Protein AF-0000000084953393 (afdb_homodimer)

pLDDT: mean 92.22, std 10.09, range [42.31, 98.94]

Radius of gyration: 24.82 Å; Cα contacts (8 Å, |Δi|>4): 1058; chains: 2; bounding box: 56×72×56 Å

Solvent-accessible surface area (backbone atoms only — not comparable to full-atom values): 31642 Å² total; per-residue (Å²): 117,53,61,68,56,53,37,45,55,52,61,77,32,40,94,43,38,26,36,37,39,26,61,41,66,56,34,52,97,70,34,84,85,44,71,51,71,68,55,49,50,43,55,52,36,60,73,44,38,92,63,86,64,95,63,82,52,48,50,47,52,71,26,51,47,41,48,51,44,57,71,46,29,79,82,66,69,60,59,47,52,51,53,30,61,74,41,65,77,58,70,57,52,71,50,49,40,44,48,51,52,48,37,48,73,49,38,22,27,33,38,24,62,44,42,58,57,31,73,41,52,54,77,65,43,44,81,43,57,43,49,72,80,84,68,41,59,56,60,52,44,31,40,28,30,26,90,63,84,44,76,36,48,75,72,24,42,32,44,30,40,76,34,16,36,45,92,31,31,75,15,46,52,60,25,45,69,46,42,50,50,49,47,35,55,49,46,53,31,43,59,42,83,55,100,46,15,55,75,71,64,76,43,91,82,58,24,74,40,40,43,19,56,62,36,34,66,61,71,26,20,39,42,35,36,38,52,84,74,50,76,77,40,47,63,62,54,50,50,40,49,52,39,39,52,50,24,68,76,38,61,92,59,56,61,54,32,36,37,46,45,62,67,70,88,49,59,47,52,51,12,35,50,56,50,42,45,72,43,50,26,47,77,44,53,34,90,45,66,55,54,76,56,45,56,48,57,106,115,52,62,67,58,52,37,46,54,51,62,76,33,37,91,43,38,27,35,38,40,27,61,43,66,55,34,51,98,69,34,83,85,42,71,51,71,68,56,49,49,43,55,51,37,60,73,44,38,91,63,86,63,95,62,82,51,49,49,46,51,69,26,51,46,41,47,51,43,57,71,46,30,78,82,65,68,60,59,48,51,51,53,29,62,74,42,65,78,58,71,57,51,70,48,50,39,44,46,52,51,47,38,48,75,48,39,22,27,31,37,25,62,44,41,57,57,32,75,41,53,54,78,66,43,44,81,41,56,43,50,71,80,84,68,40,60,57,60,52,44,32,38,28,29,27,91,62,82,45,75,36,47,75,70,25,42,32,45,29,40,76,35,16,34,45,92,31,28,74,14,46,53,60,24,46,68,44,44,51,49,50,48,36,55,50,45,53,32,42,59,41,81,55,98,44,15,55,75,68,65,76,45,91,80,57,23,73,40,41,43,19,55,63,36,34,68,62,70,27,20,39,42,34,36,40,53,85,74,50,74,78,39,48,62,62,54,49,49,42,50,52,39,37,52,48,24,68,76,38,62,92,59,56,60,54,31,35,37,47,45,60,66,70,89,50,58,47,52,51,13,35,50,55,50,41,44,73,43,53,27,48,76,43,54,34,90,46,67,55,54,76,58,44,55,48,56,106

Nearest PDB structures (foldseek):
  6jwp-assembly1_B  TM=4.146E-01  e=1.232E+00  Saccharomyces cerevisiae S288C
  4c1n-assembly2_G  TM=2.425E-01  e=1.683E-01  Carboxydothermus hydrogenoformans
  4f9d-assembly1_A  TM=4.023E-01  e=3.536E+00  Escherichia coli K-12
  4pcv-assembly1_A  TM=3.483E-01  e=7.569E+00  Escherichia coli P0299438.9
  6jwp-assembly1_B  TM=4.147E-01  e=1.259E+00  Saccharomyces cerevisiae S288C

Organism: Tannerella forsythia (strain ATCC 43037 / JCM 10827 / CCUG 21028 A / KCTC 5666 / FDC 338) (NCBI:txid203275)

Sequence (596 aa):
MTTDQIKEIIERNQEDIAFIVGNGVNRYPNNPNALSWDELLIQLWDKVSFQTLSRRPVGISLTEFYDILELENTQEINLQKEVADLMREWQPLDHHIQIINRMKELDAPVLTTNFEETLARTFKYQQYRTEQEGFTDFYPWSTYHGTKPLNLPTDGFGIWYINGMINYHRSIRLGLSHYMGSVERARNLLHKREDEVLFTGKNNTQWKGYKTWLHIIFNKSLFVFGLGLEENELFLRWILIERIKYFKKFPGRRHKGWYINRRSNNETDQGKKFFLERVGFEVIDVDNYAEIYEHIWTMTTDQIKEIIERNQEDIAFIVGNGVNRYPNNPNALSWDELLIQLWDKVSFQTLSRRPVGISLTEFYDILELENTQEINLQKEVADLMREWQPLDHHIQIINRMKELDAPVLTTNFEETLARTFKYQQYRTEQEGFTDFYPWSTYHGTKPLNLPTDGFGIWYINGMINYHRSIRLGLSHYMGSVERARNLLHKREDEVLFTGKNNTQWKGYKTWLHIIFNKSLFVFGLGLEENELFLRWILIERIKYFKKFPGRRHKGWYINRRSNNETDQGKKFFLERVGFEVIDVDNYAEIYEHIWT

Structure (mmCIF, N/CA/C/O backbone):
data_AF-0000000084953393-model_v1
#
loop_
_entity.id
_entity.type
_entity.pdbx_description
1 polymer 'SIR2-like domain-containing protein'
#
loop_
_atom_site.group_PDB
_atom_site.id
_atom_site.type_symbol
_atom_site.label_atom_id
_atom_site.label_alt_id
_atom_site.label_comp_id
_atom_site.label_asym_id
_atom_site.label_entity_id
_atom_site.label_seq_id
_atom_site.pdbx_PDB_ins_code
_atom_site.Cartn_x
_atom_site.Cartn_y
_atom_site.Cartn_z
_atom_site.occupancy
_atom_site.B_iso_or_equiv
_atom_site.auth_seq_id
_atom_site.auth_comp_id
_atom_site.auth_asym_id
_atom_site.auth_atom_id
_atom_site.pdbx_PDB_model_num
ATOM 1 N N . MET A 1 1 ? -11.633 -29.797 6.594 1 87.38 1 MET A N 1
ATOM 2 C CA . MET A 1 1 ? -11.945 -30.422 5.316 1 87.38 1 MET A CA 1
ATOM 3 C C . MET A 1 1 ? -10.961 -31.547 5.004 1 87.38 1 MET A C 1
ATOM 5 O O . MET A 1 1 ? -9.766 -31.406 5.27 1 87.38 1 MET A O 1
ATOM 9 N N . THR A 1 2 ? -11.422 -32.562 4.465 1 91.81 2 THR A N 1
ATOM 10 C CA . THR A 1 2 ? -10.562 -33.719 4.16 1 91.81 2 THR A CA 1
ATOM 11 C C . THR A 1 2 ? -9.867 -33.531 2.818 1 91.81 2 THR A C 1
ATOM 13 O O . THR A 1 2 ? -10.273 -32.688 2.018 1 91.81 2 THR A O 1
ATOM 16 N N . THR A 1 3 ? -8.812 -34.281 2.664 1 95.38 3 THR A N 1
ATOM 17 C CA . THR A 1 3 ? -8.086 -34.25 1.396 1 95.38 3 THR A CA 1
ATOM 18 C C . THR A 1 3 ? -9.039 -34.531 0.232 1 95.38 3 THR A C 1
ATOM 20 O O . THR A 1 3 ? -8.992 -33.812 -0.784 1 95.38 3 THR A O 1
ATOM 23 N N . ASP A 1 4 ? -9.945 -35.469 0.376 1 96 4 ASP A N 1
ATOM 24 C CA . ASP A 1 4 ? -10.867 -35.844 -0.688 1 96 4 ASP A CA 1
ATOM 25 C C . ASP A 1 4 ? -11.836 -34.719 -1.007 1 96 4 ASP A C 1
ATOM 27 O O . ASP A 1 4 ? -12.18 -34.5 -2.17 1 96 4 ASP A O 1
ATOM 31 N N . GLN A 1 5 ? -12.242 -34.031 -0.067 1 97 5 GLN A N 1
ATOM 32 C CA . GLN A 1 5 ? -13.148 -32.906 -0.259 1 97 5 GLN A CA 1
ATOM 33 C C . GLN A 1 5 ? -12.461 -31.781 -1.04 1 97 5 GLN A C 1
ATOM 35 O O . GLN A 1 5 ? -13.086 -31.141 -1.886 1 97 5 GLN A O 1
ATOM 40 N N . ILE A 1 6 ? -11.219 -31.594 -0.724 1 97.94 6 ILE A N 1
ATOM 41 C CA . ILE A 1 6 ? -10.461 -30.562 -1.421 1 97.94 6 ILE A CA 1
ATOM 42 C C . ILE A 1 6 ? -10.266 -30.953 -2.883 1 97.94 6 ILE A C 1
ATOM 44 O O . ILE A 1 6 ? -10.43 -30.125 -3.785 1 97.94 6 ILE A O 1
ATOM 48 N N . LYS A 1 7 ? -9.961 -32.219 -3.098 1 97.81 7 LYS A N 1
ATOM 49 C CA . LYS A 1 7 ? -9.844 -32.75 -4.461 1 97.81 7 LYS A CA 1
ATOM 50 C C . LYS A 1 7 ? -11.148 -32.562 -5.23 1 97.81 7 LYS A C 1
ATOM 52 O O . LYS A 1 7 ? -11.133 -32.219 -6.414 1 97.81 7 LYS A O 1
ATOM 57 N N . GLU A 1 8 ? -12.219 -32.781 -4.57 1 97.75 8 GLU A N 1
ATOM 58 C CA . GLU A 1 8 ? -13.539 -32.625 -5.188 1 97.75 8 GLU A CA 1
ATOM 59 C C . GLU A 1 8 ? -13.797 -31.172 -5.59 1 97.75 8 GLU A C 1
ATOM 61 O O . GLU A 1 8 ? -14.414 -30.906 -6.625 1 97.75 8 GLU A O 1
ATOM 66 N N . ILE A 1 9 ? -13.375 -30.234 -4.73 1 98.25 9 ILE A N 1
ATOM 67 C CA . ILE A 1 9 ? -13.492 -28.812 -5.059 1 98.25 9 ILE A CA 1
ATOM 68 C C . ILE A 1 9 ? -12.789 -28.531 -6.383 1 98.25 9 ILE A C 1
ATOM 70 O O . ILE A 1 9 ? -13.367 -27.906 -7.277 1 98.25 9 ILE A O 1
ATOM 74 N N . ILE A 1 10 ? -11.57 -29 -6.52 1 98.31 10 ILE A N 1
ATOM 75 C CA . ILE A 1 10 ? -10.766 -28.766 -7.719 1 98.31 10 ILE A CA 1
ATOM 76 C C . ILE A 1 10 ? -11.438 -29.422 -8.922 1 98.31 10 ILE A C 1
ATOM 78 O O . ILE A 1 10 ? -11.625 -28.797 -9.961 1 98.31 10 ILE A O 1
ATOM 82 N N . GLU A 1 11 ? -11.914 -30.656 -8.773 1 97.44 11 GLU A N 1
ATOM 83 C CA . GLU A 1 11 ? -12.516 -31.406 -9.859 1 97.44 11 GLU A CA 1
ATOM 84 C C . GLU A 1 11 ? -13.844 -30.797 -10.305 1 97.44 11 GLU A C 1
ATOM 86 O O . GLU A 1 11 ? -14.102 -30.672 -11.5 1 97.44 11 GLU A O 1
ATOM 91 N N . ARG A 1 12 ? -14.609 -30.359 -9.391 1 98.06 12 ARG A N 1
ATOM 92 C CA . ARG A 1 12 ? -15.93 -29.812 -9.688 1 98.06 12 ARG A CA 1
ATOM 93 C C . ARG A 1 12 ? -15.82 -28.453 -10.391 1 98.06 12 ARG A C 1
ATOM 95 O O . ARG A 1 12 ? -16.781 -28 -11.023 1 98.06 12 ARG A O 1
ATOM 102 N N . ASN A 1 13 ? -14.68 -27.844 -10.242 1 98.44 13 ASN A N 1
ATOM 103 C CA . ASN A 1 13 ? -14.508 -26.5 -10.812 1 98.44 13 ASN A CA 1
ATOM 104 C C . ASN A 1 13 ? -13.43 -26.5 -11.891 1 98.44 13 ASN A C 1
ATOM 106 O O . ASN A 1 13 ? -12.859 -25.453 -12.195 1 98.44 13 ASN A O 1
ATOM 110 N N . GLN A 1 14 ? -13.094 -27.641 -12.445 1 97.5 14 GLN A N 1
ATOM 111 C CA . GLN A 1 14 ? -11.953 -27.828 -13.336 1 97.5 14 GLN A CA 1
ATOM 112 C C . GLN A 1 14 ? -12.078 -26.953 -14.578 1 97.5 14 GLN A C 1
ATOM 114 O O . GLN A 1 14 ? -11.07 -26.516 -15.141 1 97.5 14 GLN A O 1
ATOM 119 N N . GLU A 1 15 ? -13.281 -26.578 -15.008 1 97.31 15 GLU A N 1
ATOM 120 C CA . GLU A 1 15 ? -13.469 -25.797 -16.234 1 97.31 15 GLU A CA 1
ATOM 121 C C . GLU A 1 15 ? -13.305 -24.297 -15.961 1 97.31 15 GLU A C 1
ATOM 123 O O . GLU A 1 15 ? -13.156 -23.516 -16.891 1 97.31 15 GLU A O 1
ATOM 128 N N . ASP A 1 16 ? -13.242 -23.938 -14.672 1 98.31 16 ASP A N 1
ATOM 129 C CA . ASP A 1 16 ? -13.289 -22.531 -14.305 1 98.31 16 ASP A CA 1
ATOM 130 C C . ASP A 1 16 ? -12.117 -22.156 -13.391 1 98.31 16 ASP A C 1
ATOM 132 O O . ASP A 1 16 ? -11.82 -20.984 -13.195 1 98.31 16 ASP A O 1
ATOM 136 N N . ILE A 1 17 ? -11.398 -23.125 -12.945 1 98.75 17 ILE A N 1
ATOM 137 C CA . ILE A 1 17 ? -10.453 -22.906 -11.852 1 98.75 17 ILE A CA 1
ATOM 138 C C . ILE A 1 17 ? -9.125 -22.406 -12.406 1 98.75 17 ILE A C 1
ATOM 140 O O . ILE A 1 17 ? -8.711 -22.812 -13.492 1 98.75 17 ILE A O 1
ATOM 144 N N . ALA A 1 18 ? -8.5 -21.484 -11.773 1 98.94 18 ALA A N 1
ATOM 145 C CA . ALA A 1 18 ? -7.102 -21.078 -11.891 1 98.94 18 ALA A CA 1
ATOM 146 C C . ALA A 1 18 ? -6.402 -21.156 -10.539 1 98.94 18 ALA A C 1
ATOM 148 O O . ALA A 1 18 ? -7.055 -21.156 -9.492 1 98.94 18 ALA A O 1
ATOM 149 N N . PHE A 1 19 ? -5.09 -21.25 -10.562 1 98.94 19 PHE A N 1
ATOM 150 C CA . PHE A 1 19 ? -4.336 -21.406 -9.32 1 98.94 19 PHE A CA 1
ATOM 151 C C . PHE A 1 19 ? -3.43 -20.203 -9.086 1 98.94 19 PHE A C 1
ATOM 153 O O . PHE A 1 19 ? -2.891 -19.625 -10.031 1 98.94 19 PHE A O 1
ATOM 160 N N . ILE A 1 20 ? -3.301 -19.75 -7.871 1 98.88 20 ILE A N 1
ATOM 161 C CA . ILE A 1 20 ? -2.271 -18.812 -7.438 1 98.88 20 ILE A CA 1
ATOM 162 C C . ILE A 1 20 ? -1.319 -19.5 -6.465 1 98.88 20 ILE A C 1
ATOM 164 O O . ILE A 1 20 ? -1.736 -19.953 -5.395 1 98.88 20 ILE A O 1
ATOM 168 N N . VAL A 1 21 ? -0.054 -19.562 -6.852 1 98.75 21 VAL A N 1
ATOM 169 C CA . VAL A 1 21 ? 0.939 -20.312 -6.098 1 98.75 21 VAL A CA 1
ATOM 170 C C . VAL A 1 21 ? 1.986 -19.359 -5.52 1 98.75 21 VAL A C 1
ATOM 172 O O . VAL A 1 21 ? 2.633 -18.625 -6.258 1 98.75 21 VAL A O 1
ATOM 175 N N . GLY A 1 22 ? 2.172 -19.406 -4.199 1 97.38 22 GLY A N 1
ATOM 176 C CA . GLY A 1 22 ? 3.189 -18.594 -3.553 1 97.38 22 GLY A CA 1
ATOM 177 C C . GLY A 1 22 ? 4.492 -19.328 -3.328 1 97.38 22 GLY A C 1
ATOM 178 O O . GLY A 1 22 ? 4.707 -20.406 -3.895 1 97.38 22 GLY A O 1
ATOM 179 N N . ASN A 1 23 ? 5.355 -18.781 -2.543 1 95.88 23 ASN A N 1
ATOM 180 C CA . ASN A 1 23 ? 6.711 -19.297 -2.355 1 95.88 23 ASN A CA 1
ATOM 181 C C . ASN A 1 23 ? 6.73 -20.516 -1.429 1 95.88 23 ASN A C 1
ATOM 183 O O . ASN A 1 23 ? 7.758 -21.172 -1.292 1 95.88 23 ASN A O 1
ATOM 187 N N . GLY A 1 24 ? 5.594 -20.812 -0.792 1 96.5 24 GLY A N 1
ATOM 188 C CA . GLY A 1 24 ? 5.535 -22 0.044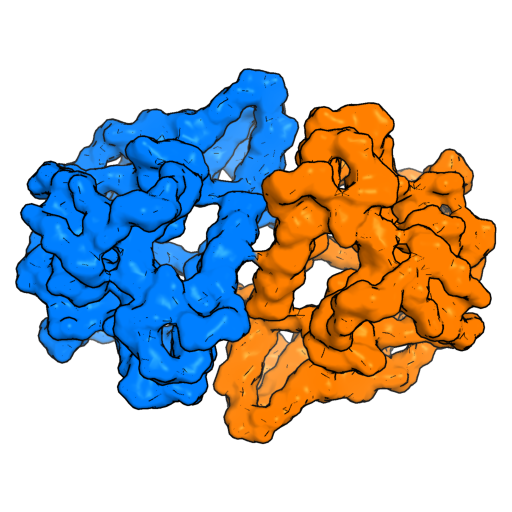 1 96.5 24 GLY A CA 1
ATOM 189 C C . GLY A 1 24 ? 5.895 -23.266 -0.701 1 96.5 24 GLY A C 1
ATOM 190 O O . GLY A 1 24 ? 6.469 -24.188 -0.12 1 96.5 24 GLY A O 1
ATOM 191 N N . VAL A 1 25 ? 5.625 -23.328 -1.912 1 97.38 25 VAL A N 1
ATOM 192 C CA . VAL A 1 25 ? 5.883 -24.5 -2.723 1 97.38 25 VAL A CA 1
ATOM 193 C C . VAL A 1 25 ? 7.387 -24.734 -2.84 1 97.38 25 VAL A C 1
ATOM 195 O O . VAL A 1 25 ? 7.84 -25.891 -2.91 1 97.38 25 VAL A O 1
ATOM 198 N N . ASN A 1 26 ? 8.18 -23.609 -2.867 1 96.06 26 ASN A N 1
ATOM 199 C CA . ASN A 1 26 ? 9.633 -23.719 -2.945 1 96.06 26 ASN A CA 1
ATOM 200 C C . ASN A 1 26 ? 10.242 -24.047 -1.588 1 96.06 26 ASN A C 1
ATOM 202 O O . ASN A 1 26 ? 11.289 -24.703 -1.516 1 96.06 26 ASN A O 1
ATOM 206 N N . ARG A 1 27 ? 9.602 -23.672 -0.557 1 94.56 27 ARG A N 1
ATOM 207 C CA . ARG A 1 27 ? 10.125 -23.875 0.792 1 94.56 27 ARG A CA 1
ATOM 208 C C . ARG A 1 27 ? 9.82 -25.297 1.283 1 94.56 27 ARG A C 1
ATOM 210 O O . ARG A 1 27 ? 10.531 -25.828 2.143 1 94.56 27 ARG A O 1
ATOM 217 N N . TYR A 1 28 ? 8.812 -25.828 0.774 1 95.19 28 TYR A N 1
ATOM 218 C CA . TYR A 1 28 ? 8.422 -27.188 1.122 1 95.19 28 TYR A CA 1
ATOM 219 C C . TYR A 1 28 ? 9.438 -28.203 0.596 1 95.19 28 TYR A C 1
ATOM 221 O O . TYR A 1 28 ? 9.953 -28.047 -0.515 1 95.19 28 TYR A O 1
ATOM 229 N N . PRO A 1 29 ? 9.734 -29.328 1.355 1 91.19 29 PRO A N 1
ATOM 230 C CA . PRO A 1 29 ? 9.383 -29.734 2.719 1 91.19 29 PRO A CA 1
ATOM 231 C C . PRO A 1 29 ? 10.375 -29.219 3.76 1 91.19 29 PRO A C 1
ATOM 233 O O . PRO A 1 29 ? 10.562 -29.844 4.801 1 91.19 29 PRO A O 1
ATOM 236 N N . ASN A 1 30 ? 10.969 -28.219 3.68 1 86.38 30 ASN A N 1
ATOM 237 C CA . ASN A 1 30 ? 12.047 -27.562 4.414 1 86.38 30 ASN A CA 1
ATOM 238 C C . ASN A 1 30 ? 13.312 -27.438 3.572 1 86.38 30 ASN A C 1
ATOM 240 O O . ASN A 1 30 ? 14.391 -27.828 4.008 1 86.38 30 ASN A O 1
ATOM 244 N N . ASN A 1 31 ? 13.078 -26.922 2.42 1 87.75 31 ASN A N 1
ATOM 245 C CA . ASN A 1 31 ? 14.133 -26.766 1.424 1 87.75 31 ASN A CA 1
ATOM 246 C C . ASN A 1 31 ? 15.141 -25.703 1.846 1 87.75 31 ASN A C 1
ATOM 248 O O . ASN A 1 31 ? 14.82 -24.516 1.89 1 87.75 31 ASN A O 1
ATOM 252 N N . PRO A 1 32 ? 16.312 -26.062 2.188 1 80.69 32 PRO A N 1
ATOM 253 C CA . PRO A 1 32 ? 17.297 -25.094 2.664 1 80.69 32 PRO A CA 1
ATOM 254 C C . PRO A 1 32 ? 17.75 -24.109 1.576 1 80.69 32 PRO A C 1
ATOM 256 O O . PRO A 1 32 ? 18.297 -23.062 1.882 1 80.69 32 PRO A O 1
ATOM 259 N N . ASN A 1 33 ? 17.516 -24.5 0.371 1 80.06 33 ASN A N 1
ATOM 260 C CA . ASN A 1 33 ? 17.953 -23.656 -0.742 1 80.06 33 ASN A CA 1
ATOM 261 C C . ASN A 1 33 ? 16.953 -22.562 -1.052 1 80.06 33 ASN A C 1
ATOM 263 O O . ASN A 1 33 ? 17.266 -21.609 -1.78 1 80.06 33 ASN A O 1
ATOM 267 N N . ALA A 1 34 ? 15.82 -22.797 -0.47 1 82.88 34 ALA A N 1
ATOM 268 C CA . ALA A 1 34 ? 14.797 -21.797 -0.756 1 82.88 34 ALA A CA 1
ATOM 269 C C . ALA A 1 34 ? 14.875 -20.641 0.234 1 82.88 34 ALA A C 1
ATOM 271 O O . ALA A 1 34 ? 15.008 -20.844 1.44 1 82.88 34 ALA A O 1
ATOM 272 N N . LEU A 1 35 ? 14.922 -19.453 -0.257 1 82 35 LEU A N 1
ATOM 273 C CA . LEU A 1 35 ? 15.016 -18.25 0.558 1 82 35 LEU A CA 1
ATOM 274 C C . LEU A 1 35 ? 13.633 -17.656 0.793 1 82 35 LEU A C 1
ATOM 276 O O . LEU A 1 35 ? 12.805 -17.609 -0.12 1 82 35 LEU A O 1
ATOM 280 N N . SER A 1 36 ? 13.445 -17.266 2.047 1 85.5 36 SER A N 1
ATOM 281 C CA . SER A 1 36 ? 12.312 -16.375 2.275 1 85.5 36 SER A CA 1
ATOM 282 C C . SER A 1 36 ? 12.594 -14.969 1.743 1 85.5 36 SER A C 1
ATOM 284 O O . SER A 1 36 ? 13.742 -14.617 1.487 1 85.5 36 SER A O 1
ATOM 286 N N . TRP A 1 37 ? 11.602 -14.188 1.546 1 84.75 37 TRP A N 1
ATOM 287 C CA . TRP A 1 37 ? 11.781 -12.82 1.072 1 84.75 37 TRP A CA 1
ATOM 288 C C . TRP A 1 37 ? 12.609 -12.008 2.061 1 84.75 37 TRP A C 1
ATOM 290 O O . TRP A 1 37 ? 13.453 -11.195 1.657 1 84.75 37 TRP A O 1
ATOM 300 N N . ASP A 1 38 ? 12.383 -12.273 3.361 1 88.81 38 ASP A N 1
ATOM 301 C CA . ASP A 1 38 ? 13.164 -11.594 4.387 1 88.81 38 ASP A CA 1
ATOM 302 C C . ASP A 1 38 ? 14.648 -11.945 4.273 1 88.81 38 ASP A C 1
ATOM 304 O O . ASP A 1 38 ? 15.508 -11.07 4.324 1 88.81 38 ASP A O 1
ATOM 308 N N . GLU A 1 39 ? 14.875 -13.211 4.07 1 89.19 39 GLU A N 1
ATOM 309 C CA . GLU A 1 39 ? 16.25 -13.672 3.938 1 89.19 39 GLU A CA 1
ATOM 310 C C . GLU A 1 39 ? 16.906 -13.078 2.693 1 89.19 39 GLU A C 1
ATOM 312 O O . GLU A 1 39 ? 18.078 -12.68 2.734 1 89.19 39 GLU A O 1
ATOM 317 N N . LEU A 1 40 ? 16.188 -13.055 1.659 1 89.94 40 LEU A N 1
ATOM 318 C CA . LEU A 1 40 ? 16.688 -12.484 0.409 1 89.94 40 LEU A CA 1
ATOM 319 C C . LEU A 1 40 ? 17.078 -11.023 0.589 1 89.94 40 LEU A C 1
ATOM 321 O O . LEU A 1 40 ? 18.156 -10.609 0.177 1 89.94 40 LEU A O 1
ATOM 325 N N . LEU A 1 41 ? 16.266 -10.211 1.258 1 91.75 41 LEU A N 1
ATOM 326 C CA . LEU A 1 41 ? 16.5 -8.789 1.433 1 91.75 41 LEU A CA 1
ATOM 327 C C . LEU A 1 41 ? 17.688 -8.539 2.359 1 91.75 41 LEU A C 1
ATOM 329 O O . LEU A 1 41 ? 18.453 -7.598 2.154 1 91.75 41 LEU A O 1
ATOM 333 N N . ILE A 1 42 ? 17.812 -9.398 3.35 1 92.38 42 ILE A N 1
ATOM 334 C CA . ILE A 1 42 ? 18.938 -9.258 4.27 1 92.38 42 ILE A CA 1
ATOM 335 C C . ILE A 1 42 ? 20.25 -9.562 3.537 1 92.38 42 ILE A C 1
ATOM 337 O O . ILE A 1 42 ? 21.25 -8.891 3.75 1 92.38 42 ILE A O 1
ATOM 341 N N . GLN A 1 43 ? 20.188 -10.555 2.656 1 90.5 43 GLN A N 1
ATOM 342 C CA . GLN A 1 43 ? 21.375 -10.852 1.848 1 90.5 43 GLN A CA 1
ATOM 343 C C . GLN A 1 43 ? 21.734 -9.672 0.954 1 90.5 43 GLN A C 1
ATOM 345 O O . GLN A 1 43 ? 22.922 -9.336 0.812 1 90.5 43 GLN A O 1
ATOM 350 N N . LEU A 1 44 ? 20.766 -9.062 0.371 1 91.94 44 LEU A N 1
ATOM 351 C CA . LEU A 1 44 ? 21.016 -7.883 -0.455 1 91.94 44 LEU A CA 1
ATOM 352 C C . LEU A 1 44 ? 21.547 -6.73 0.387 1 91.94 44 LEU A C 1
ATOM 354 O O . LEU A 1 44 ? 22.453 -6.008 -0.044 1 91.94 44 LEU A O 1
ATOM 358 N N . TRP A 1 45 ? 20.969 -6.574 1.584 1 92.19 45 TRP A N 1
ATOM 359 C CA . TRP A 1 45 ? 21.406 -5.531 2.504 1 92.19 45 TRP A CA 1
ATOM 360 C C . TRP A 1 45 ? 22.906 -5.664 2.801 1 92.19 45 TRP A C 1
ATOM 362 O O . TRP A 1 45 ? 23.641 -4.676 2.762 1 92.19 45 TRP A O 1
ATOM 372 N N . ASP A 1 46 ? 23.312 -6.879 2.982 1 91.56 46 ASP A N 1
ATOM 373 C CA . ASP A 1 46 ? 24.703 -7.148 3.314 1 91.56 46 ASP A CA 1
ATOM 374 C C . ASP A 1 46 ? 25.625 -6.773 2.156 1 91.56 46 ASP A C 1
ATOM 376 O O . ASP A 1 46 ? 26.797 -6.453 2.369 1 91.56 46 ASP A O 1
ATOM 380 N N . LYS A 1 47 ? 25.109 -6.73 1.032 1 89.81 47 LYS A N 1
ATOM 381 C CA . LYS A 1 47 ? 25.906 -6.406 -0.15 1 89.81 47 LYS A CA 1
ATOM 382 C C . LYS A 1 47 ? 26.062 -4.898 -0.314 1 89.81 47 LYS A C 1
ATOM 384 O O . LYS A 1 47 ? 27.047 -4.43 -0.895 1 89.81 47 LYS A O 1
ATOM 389 N N . VAL A 1 48 ? 25.094 -4.168 0.199 1 90.38 48 VAL A N 1
ATOM 390 C CA . VAL A 1 48 ? 25.094 -2.773 -0.224 1 90.38 48 VAL A CA 1
ATOM 391 C C . VAL A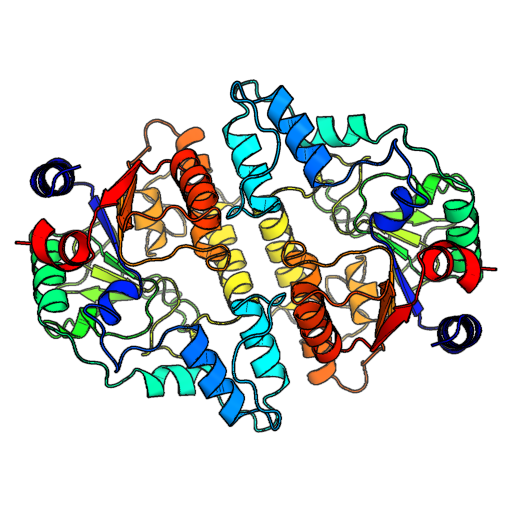 1 48 ? 25.328 -1.867 0.982 1 90.38 48 VAL A C 1
ATOM 393 O O . VAL A 1 48 ? 25.719 -0.705 0.829 1 90.38 48 VAL A O 1
ATOM 396 N N . SER A 1 49 ? 25.031 -2.338 2.166 1 88.12 49 SER A N 1
ATOM 397 C CA . SER A 1 49 ? 25.125 -1.484 3.346 1 88.12 49 SER A CA 1
ATOM 398 C C . SER A 1 49 ? 26.344 -1.851 4.199 1 88.12 49 SER A C 1
ATOM 400 O O . SER A 1 49 ? 26.719 -3.02 4.273 1 88.12 49 SER A O 1
ATOM 402 N N . PHE A 1 50 ? 26.875 -0.872 4.852 1 86.31 50 PHE A N 1
ATOM 403 C CA . PHE A 1 50 ? 27.969 -1.102 5.777 1 86.31 50 PHE A CA 1
ATOM 404 C C . PHE A 1 50 ? 27.453 -1.515 7.148 1 86.31 50 PHE A C 1
ATOM 406 O O . PHE A 1 50 ? 28.203 -2.029 7.977 1 86.31 50 PHE A O 1
ATOM 413 N N . GLN A 1 51 ? 26.234 -1.258 7.34 1 86.88 51 GLN A N 1
ATOM 414 C CA . GLN A 1 51 ? 25.594 -1.667 8.586 1 86.88 51 GLN A CA 1
ATOM 415 C C . GLN A 1 51 ? 25.109 -3.109 8.508 1 86.88 51 GLN A C 1
ATOM 417 O O . GLN A 1 51 ? 24.516 -3.514 7.496 1 86.88 51 GLN A O 1
ATOM 422 N N . THR A 1 52 ? 25.359 -3.824 9.531 1 87.5 52 THR A N 1
ATOM 423 C CA . THR A 1 52 ? 24.891 -5.207 9.555 1 87.5 52 THR A CA 1
ATOM 424 C C . THR A 1 52 ? 23.516 -5.305 10.211 1 87.5 52 THR A C 1
ATOM 426 O O . THR A 1 52 ? 23.281 -4.707 11.258 1 87.5 52 THR A O 1
ATOM 429 N N . LEU A 1 53 ? 22.656 -5.988 9.492 1 88.94 53 LEU A N 1
ATOM 430 C CA . LEU A 1 53 ? 21.344 -6.297 10.031 1 88.94 53 LEU A CA 1
ATOM 431 C C . LEU A 1 53 ? 21.078 -7.801 10.016 1 88.94 53 LEU A C 1
ATOM 433 O O . LEU A 1 53 ? 21.391 -8.477 9.031 1 88.94 53 LEU A O 1
ATOM 437 N N . SER A 1 54 ? 20.594 -8.32 11.172 1 86.81 54 SER A N 1
ATOM 438 C CA . SER A 1 54 ? 20.25 -9.742 11.219 1 86.81 54 SER A CA 1
ATOM 439 C C . SER A 1 54 ? 18.812 -9.977 10.789 1 86.81 54 SER A C 1
ATOM 441 O O . SER A 1 54 ? 18.453 -11.086 10.383 1 86.81 54 SER A O 1
ATOM 443 N N . ARG A 1 55 ? 18.016 -8.961 10.93 1 89.75 55 ARG A N 1
ATOM 444 C CA . ARG A 1 55 ? 16.609 -9.039 10.523 1 89.75 55 ARG A CA 1
ATOM 445 C C . ARG A 1 55 ? 16.078 -7.668 10.133 1 89.75 55 ARG A C 1
ATOM 447 O O . ARG A 1 55 ? 16.656 -6.641 10.492 1 89.75 55 ARG A O 1
ATOM 454 N N . ARG A 1 56 ? 15.078 -7.711 9.336 1 88.25 56 ARG A N 1
ATOM 455 C CA . ARG A 1 56 ? 14.375 -6.469 9.016 1 88.25 56 ARG A CA 1
ATOM 456 C C . ARG A 1 56 ? 13.766 -5.848 10.273 1 88.25 56 ARG A C 1
ATOM 458 O O . ARG A 1 56 ? 13.094 -6.531 11.047 1 88.25 56 ARG A O 1
ATOM 465 N N . PRO A 1 57 ? 14.031 -4.59 10.484 1 88.31 57 PRO A N 1
ATOM 466 C CA . PRO A 1 57 ? 13.43 -3.961 11.664 1 88.31 57 PRO A CA 1
ATOM 467 C C . PRO A 1 57 ? 11.906 -3.992 11.633 1 88.31 57 PRO A C 1
ATOM 469 O O . PRO A 1 57 ? 11.297 -3.803 10.578 1 88.31 57 PRO A O 1
ATOM 472 N N . VAL A 1 58 ? 11.359 -4.262 12.883 1 87.31 58 VAL A N 1
ATOM 473 C CA . VAL A 1 58 ? 9.906 -4.219 13.023 1 87.31 58 VAL A CA 1
ATOM 474 C C . VAL A 1 58 ? 9.414 -2.783 12.875 1 87.31 58 VAL A C 1
ATOM 476 O O . VAL A 1 58 ? 10 -1.856 13.438 1 87.31 58 VAL A O 1
ATOM 479 N N . GLY A 1 59 ? 8.438 -2.492 12.008 1 86.62 59 GLY A N 1
ATOM 480 C CA . GLY A 1 59 ? 7.941 -1.142 11.789 1 86.62 59 GLY A CA 1
ATOM 481 C C . GLY A 1 59 ? 8.195 -0.625 10.391 1 86.62 59 GLY A C 1
ATOM 482 O O . GLY A 1 59 ? 7.785 0.484 10.047 1 86.62 59 GLY A O 1
ATOM 483 N N . ILE A 1 60 ? 8.969 -1.445 9.688 1 91.12 60 ILE A N 1
ATOM 484 C CA . ILE A 1 60 ? 9.148 -1.183 8.266 1 91.12 60 ILE A CA 1
ATOM 485 C C . ILE A 1 60 ? 8.664 -2.379 7.453 1 91.12 60 ILE A C 1
ATOM 487 O O . ILE A 1 60 ? 8.922 -3.529 7.809 1 91.12 60 ILE A O 1
ATOM 491 N N . SER A 1 61 ? 7.863 -2.135 6.465 1 91 61 SER A N 1
ATOM 492 C CA . SER A 1 61 ? 7.379 -3.238 5.645 1 91 61 SER A CA 1
ATOM 493 C C . SER A 1 61 ? 8.492 -3.811 4.773 1 91 61 SER A C 1
ATOM 495 O O . SER A 1 61 ? 9.523 -3.162 4.57 1 91 61 SER A O 1
ATOM 497 N N . LEU A 1 62 ? 8.258 -5.012 4.305 1 90.81 62 LEU A N 1
ATOM 498 C CA . LEU A 1 62 ? 9.211 -5.664 3.416 1 90.81 62 LEU A CA 1
ATOM 499 C C . LEU A 1 62 ? 9.469 -4.809 2.178 1 90.81 62 LEU A C 1
ATOM 501 O O . LEU A 1 62 ? 10.617 -4.645 1.761 1 90.81 62 LEU A O 1
ATOM 505 N N . THR A 1 63 ? 8.477 -4.211 1.62 1 93.62 63 THR A N 1
ATOM 506 C CA . THR A 1 63 ? 8.586 -3.445 0.382 1 93.62 63 THR A CA 1
ATOM 507 C C . THR A 1 63 ? 9.297 -2.117 0.629 1 93.62 63 THR A C 1
ATOM 509 O O . THR A 1 63 ? 10.141 -1.701 -0.165 1 93.62 63 THR A O 1
ATOM 512 N N . GLU A 1 64 ? 9.016 -1.484 1.725 1 94.88 64 GLU A N 1
ATOM 513 C CA . GLU A 1 64 ? 9.734 -0.268 2.092 1 94.88 64 GLU A CA 1
ATOM 514 C C . GLU A 1 64 ? 11.211 -0.552 2.334 1 94.88 64 GLU A C 1
ATOM 516 O O . GLU A 1 64 ? 12.07 0.261 1.985 1 94.88 64 GLU A O 1
ATOM 521 N N . PHE A 1 65 ? 11.453 -1.67 2.996 1 94.5 65 PHE A N 1
ATOM 522 C CA . PHE A 1 65 ? 12.828 -2.045 3.291 1 94.5 65 PHE A CA 1
ATOM 523 C C . PHE A 1 65 ? 13.648 -2.152 2.01 1 94.5 65 PHE A C 1
ATOM 525 O O . PHE A 1 65 ? 14.797 -1.713 1.963 1 94.5 65 PHE A O 1
ATOM 532 N N . TYR A 1 66 ? 13.102 -2.652 1.014 1 94.56 66 TYR A N 1
ATOM 533 C CA . TYR A 1 66 ? 13.805 -2.719 -0.264 1 94.56 66 TYR A CA 1
ATOM 534 C C . TYR A 1 66 ? 14.125 -1.322 -0.781 1 94.56 66 TYR A C 1
ATOM 536 O O . TYR A 1 66 ? 15.219 -1.083 -1.301 1 94.56 66 TYR A O 1
ATOM 544 N N . ASP A 1 67 ? 13.172 -0.406 -0.731 1 95.38 67 ASP A N 1
ATOM 545 C CA . ASP A 1 67 ? 13.43 0.958 -1.182 1 95.38 67 ASP A CA 1
ATOM 546 C C . ASP A 1 67 ? 14.578 1.589 -0.395 1 95.38 67 ASP A C 1
ATOM 548 O O . ASP A 1 67 ? 15.398 2.314 -0.959 1 95.38 67 ASP A O 1
ATOM 552 N N . ILE A 1 68 ? 14.594 1.271 0.895 1 94.12 68 ILE A N 1
ATOM 553 C CA . ILE A 1 68 ? 15.672 1.776 1.739 1 94.12 68 ILE A CA 1
ATOM 554 C C . ILE A 1 68 ? 17 1.158 1.307 1 94.12 68 ILE A C 1
ATOM 556 O O . ILE A 1 68 ? 18.016 1.842 1.262 1 94.12 68 ILE A O 1
ATOM 560 N N . LEU A 1 69 ? 16.922 -0.159 0.98 1 93.25 69 LEU A N 1
ATOM 561 C CA . LEU A 1 69 ? 18.094 -0.839 0.435 1 93.25 69 LEU A CA 1
ATOM 562 C C . LEU A 1 69 ? 18.625 -0.116 -0.802 1 93.25 69 LEU A C 1
ATOM 564 O O . LEU A 1 69 ? 19.828 0.067 -0.955 1 93.25 69 LEU A O 1
ATOM 568 N N . GLU A 1 70 ? 17.766 0.259 -1.645 1 93.44 70 GLU A N 1
ATOM 569 C CA . GLU A 1 70 ? 18.141 0.968 -2.867 1 93.44 70 GLU A CA 1
ATOM 570 C C . GLU A 1 70 ? 18.797 2.307 -2.551 1 93.44 70 GLU A C 1
ATOM 572 O O . GLU A 1 70 ? 19.734 2.713 -3.23 1 93.44 70 GLU A O 1
ATOM 577 N N . LEU A 1 71 ? 18.281 2.932 -1.521 1 91.88 71 LEU A N 1
ATOM 578 C CA . LEU A 1 71 ? 18.844 4.219 -1.115 1 91.88 71 LEU A CA 1
ATOM 579 C C . LEU A 1 71 ? 20.25 4.055 -0.544 1 91.88 71 LEU A C 1
ATOM 581 O O . LEU A 1 71 ? 21.094 4.934 -0.711 1 91.88 71 LEU A O 1
ATOM 585 N N . GLU A 1 72 ? 20.469 2.906 0.109 1 90.62 72 GLU A N 1
ATOM 586 C CA . GLU A 1 72 ? 21.75 2.602 0.71 1 90.62 72 GLU A CA 1
ATOM 587 C C . GLU A 1 72 ? 22.75 2.131 -0.341 1 90.62 72 GLU A C 1
ATOM 589 O O . GLU A 1 72 ? 23.969 2.096 -0.087 1 90.62 72 GLU A O 1
ATOM 594 N N . ASN A 1 73 ? 22.266 1.812 -1.441 1 91 73 ASN A N 1
ATOM 595 C CA . ASN A 1 73 ? 23.047 1.221 -2.518 1 91 73 ASN A CA 1
ATOM 596 C C . ASN A 1 73 ? 23.922 2.266 -3.219 1 91 73 ASN A C 1
ATOM 598 O O . ASN A 1 73 ? 23.672 2.598 -4.383 1 91 73 ASN A O 1
ATOM 602 N N . THR A 1 74 ? 25.016 2.629 -2.602 1 87.25 74 THR A N 1
ATOM 603 C CA . THR A 1 74 ? 25.891 3.662 -3.133 1 87.25 74 THR A CA 1
ATOM 604 C C . THR A 1 74 ? 26.766 3.105 -4.258 1 87.25 74 THR A C 1
ATOM 606 O O . THR A 1 74 ? 27.297 3.863 -5.07 1 87.25 74 THR A O 1
ATOM 609 N N . GLN A 1 75 ? 26.922 1.834 -4.316 1 87.94 75 GLN A N 1
ATOM 610 C CA . GLN A 1 75 ? 27.75 1.202 -5.336 1 87.94 75 GLN A CA 1
ATOM 611 C C . GLN A 1 75 ? 26.969 1.005 -6.633 1 87.94 75 GLN A C 1
ATOM 613 O O . GLN A 1 75 ? 27.531 0.523 -7.625 1 87.94 75 GLN A O 1
ATOM 618 N N . GLU A 1 76 ? 25.688 1.325 -6.625 1 87.81 76 GLU A N 1
ATOM 619 C CA . GLU A 1 76 ? 24.812 1.279 -7.797 1 87.81 76 GLU A CA 1
ATOM 620 C C . GLU A 1 76 ? 24.703 -0.139 -8.352 1 87.81 76 GLU A C 1
ATOM 622 O O . GLU A 1 76 ? 24.781 -0.345 -9.562 1 87.81 76 GLU A O 1
ATOM 627 N N . ILE A 1 77 ? 24.766 -1.087 -7.41 1 91.56 77 ILE A N 1
ATOM 628 C CA . ILE A 1 77 ? 24.484 -2.475 -7.766 1 91.56 77 ILE A CA 1
ATOM 629 C C . ILE A 1 77 ? 23.047 -2.602 -8.273 1 91.56 77 ILE A C 1
ATOM 631 O O . ILE A 1 77 ? 22.125 -2.012 -7.699 1 91.56 77 ILE A O 1
ATOM 635 N N . ASN A 1 78 ? 22.906 -3.301 -9.406 1 94.25 78 ASN A N 1
ATOM 636 C CA . ASN A 1 78 ? 21.562 -3.619 -9.859 1 94.25 78 ASN A CA 1
ATOM 637 C C . ASN A 1 78 ? 20.922 -4.715 -9.008 1 94.25 78 ASN A C 1
ATOM 639 O O . ASN A 1 78 ? 21.125 -5.902 -9.258 1 94.25 78 ASN A O 1
ATOM 643 N N . LEU A 1 79 ? 20.125 -4.285 -8.07 1 94.06 79 LEU A N 1
ATOM 644 C CA . LEU A 1 79 ? 19.609 -5.207 -7.062 1 94.06 79 LEU A CA 1
ATOM 645 C C . LEU A 1 79 ? 18.625 -6.195 -7.691 1 94.06 79 LEU A C 1
ATOM 647 O O . LEU A 1 79 ? 18.578 -7.359 -7.289 1 94.06 79 LEU A O 1
ATOM 651 N N . GLN A 1 80 ? 17.812 -5.781 -8.641 1 95.12 80 GLN A N 1
ATOM 652 C CA . GLN A 1 80 ? 16.891 -6.684 -9.328 1 95.12 80 GLN A CA 1
ATOM 653 C C . GLN A 1 80 ? 17.656 -7.781 -10.07 1 95.12 80 GLN A C 1
ATOM 655 O O . GLN A 1 80 ? 17.234 -8.945 -10.055 1 95.12 80 GLN A O 1
ATOM 660 N N . LYS A 1 81 ? 18.75 -7.402 -10.641 1 95.06 81 LYS A N 1
ATOM 661 C CA . LYS A 1 81 ? 19.594 -8.398 -11.305 1 95.06 81 LYS A CA 1
ATOM 662 C C . LYS A 1 81 ? 20.234 -9.344 -10.297 1 95.06 81 LYS A C 1
ATOM 664 O O . LYS A 1 81 ? 20.312 -10.547 -10.539 1 95.06 81 LYS A O 1
ATOM 669 N N . GLU A 1 82 ? 20.656 -8.758 -9.172 1 94.31 82 GLU A N 1
ATOM 670 C CA . GLU A 1 82 ? 21.234 -9.586 -8.117 1 94.31 82 GLU A CA 1
ATOM 671 C C . GLU A 1 82 ? 20.234 -10.633 -7.633 1 94.31 82 GLU A C 1
ATOM 673 O O . GLU A 1 82 ? 20.594 -11.789 -7.41 1 94.31 82 GLU A O 1
ATOM 678 N N . VAL A 1 83 ? 19.016 -10.242 -7.465 1 93.44 83 VAL A N 1
ATOM 679 C CA . VAL A 1 83 ? 17.953 -11.156 -7.035 1 93.44 83 VAL A CA 1
ATOM 680 C C . VAL A 1 83 ? 17.766 -12.25 -8.078 1 93.44 83 VAL A C 1
ATOM 682 O O . VAL A 1 83 ? 17.672 -13.43 -7.738 1 93.44 83 VAL A O 1
ATOM 685 N N . ALA A 1 84 ? 17.672 -11.867 -9.32 1 94.56 84 ALA A N 1
ATOM 686 C CA . ALA A 1 84 ? 17.531 -12.828 -10.414 1 94.56 84 ALA A CA 1
ATOM 687 C C . ALA A 1 84 ? 18.656 -13.852 -10.398 1 94.56 84 ALA A C 1
ATOM 689 O O . ALA A 1 84 ? 18.422 -15.055 -10.539 1 94.56 84 ALA A O 1
ATOM 690 N N . ASP A 1 85 ? 19.828 -13.414 -10.148 1 92.94 85 ASP A N 1
ATOM 691 C CA . ASP A 1 85 ? 21.016 -14.281 -10.156 1 92.94 85 ASP A CA 1
ATOM 692 C C . ASP A 1 85 ? 20.984 -15.25 -8.977 1 92.94 85 ASP A C 1
ATOM 694 O O . ASP A 1 85 ? 21.406 -16.406 -9.109 1 92.94 85 ASP A O 1
ATOM 698 N N . LEU A 1 86 ? 20.5 -14.789 -7.895 1 89.69 86 LEU A N 1
ATOM 699 C CA . LEU A 1 86 ? 20.438 -15.609 -6.691 1 89.69 86 LEU A CA 1
ATOM 700 C C . LEU A 1 86 ? 19.469 -16.781 -6.883 1 89.69 86 LEU A C 1
ATOM 702 O O . LEU A 1 86 ? 19.641 -17.828 -6.258 1 89.69 86 LEU A O 1
ATOM 706 N N . MET A 1 87 ? 18.5 -16.641 -7.832 1 91.25 87 MET A N 1
ATOM 707 C CA . MET A 1 87 ? 17.453 -17.641 -7.941 1 91.25 87 MET A CA 1
ATOM 708 C C . MET A 1 87 ? 17.516 -18.359 -9.281 1 91.25 87 MET A C 1
ATOM 710 O O . MET A 1 87 ? 16.75 -19.281 -9.539 1 91.25 87 MET A O 1
ATOM 714 N N . ARG A 1 88 ? 18.422 -18 -10.055 1 90.44 88 ARG A N 1
ATOM 715 C CA . ARG A 1 88 ? 18.5 -18.453 -11.438 1 90.44 88 ARG A CA 1
ATOM 716 C C . ARG A 1 88 ? 18.688 -19.969 -11.5 1 90.44 88 ARG A C 1
ATOM 718 O O . ARG A 1 88 ? 18.188 -20.625 -12.422 1 90.44 88 ARG A O 1
ATOM 725 N N . GLU A 1 89 ? 19.297 -20.547 -10.484 1 89.56 89 GLU A N 1
ATOM 726 C CA . GLU A 1 89 ? 19.688 -21.953 -10.602 1 89.56 89 GLU A CA 1
ATOM 727 C C . GLU A 1 89 ? 18.75 -22.844 -9.789 1 89.56 89 GLU A C 1
ATOM 729 O O . GLU A 1 89 ? 19.016 -24.031 -9.617 1 89.56 89 GLU A O 1
ATOM 734 N N . TRP A 1 90 ? 17.688 -22.234 -9.289 1 93.31 90 TRP A N 1
ATOM 735 C CA . TRP A 1 90 ? 16.734 -23.047 -8.547 1 93.31 90 TRP A CA 1
ATOM 736 C C . TRP A 1 90 ? 16.125 -24.141 -9.43 1 93.31 90 TRP A C 1
ATOM 738 O O . TRP A 1 90 ? 15.82 -23.891 -10.602 1 93.31 90 TRP A O 1
ATOM 748 N N . GLN A 1 91 ? 15.984 -25.359 -8.852 1 94.31 91 GLN A N 1
ATOM 749 C CA . GLN A 1 91 ? 15.492 -26.516 -9.602 1 94.31 91 GLN A CA 1
ATOM 750 C C . GLN A 1 91 ? 14.219 -27.078 -8.984 1 94.31 91 GLN A C 1
ATOM 752 O O . GLN A 1 91 ? 14.031 -27 -7.766 1 94.31 91 GLN A O 1
ATOM 757 N N . PRO A 1 92 ? 13.352 -27.625 -9.859 1 96.62 92 PRO A N 1
ATOM 758 C CA . PRO A 1 92 ? 12.117 -28.219 -9.328 1 96.62 92 PRO A CA 1
ATOM 759 C C . PRO A 1 92 ? 12.375 -29.484 -8.523 1 96.62 92 PRO A C 1
ATOM 761 O O . PRO A 1 92 ? 13.32 -30.219 -8.805 1 96.62 92 PRO A O 1
ATOM 764 N N . LEU A 1 93 ? 11.594 -29.688 -7.555 1 96.38 93 LEU A N 1
ATOM 765 C CA . LEU A 1 93 ? 11.539 -30.922 -6.777 1 96.38 93 LEU A CA 1
ATOM 766 C C . LEU A 1 93 ? 10.328 -31.766 -7.184 1 96.38 93 LEU A C 1
ATOM 768 O O . LEU A 1 93 ? 9.547 -31.359 -8.047 1 96.38 93 LEU A O 1
ATOM 772 N N . ASP A 1 94 ? 10.141 -32.906 -6.543 1 96.56 94 ASP A N 1
ATOM 773 C CA . ASP A 1 94 ? 9.109 -33.875 -6.93 1 96.56 94 ASP A CA 1
ATOM 774 C C . ASP A 1 94 ? 7.715 -33.25 -6.785 1 96.56 94 ASP A C 1
ATOM 776 O O . ASP A 1 94 ? 6.863 -33.438 -7.66 1 96.56 94 ASP A O 1
ATOM 780 N N . HIS A 1 95 ? 7.512 -32.531 -5.719 1 97.88 95 HIS A N 1
ATOM 781 C CA . HIS A 1 95 ? 6.172 -32 -5.512 1 97.88 95 HIS A CA 1
ATOM 782 C C . HIS A 1 95 ? 5.852 -30.922 -6.531 1 97.88 95 HIS A C 1
ATOM 784 O O . HIS A 1 95 ? 4.688 -30.734 -6.906 1 97.88 95 HIS A O 1
ATOM 790 N N . HIS A 1 96 ? 6.875 -30.141 -7.016 1 98.25 96 HIS A N 1
ATOM 791 C CA . HIS A 1 96 ? 6.645 -29.203 -8.094 1 98.25 96 HIS A CA 1
ATOM 792 C C . HIS A 1 96 ? 6.109 -29.891 -9.344 1 98.25 96 HIS A C 1
ATOM 794 O O . HIS A 1 96 ? 5.141 -29.438 -9.953 1 98.25 96 HIS A O 1
ATOM 800 N N . ILE A 1 97 ? 6.75 -31 -9.688 1 98.25 97 ILE A N 1
ATOM 801 C CA . ILE A 1 97 ? 6.402 -31.766 -10.875 1 98.25 97 ILE A CA 1
ATOM 802 C C . ILE A 1 97 ? 4.969 -32.281 -10.75 1 98.25 97 ILE A C 1
ATOM 804 O O . ILE A 1 97 ? 4.172 -32.156 -11.68 1 98.25 97 ILE A O 1
ATOM 808 N N . GLN A 1 98 ? 4.66 -32.812 -9.609 1 98.12 98 GLN A N 1
ATOM 809 C CA . GLN A 1 98 ? 3.334 -33.406 -9.383 1 98.12 98 GLN A CA 1
ATOM 810 C C . GLN A 1 98 ? 2.254 -32.312 -9.477 1 98.12 98 GLN A C 1
ATOM 812 O O . GLN A 1 98 ? 1.232 -32.5 -10.141 1 98.12 98 GLN A O 1
ATOM 817 N N . ILE A 1 99 ? 2.434 -31.203 -8.859 1 98.69 99 ILE A N 1
ATOM 818 C CA . ILE A 1 99 ? 1.471 -30.109 -8.805 1 98.69 99 ILE A CA 1
ATOM 819 C C . ILE A 1 99 ? 1.242 -29.547 -10.211 1 98.69 99 ILE A C 1
ATOM 821 O O . ILE A 1 99 ? 0.101 -29.438 -10.664 1 98.69 99 ILE A O 1
ATOM 825 N N . ILE A 1 100 ? 2.32 -29.266 -10.93 1 98.75 100 ILE A N 1
ATOM 826 C CA . ILE A 1 100 ? 2.227 -28.641 -12.242 1 98.75 100 ILE A CA 1
ATOM 827 C C . ILE A 1 100 ? 1.632 -29.625 -13.242 1 98.75 100 ILE A C 1
ATOM 829 O O . ILE A 1 100 ? 0.856 -29.234 -14.117 1 98.75 100 ILE A O 1
ATOM 833 N N . ASN A 1 101 ? 2.043 -30.891 -13.109 1 98.25 101 ASN A N 1
ATOM 834 C CA . ASN A 1 101 ? 1.447 -31.891 -13.977 1 98.25 101 ASN A CA 1
ATOM 835 C C . ASN A 1 101 ? -0.07 -31.938 -13.828 1 98.25 101 ASN A C 1
ATOM 837 O O . ASN A 1 101 ? -0.797 -32 -14.82 1 98.25 101 ASN A O 1
ATOM 841 N N . ARG A 1 102 ? -0.547 -31.922 -12.617 1 98.31 102 ARG A N 1
ATOM 842 C CA . ARG A 1 102 ? -1.983 -31.938 -12.359 1 98.31 102 ARG A CA 1
ATOM 843 C C . ARG A 1 102 ? -2.658 -30.703 -12.938 1 98.31 102 ARG A C 1
ATOM 845 O O . ARG A 1 102 ? -3.73 -30.781 -13.539 1 98.31 102 ARG A O 1
ATOM 852 N N . MET A 1 103 ? -2.07 -29.531 -12.766 1 98.5 103 MET A N 1
ATOM 853 C CA . MET A 1 103 ? -2.646 -28.281 -13.266 1 98.5 103 MET A CA 1
ATOM 854 C C . MET A 1 103 ? -2.682 -28.281 -14.789 1 98.5 103 MET A C 1
ATOM 856 O O . MET A 1 103 ? -3.615 -27.734 -15.391 1 98.5 103 MET A O 1
ATOM 860 N N . LYS A 1 104 ? -1.638 -28.891 -15.367 1 98.31 104 LYS A N 1
ATOM 861 C CA . LYS A 1 104 ? -1.612 -29.047 -16.828 1 98.31 104 LYS A CA 1
ATOM 862 C C . LYS A 1 104 ? -2.742 -29.969 -17.297 1 98.31 104 LYS A C 1
ATOM 864 O O . LYS A 1 104 ? -3.414 -29.672 -18.281 1 98.31 104 LYS A O 1
ATOM 869 N N . GLU A 1 105 ? -2.957 -31.047 -16.609 1 97.75 105 GLU A N 1
ATOM 870 C CA . GLU A 1 105 ? -4.039 -31.969 -16.938 1 97.75 105 GLU A CA 1
ATOM 871 C C . GLU A 1 105 ? -5.398 -31.281 -16.859 1 97.75 105 GLU A C 1
ATOM 873 O O . GLU A 1 105 ? -6.285 -31.562 -17.672 1 97.75 105 GLU A O 1
ATOM 878 N N . LEU A 1 106 ? -5.496 -30.375 -15.938 1 98.06 106 LEU A N 1
ATOM 879 C CA . LEU A 1 106 ? -6.734 -29.625 -15.773 1 98.06 106 LEU A CA 1
ATOM 880 C C . LEU A 1 106 ? -6.836 -28.516 -16.828 1 98.06 106 LEU A C 1
ATOM 882 O O . LEU A 1 106 ? -7.879 -27.859 -16.953 1 98.06 106 LEU A O 1
ATOM 886 N N . ASP A 1 107 ? -5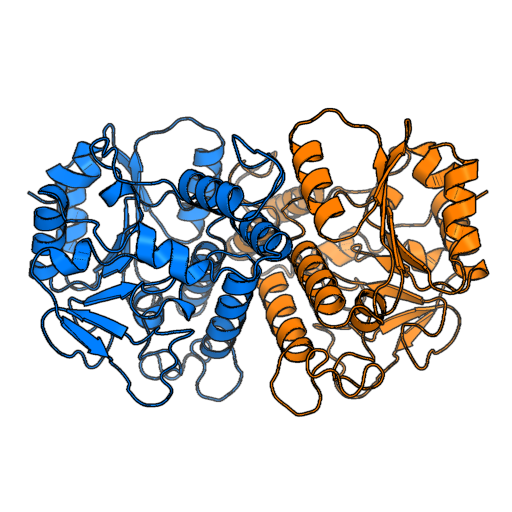.73 -28.266 -17.531 1 98.5 107 ASP A N 1
ATOM 887 C CA . ASP A 1 107 ? -5.613 -27.172 -18.484 1 98.5 107 ASP A CA 1
ATOM 888 C C . ASP A 1 107 ? -5.98 -25.844 -17.844 1 98.5 107 ASP A C 1
ATOM 890 O O . ASP A 1 107 ? -6.727 -25.047 -18.422 1 98.5 107 ASP A O 1
ATOM 894 N N . ALA A 1 108 ? -5.512 -25.625 -16.578 1 98.75 108 ALA A N 1
ATOM 895 C CA . ALA A 1 108 ? -5.863 -24.453 -15.781 1 98.75 108 ALA A CA 1
ATOM 896 C C . ALA A 1 108 ? -4.727 -23.438 -15.766 1 98.75 108 ALA A C 1
ATOM 898 O O . ALA A 1 108 ? -3.553 -23.812 -15.68 1 98.75 108 ALA A O 1
ATOM 899 N N . PRO A 1 109 ? -5.023 -22.109 -15.875 1 98.88 109 PRO A N 1
ATOM 900 C CA . PRO A 1 109 ? -3.98 -21.094 -15.688 1 98.88 109 PRO A CA 1
ATOM 901 C C . PRO A 1 109 ? -3.359 -21.141 -14.289 1 98.88 109 PRO A C 1
ATOM 903 O O . PRO A 1 109 ? -4.047 -21.438 -13.312 1 98.88 109 PRO A O 1
ATOM 906 N N . VAL A 1 110 ? -2.09 -20.859 -14.227 1 98.94 110 VAL A N 1
ATOM 907 C CA . VAL A 1 110 ? -1.344 -20.797 -12.977 1 98.94 110 VAL A CA 1
ATOM 908 C C . VAL A 1 110 ? -0.703 -19.422 -12.82 1 98.94 110 VAL A C 1
ATOM 910 O O . VAL A 1 110 ? 0.086 -19 -13.672 1 98.94 110 VAL A O 1
ATOM 913 N N . LEU A 1 111 ? -1.1 -18.703 -11.805 1 98.88 111 LEU A N 1
ATOM 914 C CA . LEU A 1 111 ? -0.413 -17.484 -11.406 1 98.88 111 LEU A CA 1
ATOM 915 C C . LEU A 1 111 ? 0.545 -17.75 -10.25 1 98.88 111 LEU A C 1
ATOM 917 O O . LEU A 1 111 ? 0.264 -18.594 -9.383 1 98.88 111 LEU A O 1
ATOM 921 N N . THR A 1 112 ? 1.672 -17.078 -10.227 1 98.75 112 THR A N 1
ATOM 922 C CA . THR A 1 112 ? 2.605 -17.234 -9.117 1 98.75 112 THR A CA 1
ATOM 923 C C . THR A 1 112 ? 3.201 -15.883 -8.727 1 98.75 112 THR A C 1
ATOM 925 O O . THR A 1 112 ? 3.4 -15.016 -9.578 1 98.75 112 THR A O 1
ATOM 928 N N . THR A 1 113 ? 3.463 -15.68 -7.445 1 97.31 113 THR A N 1
ATOM 929 C CA . THR A 1 113 ? 4.129 -14.484 -6.945 1 97.31 113 THR A CA 1
ATOM 930 C C . THR A 1 113 ? 5.645 -14.648 -6.992 1 97.31 113 THR A C 1
ATOM 932 O O . THR A 1 113 ? 6.391 -13.719 -6.668 1 97.31 113 THR A O 1
ATOM 935 N N . ASN A 1 114 ? 6.09 -15.82 -7.383 1 95.88 114 ASN A N 1
ATOM 936 C CA . ASN A 1 114 ? 7.523 -16.078 -7.508 1 95.88 114 ASN A CA 1
ATOM 937 C C . ASN A 1 114 ? 8.086 -15.492 -8.805 1 95.88 114 ASN A C 1
ATOM 939 O O . ASN A 1 114 ? 7.375 -15.398 -9.805 1 95.88 114 ASN A O 1
ATOM 943 N N . PHE A 1 115 ? 9.375 -15.234 -8.727 1 94.69 115 PHE A N 1
ATOM 944 C CA . PHE A 1 115 ? 10.039 -14.664 -9.883 1 94.69 115 PHE A CA 1
ATOM 945 C C . PHE A 1 115 ? 10.727 -15.75 -10.711 1 94.69 115 PHE A C 1
ATOM 947 O O . PHE A 1 115 ? 10.914 -15.594 -11.914 1 94.69 115 PHE A O 1
ATOM 954 N N . GLU A 1 116 ? 11.117 -16.688 -9.977 1 95.44 116 GLU A N 1
ATOM 955 C CA . GLU A 1 116 ? 11.969 -17.703 -10.578 1 95.44 116 GLU A CA 1
ATOM 956 C C . GLU A 1 116 ? 11.148 -18.688 -11.406 1 95.44 116 GLU A C 1
ATOM 958 O O . GLU A 1 116 ? 9.914 -18.672 -11.367 1 95.44 116 GLU A O 1
ATOM 963 N N . GLU A 1 117 ? 11.82 -19.531 -12.156 1 96.75 117 GLU A N 1
ATOM 964 C CA . GLU A 1 117 ? 11.172 -20.375 -13.164 1 96.75 117 GLU A CA 1
ATOM 965 C C . GLU A 1 117 ? 11.117 -21.828 -12.711 1 96.75 117 GLU A C 1
ATOM 967 O O . GLU A 1 117 ? 11.062 -22.734 -13.547 1 96.75 117 GLU A O 1
ATOM 972 N N . THR A 1 118 ? 11.156 -22.062 -11.43 1 97.06 118 THR A N 1
ATOM 973 C CA . THR A 1 118 ? 11.141 -23.422 -10.906 1 97.06 118 THR A CA 1
ATOM 974 C C . THR A 1 118 ? 9.938 -24.203 -11.43 1 97.06 118 THR A C 1
ATOM 976 O O . THR A 1 118 ? 10.078 -25.328 -11.898 1 97.06 118 THR A O 1
ATOM 979 N N . LEU A 1 119 ? 8.789 -23.578 -11.422 1 98.25 119 LEU A N 1
ATOM 980 C CA . LEU A 1 119 ? 7.582 -24.25 -11.898 1 98.25 119 LEU A CA 1
ATOM 981 C C . LEU A 1 119 ? 7.652 -24.484 -13.406 1 98.25 119 LEU A C 1
ATOM 983 O O . LEU A 1 119 ? 7.297 -25.562 -13.883 1 98.25 119 LEU A O 1
ATOM 987 N N . ALA A 1 120 ? 8.156 -23.547 -14.125 1 98.19 120 ALA A N 1
ATOM 988 C CA . ALA A 1 120 ? 8.258 -23.672 -15.578 1 98.19 120 ALA A CA 1
ATOM 989 C C . ALA A 1 120 ? 9.289 -24.734 -15.961 1 98.19 120 ALA A C 1
ATOM 991 O O . ALA A 1 120 ? 9.141 -25.391 -16.984 1 98.19 120 ALA A O 1
ATOM 992 N N . ARG A 1 121 ? 10.258 -24.953 -15.18 1 97.69 121 ARG A N 1
ATOM 993 C CA . ARG A 1 121 ? 11.359 -25.875 -15.461 1 97.69 121 ARG A CA 1
ATOM 994 C C . ARG A 1 121 ? 10.93 -27.328 -15.266 1 97.69 121 ARG A C 1
ATOM 996 O O . ARG A 1 121 ? 11.633 -28.25 -15.695 1 97.69 121 ARG A O 1
ATOM 1003 N N . THR A 1 122 ? 9.836 -27.562 -14.57 1 97.81 122 THR A N 1
ATOM 1004 C CA . THR A 1 122 ? 9.383 -28.938 -14.32 1 97.81 122 THR A CA 1
ATOM 1005 C C . THR A 1 122 ? 9.305 -29.734 -15.617 1 97.81 122 THR A C 1
ATOM 1007 O O . THR A 1 122 ? 9.672 -30.906 -15.648 1 97.81 122 THR A O 1
ATOM 1010 N N . PHE A 1 123 ? 8.836 -29.203 -16.688 1 96.75 123 PHE A N 1
ATOM 1011 C CA . PHE A 1 123 ? 8.727 -29.875 -17.984 1 96.75 123 PHE A CA 1
ATOM 1012 C C . PHE A 1 123 ? 9.289 -29 -19.094 1 96.75 123 PHE A C 1
ATOM 1014 O O . PHE A 1 123 ? 8.844 -29.078 -20.25 1 96.75 123 PHE A O 1
ATOM 1021 N N . LYS A 1 124 ? 10.227 -28.094 -18.766 1 96.81 124 LYS A N 1
ATOM 1022 C CA . LYS A 1 124 ? 10.938 -27.219 -19.703 1 96.81 124 LYS A CA 1
ATOM 1023 C C . LYS A 1 124 ? 9.961 -26.453 -20.594 1 96.81 124 LYS A C 1
ATOM 1025 O O . LYS A 1 124 ? 10.086 -26.469 -21.812 1 96.81 124 LYS A O 1
ATOM 1030 N N . TYR A 1 125 ? 9.039 -25.828 -19.938 1 98.19 125 TYR A N 1
ATOM 1031 C CA . TYR A 1 125 ? 8.047 -25.047 -20.656 1 98.19 125 TYR A CA 1
ATOM 1032 C C . TYR A 1 125 ? 8.688 -23.844 -21.344 1 98.19 125 TYR A C 1
ATOM 1034 O O . TYR A 1 125 ? 9.648 -23.266 -20.828 1 98.19 125 TYR A O 1
ATOM 1042 N N . GLN A 1 126 ? 8.086 -23.469 -22.469 1 97.88 126 GLN A N 1
ATOM 1043 C CA . GLN A 1 126 ? 8.602 -22.359 -23.266 1 97.88 126 GLN A CA 1
ATOM 1044 C C . GLN A 1 126 ? 7.859 -21.062 -22.938 1 97.88 126 GLN A C 1
ATOM 1046 O O . GLN A 1 126 ? 6.715 -21.094 -22.484 1 97.88 126 GLN A O 1
ATOM 1051 N N . GLN A 1 127 ? 8.562 -19.953 -23.172 1 97.69 127 GLN A N 1
ATOM 1052 C CA . GLN A 1 127 ? 7.957 -18.641 -22.953 1 97.69 127 GLN A CA 1
ATOM 1053 C C . GLN A 1 127 ? 7.094 -18.219 -24.141 1 97.69 127 GLN A C 1
ATOM 1055 O O . GLN A 1 127 ? 7.508 -18.375 -25.281 1 97.69 127 GLN A O 1
ATOM 1060 N N . TYR A 1 128 ? 5.895 -17.828 -23.906 1 97.69 128 TYR A N 1
ATOM 1061 C CA . TYR A 1 128 ? 4.957 -17.297 -24.891 1 97.69 128 TYR A CA 1
ATOM 1062 C C . TYR A 1 128 ? 4.406 -15.945 -24.453 1 97.69 128 TYR A C 1
ATOM 1064 O O . TYR A 1 128 ? 4.645 -15.508 -23.312 1 97.69 128 TYR A O 1
ATOM 1072 N N . ARG A 1 129 ? 3.725 -15.227 -25.391 1 96.75 129 ARG A N 1
ATOM 1073 C CA . ARG A 1 129 ? 3.014 -13.984 -25.125 1 96.75 129 ARG A CA 1
ATOM 1074 C C . ARG A 1 129 ? 1.647 -13.977 -25.797 1 96.75 129 ARG A C 1
ATOM 1076 O O . ARG A 1 129 ? 1.514 -14.406 -26.938 1 96.75 129 ARG A O 1
ATOM 1083 N N . THR A 1 130 ? 0.72 -13.445 -25.109 1 95.38 130 THR A N 1
ATOM 1084 C CA . THR A 1 130 ? -0.604 -13.289 -25.688 1 95.38 130 THR A CA 1
ATOM 1085 C C . THR A 1 130 ? -0.662 -12.039 -26.562 1 95.38 130 THR A C 1
ATOM 1087 O O . THR A 1 130 ? -1.553 -11.906 -27.406 1 95.38 130 THR A O 1
ATOM 1090 N N . GLU A 1 131 ? 0.165 -11.102 -26.281 1 89 131 GLU A N 1
ATOM 1091 C CA . GLU A 1 131 ? 0.238 -9.875 -27.062 1 89 131 GLU A CA 1
ATOM 1092 C C . GLU A 1 131 ? 1.683 -9.414 -27.234 1 89 131 GLU A C 1
ATOM 1094 O O . GLU A 1 131 ? 2.473 -9.469 -26.297 1 89 131 GLU A O 1
ATOM 1099 N N . GLN A 1 132 ? 1.899 -8.992 -28.484 1 82.38 132 GLN A N 1
ATOM 1100 C CA . GLN A 1 132 ? 3.24 -8.492 -28.766 1 82.38 132 GLN A CA 1
ATOM 1101 C C . GLN A 1 132 ? 3.277 -6.965 -28.719 1 82.38 132 GLN A C 1
ATOM 1103 O O . GLN A 1 132 ? 4.23 -6.379 -28.188 1 82.38 132 GLN A O 1
ATOM 1108 N N . GLU A 1 133 ? 2.209 -6.414 -29.125 1 79 133 GLU A N 1
ATOM 1109 C CA . GLU A 1 133 ? 2.16 -4.953 -29.156 1 79 133 GLU A CA 1
ATOM 1110 C C . GLU A 1 133 ? 2.043 -4.375 -27.75 1 79 133 GLU A C 1
ATOM 1112 O O . GLU A 1 133 ? 1.229 -4.84 -26.953 1 79 133 GLU A O 1
ATOM 1117 N N . GLY A 1 134 ? 2.941 -3.518 -27.469 1 77.19 134 GLY A N 1
ATOM 1118 C CA . GLY A 1 134 ? 2.863 -2.842 -26.172 1 77.19 134 GLY A CA 1
ATOM 1119 C C . GLY A 1 134 ? 3.645 -3.543 -25.078 1 77.19 134 GLY A C 1
ATOM 1120 O O . GLY A 1 134 ? 3.627 -3.117 -23.922 1 77.19 134 GLY A O 1
ATOM 1121 N N . PHE A 1 135 ? 4.344 -4.555 -25.453 1 83.56 135 PHE A N 1
ATOM 1122 C CA . PHE A 1 135 ? 5.16 -5.289 -24.484 1 83.56 135 PHE A CA 1
ATOM 1123 C C . PHE A 1 135 ? 6.238 -4.391 -23.891 1 83.56 135 PHE A C 1
ATOM 1125 O O . PHE A 1 135 ? 6.832 -3.572 -24.609 1 83.56 135 PHE A O 1
ATOM 1132 N N . THR A 1 136 ? 6.359 -4.512 -22.578 1 88.31 136 THR A N 1
ATOM 1133 C CA . THR A 1 136 ? 7.48 -3.908 -21.875 1 88.31 136 THR A CA 1
ATOM 1134 C C . THR A 1 136 ? 8.102 -4.906 -20.906 1 88.31 136 THR A C 1
ATOM 1136 O O . THR A 1 136 ? 7.395 -5.707 -20.281 1 88.31 136 THR A O 1
ATOM 1139 N N . ASP A 1 137 ? 9.383 -4.859 -20.781 1 91.94 137 ASP A N 1
ATOM 1140 C CA . ASP A 1 137 ? 10.07 -5.754 -19.844 1 91.94 137 ASP A CA 1
ATOM 1141 C C . ASP A 1 137 ? 9.961 -5.25 -18.406 1 91.94 137 ASP A C 1
ATOM 1143 O O . ASP A 1 137 ? 10.492 -5.871 -17.484 1 91.94 137 ASP A O 1
ATOM 1147 N N . PHE A 1 138 ? 9.18 -4.164 -18.188 1 93.31 138 PHE A N 1
ATOM 1148 C CA . PHE A 1 138 ? 8.852 -3.682 -16.844 1 93.31 138 PHE A CA 1
ATOM 1149 C C . PHE A 1 138 ? 7.598 -4.363 -16.312 1 93.31 138 PHE A C 1
ATOM 1151 O O . PHE A 1 138 ? 7.477 -4.594 -15.109 1 93.31 138 PHE A O 1
ATOM 1158 N N . TYR A 1 139 ? 6.742 -4.582 -17.281 1 95.88 139 TYR A N 1
ATOM 1159 C CA . TYR A 1 139 ? 5.469 -5.195 -16.922 1 95.88 139 TYR A CA 1
ATOM 1160 C C . TYR A 1 139 ? 5.098 -6.301 -17.906 1 95.88 139 TYR A C 1
ATOM 1162 O O . TYR A 1 139 ? 4.113 -6.184 -18.641 1 95.88 139 TYR A O 1
ATOM 1170 N N . PRO A 1 140 ? 5.809 -7.395 -17.875 1 96.94 140 PRO A N 1
ATOM 1171 C CA . PRO A 1 140 ? 5.504 -8.492 -18.797 1 96.94 140 PRO A CA 1
ATOM 1172 C C . PRO A 1 140 ? 4.238 -9.258 -18.406 1 96.94 140 PRO A C 1
ATOM 1174 O O . PRO A 1 140 ? 4.258 -10.484 -18.297 1 96.94 140 PRO A O 1
ATOM 1177 N N . TRP A 1 141 ? 3.088 -8.555 -18.406 1 97.31 141 TRP A N 1
ATOM 1178 C CA . TRP A 1 141 ? 1.844 -9.07 -17.844 1 97.31 141 TRP A CA 1
ATOM 1179 C C . TRP A 1 141 ? 1.132 -9.977 -18.844 1 97.31 141 TRP A C 1
ATOM 1181 O O . TRP A 1 141 ? 0.193 -10.688 -18.469 1 97.31 141 TRP A O 1
ATOM 1191 N N . SER A 1 142 ? 1.668 -10.023 -20.125 1 97.25 142 SER A N 1
ATOM 1192 C CA . SER A 1 142 ? 1.106 -10.883 -21.156 1 97.25 142 SER A CA 1
ATOM 1193 C C . SER A 1 142 ? 2.018 -12.078 -21.438 1 97.25 142 SER A C 1
ATOM 1195 O O . SER A 1 142 ? 1.792 -12.82 -22.391 1 97.25 142 SER A O 1
ATOM 1197 N N . THR A 1 143 ? 3.066 -12.203 -20.609 1 98 143 THR A N 1
ATOM 1198 C CA . THR A 1 143 ? 4.078 -13.234 -20.828 1 98 143 THR A CA 1
ATOM 1199 C C . THR A 1 143 ? 3.887 -14.398 -19.875 1 98 143 THR A C 1
ATOM 1201 O O . THR A 1 143 ? 3.594 -14.195 -18.688 1 98 143 THR A O 1
ATOM 1204 N N . TYR A 1 144 ? 4.012 -15.625 -20.406 1 98.25 144 TYR A N 1
ATOM 1205 C CA . TYR A 1 144 ? 3.826 -16.828 -19.594 1 98.25 144 TYR A CA 1
ATOM 1206 C C . TYR A 1 144 ? 4.664 -17.984 -20.125 1 98.25 144 TYR A C 1
ATOM 1208 O O . TYR A 1 144 ? 5.211 -17.906 -21.234 1 98.25 144 TYR A O 1
ATOM 1216 N N . HIS A 1 145 ? 4.93 -18.969 -19.297 1 98.75 145 HIS A N 1
ATOM 1217 C CA . HIS A 1 145 ? 5.477 -20.234 -19.75 1 98.75 145 HIS A CA 1
ATOM 1218 C C . HIS A 1 145 ? 4.371 -21.281 -19.938 1 98.75 145 HIS A C 1
ATOM 1220 O O . HIS A 1 145 ? 3.447 -21.359 -19.125 1 98.75 145 HIS A O 1
ATOM 1226 N N . GLY A 1 146 ? 4.402 -21.969 -21 1 98.44 146 GLY A N 1
ATOM 1227 C CA . GLY A 1 146 ? 3.363 -22.953 -21.234 1 98.44 146 GLY A CA 1
ATOM 1228 C C . GLY A 1 146 ? 3.727 -23.953 -22.328 1 98.44 146 GLY A C 1
ATOM 1229 O O . GLY A 1 146 ? 4.898 -24.078 -22.688 1 98.44 146 GLY A O 1
ATOM 1230 N N . THR A 1 147 ? 2.717 -24.734 -22.781 1 97.94 147 THR A N 1
ATOM 1231 C CA . THR A 1 147 ? 2.926 -25.797 -23.75 1 97.94 147 THR A CA 1
ATOM 1232 C C . THR A 1 147 ? 2.648 -25.297 -25.172 1 97.94 147 THR A C 1
ATOM 1234 O O . THR A 1 147 ? 3.102 -25.891 -26.141 1 97.94 147 THR A O 1
ATOM 1237 N N . LYS A 1 148 ? 1.904 -24.219 -25.297 1 97.62 148 LYS A N 1
ATOM 1238 C CA . LYS A 1 148 ? 1.477 -23.672 -26.594 1 97.62 148 LYS A CA 1
ATOM 1239 C C . LYS A 1 148 ? 1.066 -22.219 -26.453 1 97.62 148 LYS A C 1
ATOM 1241 O O . LYS A 1 148 ? 0.792 -21.734 -25.359 1 97.62 148 LYS A O 1
ATOM 1246 N N . PRO A 1 149 ? 1.047 -21.469 -27.594 1 97.56 149 PRO A N 1
ATOM 1247 C CA . PRO A 1 149 ? 0.524 -20.094 -27.547 1 97.56 149 PRO A CA 1
ATOM 1248 C C . PRO A 1 149 ? -0.966 -20.047 -27.219 1 97.56 149 PRO A C 1
ATOM 1250 O O . PRO A 1 149 ? -1.738 -20.875 -27.703 1 97.56 149 PRO A O 1
ATOM 1253 N N . LEU A 1 150 ? -1.347 -19.188 -26.359 1 97.69 150 LEU A N 1
ATOM 1254 C CA . LEU A 1 150 ? -2.736 -18.953 -25.984 1 97.69 150 LEU A CA 1
ATOM 1255 C C . LEU A 1 150 ? -3.229 -17.625 -26.562 1 97.69 150 LEU A C 1
ATOM 1257 O O . LEU A 1 150 ? -2.461 -16.672 -26.656 1 97.69 150 LEU A O 1
ATOM 1261 N N . ASN A 1 151 ? -4.488 -17.578 -26.938 1 95.81 151 ASN A N 1
ATOM 1262 C CA . ASN A 1 151 ? -5.086 -16.312 -27.359 1 95.81 151 ASN A CA 1
ATOM 1263 C C . ASN A 1 151 ? -5.418 -15.422 -26.156 1 95.81 151 ASN A C 1
ATOM 1265 O O . ASN A 1 151 ? -5.199 -14.211 -26.203 1 95.81 151 ASN A O 1
ATOM 1269 N N . LEU A 1 152 ? -5.969 -16.062 -25.156 1 96.38 152 LEU A N 1
ATOM 1270 C CA . LEU A 1 152 ? -6.281 -15.398 -23.891 1 96.38 152 LEU A CA 1
ATOM 1271 C C . LEU A 1 152 ? -5.625 -16.109 -22.719 1 96.38 152 LEU A C 1
ATOM 1273 O O . LEU A 1 152 ? -5.453 -17.328 -22.75 1 96.38 152 LEU A O 1
ATOM 1277 N N . PRO A 1 153 ? -5.332 -15.32 -21.672 1 97.56 153 PRO A N 1
ATOM 1278 C CA . PRO A 1 153 ? -4.754 -15.938 -20.484 1 97.56 153 PRO A CA 1
ATOM 1279 C C . PRO A 1 153 ? -5.656 -17.016 -19.891 1 97.56 153 PRO A C 1
ATOM 1281 O O . PRO A 1 153 ? -5.172 -17.938 -19.219 1 97.56 153 PRO A O 1
ATOM 1284 N N . THR A 1 154 ? -6.93 -16.953 -20.172 1 97.5 154 THR A N 1
ATOM 1285 C CA . THR A 1 154 ? -7.906 -17.844 -19.547 1 97.5 154 THR A CA 1
ATOM 1286 C C . THR A 1 154 ? -8.125 -19.078 -20.422 1 97.5 154 THR A C 1
ATOM 1288 O O . THR A 1 154 ? -8.906 -19.969 -20.062 1 97.5 154 THR A O 1
ATOM 1291 N N . ASP A 1 155 ? -7.391 -19.188 -21.578 1 97.62 155 ASP A N 1
ATOM 1292 C CA . ASP A 1 155 ? -7.695 -20.219 -22.562 1 97.62 155 ASP A CA 1
ATOM 1293 C C . ASP A 1 155 ? -7.121 -21.562 -22.156 1 97.62 155 ASP A C 1
ATOM 1295 O O . ASP A 1 155 ? -7.445 -22.594 -22.75 1 97.62 155 ASP A O 1
ATOM 1299 N N . GLY A 1 156 ? -6.223 -21.562 -21.141 1 98.19 156 GLY A N 1
ATOM 1300 C CA . GLY A 1 156 ? -5.656 -22.844 -20.75 1 98.19 156 GLY A CA 1
ATOM 1301 C C . GLY A 1 156 ? -4.441 -22.703 -19.844 1 98.19 156 GLY A C 1
ATOM 1302 O O . GLY A 1 156 ? -4.27 -21.688 -19.188 1 98.19 156 GLY A O 1
ATOM 1303 N N . PHE A 1 157 ? -3.688 -23.797 -19.828 1 98.75 157 PHE A N 1
ATOM 1304 C CA . PHE A 1 157 ? -2.533 -23.875 -18.953 1 98.75 157 PHE A CA 1
ATOM 1305 C C . PHE A 1 157 ? -1.448 -22.906 -19.375 1 98.75 157 PHE A C 1
ATOM 1307 O O . PHE A 1 157 ? -1.012 -22.906 -20.531 1 98.75 157 PHE A O 1
ATOM 1314 N N . GLY A 1 158 ? -1.017 -22.109 -18.516 1 98.81 158 GLY A N 1
ATOM 1315 C CA . GLY A 1 158 ? 0.088 -21.156 -18.562 1 98.81 158 GLY A CA 1
ATOM 1316 C C . GLY A 1 158 ? 0.532 -20.672 -17.203 1 98.81 158 GLY A C 1
ATOM 1317 O O . GLY A 1 158 ? -0.299 -20.438 -16.312 1 98.81 158 GLY A O 1
ATOM 1318 N N . ILE A 1 159 ? 1.811 -20.547 -17.031 1 98.88 159 ILE A N 1
ATOM 1319 C CA . ILE A 1 159 ? 2.365 -20.047 -15.773 1 98.88 159 ILE A CA 1
ATOM 1320 C C . ILE A 1 159 ? 2.672 -18.562 -15.906 1 98.88 159 ILE A C 1
ATOM 1322 O O . ILE A 1 159 ? 3.568 -18.172 -16.656 1 98.88 159 ILE A O 1
ATOM 1326 N N . TRP A 1 160 ? 1.941 -17.781 -15.188 1 98.81 160 TRP A N 1
ATOM 1327 C CA . TRP A 1 160 ? 1.997 -16.328 -15.258 1 98.81 160 TRP A CA 1
ATOM 1328 C C . TRP A 1 160 ? 2.639 -15.742 -14 1 98.81 160 TRP A C 1
ATOM 1330 O O . TRP A 1 160 ? 2.422 -16.234 -12.898 1 98.81 160 TRP A O 1
ATOM 1340 N N . TYR A 1 161 ? 3.381 -14.672 -14.117 1 98.44 161 TYR A N 1
ATOM 1341 C CA . TYR A 1 161 ? 4.203 -14.125 -13.039 1 98.44 161 TYR A CA 1
ATOM 1342 C C . TYR A 1 161 ? 3.689 -12.758 -12.609 1 98.44 161 TYR A C 1
ATOM 1344 O O . TYR A 1 161 ? 3.889 -11.758 -13.305 1 98.44 161 TYR A O 1
ATOM 1352 N N . ILE A 1 162 ? 3.154 -12.68 -11.398 1 97.38 162 ILE A N 1
ATOM 1353 C CA . ILE A 1 162 ? 2.447 -11.508 -10.906 1 97.38 162 ILE A CA 1
ATOM 1354 C C . ILE A 1 162 ? 3.453 -10.43 -10.5 1 97.38 162 ILE A C 1
ATOM 1356 O O . ILE A 1 162 ? 3.221 -9.242 -10.727 1 97.38 162 ILE A O 1
ATOM 1360 N N . ASN A 1 163 ? 4.574 -10.836 -9.93 1 97 163 ASN A N 1
ATOM 1361 C CA . ASN A 1 163 ? 5.527 -9.898 -9.352 1 97 163 ASN A CA 1
ATOM 1362 C C . ASN A 1 163 ? 6.758 -9.727 -10.234 1 97 163 ASN A C 1
ATOM 1364 O O . ASN A 1 163 ? 7.773 -9.18 -9.797 1 97 163 ASN A O 1
ATOM 1368 N N . GLY A 1 164 ? 6.672 -10.203 -11.484 1 97.25 164 GLY A N 1
ATOM 1369 C CA . GLY A 1 164 ? 7.801 -10.094 -12.391 1 97.25 164 GLY A CA 1
ATOM 1370 C C . GLY A 1 164 ? 8.477 -11.43 -12.656 1 97.25 164 GLY A C 1
ATOM 1371 O O . GLY A 1 164 ? 8.172 -12.43 -12.008 1 97.25 164 GLY A O 1
ATOM 1372 N N . MET A 1 165 ? 9.406 -11.453 -13.664 1 96 165 MET A N 1
ATOM 1373 C CA . MET A 1 165 ? 10.078 -12.664 -14.125 1 96 165 MET A CA 1
ATOM 1374 C C . MET A 1 165 ? 11.594 -12.477 -14.109 1 96 165 MET A C 1
ATOM 1376 O O . MET A 1 165 ? 12.094 -11.406 -14.469 1 96 165 MET A O 1
ATOM 1380 N N . ILE A 1 166 ? 12.227 -13.523 -13.75 1 95.5 166 ILE A N 1
ATOM 1381 C CA . ILE A 1 166 ? 13.68 -13.43 -13.625 1 95.5 166 ILE A CA 1
ATOM 1382 C C . ILE A 1 166 ? 14.297 -13.156 -14.992 1 95.5 166 ILE A C 1
ATOM 1384 O O . ILE A 1 166 ? 15.344 -12.508 -15.094 1 95.5 166 ILE A O 1
ATOM 1388 N N . ASN A 1 167 ? 13.68 -13.523 -16.125 1 93.94 167 ASN A N 1
ATOM 1389 C CA . ASN A 1 167 ? 14.211 -13.273 -17.469 1 93.94 167 ASN A CA 1
ATOM 1390 C C . ASN A 1 167 ? 14.047 -11.812 -17.859 1 93.94 167 ASN A C 1
ATOM 1392 O O . ASN A 1 167 ? 14.656 -11.359 -18.828 1 93.94 167 ASN A O 1
ATOM 1396 N N . TYR A 1 168 ? 13.203 -11.125 -17.234 1 95.81 168 TYR A N 1
ATOM 1397 C CA . TYR A 1 168 ? 13.047 -9.68 -17.312 1 95.81 168 TYR A CA 1
ATOM 1398 C C . TYR A 1 168 ? 13.289 -9.023 -15.961 1 95.81 168 TYR A C 1
ATOM 1400 O O . TYR A 1 168 ? 12.344 -8.57 -15.305 1 95.81 168 TYR A O 1
ATOM 1408 N N . HIS A 1 169 ? 14.547 -8.945 -15.586 1 95.81 169 HIS A N 1
ATOM 1409 C CA . HIS A 1 169 ? 14.891 -8.586 -14.211 1 95.81 169 HIS A CA 1
ATOM 1410 C C . HIS A 1 169 ? 14.312 -7.219 -13.844 1 95.81 169 HIS A C 1
ATOM 1412 O O . HIS A 1 169 ? 14.023 -6.961 -12.672 1 95.81 169 HIS A O 1
ATOM 1418 N N . ARG A 1 170 ? 14.07 -6.328 -14.781 1 95.62 170 ARG A N 1
ATOM 1419 C CA . ARG A 1 170 ? 13.508 -5.008 -14.508 1 95.62 170 ARG A CA 1
ATOM 1420 C C . ARG A 1 170 ? 12.055 -5.109 -14.07 1 95.62 170 ARG A C 1
ATOM 1422 O O . ARG A 1 170 ? 11.477 -4.145 -13.562 1 95.62 170 ARG A O 1
ATOM 1429 N N . SER A 1 171 ? 11.461 -6.277 -14.32 1 97.62 171 SER A N 1
ATOM 1430 C CA . SER A 1 171 ? 10.055 -6.473 -13.992 1 97.62 171 SER A CA 1
ATOM 1431 C C . SER A 1 171 ? 9.883 -6.938 -12.547 1 97.62 171 SER A C 1
ATOM 1433 O O . SER A 1 171 ? 8.773 -6.926 -12.016 1 97.62 171 SER A O 1
ATOM 1435 N N . ILE A 1 172 ? 10.969 -7.34 -11.945 1 96.44 172 ILE A N 1
ATOM 1436 C CA . ILE A 1 172 ? 10.883 -7.898 -10.594 1 96.44 172 ILE A CA 1
ATOM 1437 C C . ILE A 1 172 ? 10.477 -6.809 -9.609 1 96.44 172 ILE A C 1
ATOM 1439 O O . ILE A 1 172 ? 11.102 -5.746 -9.555 1 96.44 172 ILE A O 1
ATOM 1443 N N . ARG A 1 173 ? 9.383 -7.066 -8.922 1 96.06 173 ARG A N 1
ATOM 1444 C CA . ARG A 1 173 ? 8.852 -6.109 -7.953 1 96.06 173 ARG A CA 1
ATOM 1445 C C . ARG A 1 173 ? 9.266 -6.477 -6.531 1 96.06 173 ARG A C 1
ATOM 1447 O O . ARG A 1 173 ? 8.867 -7.523 -6.016 1 96.06 173 ARG A O 1
ATOM 1454 N N . LEU A 1 174 ? 9.992 -5.578 -5.93 1 94.06 174 LEU A N 1
ATOM 1455 C CA . LEU A 1 174 ? 10.453 -5.844 -4.574 1 94.06 174 LEU A CA 1
ATOM 1456 C C . LEU A 1 174 ? 10.133 -4.68 -3.646 1 94.06 174 LEU A C 1
ATOM 1458 O O . LEU A 1 174 ? 9.828 -4.883 -2.469 1 94.06 174 LEU A O 1
ATOM 1462 N N . GLY A 1 175 ? 10.172 -3.541 -4.176 1 95.12 175 GLY A N 1
ATOM 1463 C CA . GLY A 1 175 ? 10.016 -2.34 -3.369 1 95.12 175 GLY A CA 1
ATOM 1464 C C . GLY A 1 175 ? 8.617 -1.767 -3.42 1 95.12 175 GLY A C 1
ATOM 1465 O O . GLY A 1 175 ? 7.836 -2.092 -4.32 1 95.12 175 GLY A O 1
ATOM 1466 N N . LEU A 1 176 ? 8.281 -0.933 -2.463 1 96.12 176 LEU A N 1
ATOM 1467 C CA . LEU A 1 176 ? 7.004 -0.236 -2.438 1 96.12 176 LEU A CA 1
ATOM 1468 C C . LEU A 1 176 ? 6.805 0.583 -3.709 1 96.12 176 LEU A C 1
ATOM 1470 O O . LEU A 1 176 ? 5.73 0.552 -4.312 1 96.12 176 LEU A O 1
ATOM 1474 N N . SER A 1 177 ? 7.805 1.229 -4.164 1 95.25 177 SER A N 1
ATOM 1475 C CA . SER A 1 177 ? 7.727 2.043 -5.371 1 95.25 177 SER A CA 1
ATOM 1476 C C . SER A 1 177 ? 7.418 1.187 -6.598 1 95.25 177 SER A C 1
ATOM 1478 O O . SER A 1 177 ? 6.688 1.615 -7.492 1 95.25 177 SER A O 1
ATOM 1480 N N . HIS A 1 178 ? 8 -0.012 -6.637 1 95.75 178 HIS A N 1
ATOM 1481 C CA . HIS A 1 178 ? 7.676 -0.943 -7.711 1 95.75 178 HIS A CA 1
ATOM 1482 C C . HIS A 1 178 ? 6.188 -1.269 -7.727 1 95.75 178 HIS A C 1
ATOM 1484 O O . HIS A 1 178 ? 5.543 -1.201 -8.773 1 95.75 178 HIS A O 1
ATOM 1490 N N . TYR A 1 179 ? 5.723 -1.566 -6.57 1 96.25 179 TYR A N 1
ATOM 1491 C CA . TYR A 1 179 ? 4.332 -1.994 -6.473 1 96.25 179 TYR A CA 1
ATOM 1492 C C . TYR A 1 179 ? 3.385 -0.835 -6.754 1 96.25 179 TYR A C 1
ATOM 1494 O O . TYR A 1 179 ? 2.301 -1.032 -7.312 1 96.25 179 TYR A O 1
ATOM 1502 N N . MET A 1 180 ? 3.797 0.376 -6.395 1 96.69 180 MET A N 1
ATOM 1503 C CA . MET A 1 180 ? 2.982 1.536 -6.738 1 96.69 180 MET A CA 1
ATOM 1504 C C . MET A 1 180 ? 2.924 1.73 -8.25 1 96.69 180 MET A C 1
ATOM 1506 O O . MET A 1 180 ? 1.907 2.178 -8.789 1 96.69 180 MET A O 1
ATOM 1510 N N . GLY A 1 181 ? 3.982 1.407 -8.898 1 95.56 181 GLY A N 1
ATOM 1511 C CA . GLY A 1 181 ? 3.939 1.379 -10.352 1 95.56 181 GLY A CA 1
ATOM 1512 C C . GLY A 1 181 ? 2.967 0.352 -10.906 1 95.56 181 GLY A C 1
ATOM 1513 O O . GLY A 1 181 ? 2.221 0.636 -11.844 1 95.56 181 GLY A O 1
ATOM 1514 N N . SER A 1 182 ? 2.979 -0.785 -10.328 1 96.5 182 SER A N 1
ATOM 1515 C CA . SER A 1 182 ? 2.037 -1.827 -10.719 1 96.5 182 SER A CA 1
ATOM 1516 C C . SER A 1 182 ? 0.595 -1.384 -10.5 1 96.5 182 SER A C 1
ATOM 1518 O O . SER A 1 182 ? -0.277 -1.651 -11.328 1 96.5 182 SER A O 1
ATOM 1520 N N . VAL A 1 183 ? 0.39 -0.708 -9.391 1 96.19 183 VAL A N 1
ATOM 1521 C CA . VAL A 1 183 ? -0.938 -0.199 -9.062 1 96.19 183 VAL A CA 1
ATOM 1522 C C . VAL A 1 183 ? -1.39 0.794 -10.133 1 96.19 183 VAL A C 1
ATOM 1524 O O . VAL A 1 183 ? -2.514 0.709 -10.633 1 96.19 183 VAL A O 1
ATOM 1527 N N . GLU A 1 184 ? -0.513 1.718 -10.453 1 94.31 184 GLU A N 1
ATOM 1528 C CA . GLU A 1 184 ? -0.847 2.697 -11.484 1 94.31 184 GLU A CA 1
ATOM 1529 C C . GLU A 1 184 ? -1.233 2.014 -12.789 1 94.31 184 GLU A C 1
ATOM 1531 O O . GLU A 1 184 ? -2.246 2.359 -13.398 1 94.31 184 GLU A O 1
ATOM 1536 N N . ARG A 1 185 ? -0.465 1.067 -13.203 1 93.06 185 ARG A N 1
ATOM 1537 C CA . ARG A 1 185 ? -0.727 0.365 -14.453 1 93.06 185 ARG A CA 1
ATOM 1538 C C . ARG A 1 185 ? -2.053 -0.387 -14.391 1 93.06 185 ARG A C 1
ATOM 1540 O O . ARG A 1 185 ? -2.871 -0.288 -15.312 1 93.06 185 ARG A O 1
ATOM 1547 N N . ALA A 1 186 ? -2.26 -1.107 -13.328 1 95.12 186 ALA A N 1
ATOM 1548 C CA . ALA A 1 186 ? -3.48 -1.896 -13.172 1 95.12 186 ALA A CA 1
ATOM 1549 C C . ALA A 1 186 ? -4.715 -0.999 -13.133 1 95.12 186 ALA A C 1
ATOM 1551 O O . ALA A 1 186 ? -5.734 -1.306 -13.758 1 95.12 186 ALA A O 1
ATOM 1552 N N . ARG A 1 187 ? -4.625 0.093 -12.391 1 93.5 187 ARG A N 1
ATOM 1553 C CA . ARG A 1 187 ? -5.762 1.004 -12.289 1 93.5 187 ARG A CA 1
ATOM 1554 C C . ARG A 1 187 ? -6.117 1.592 -13.648 1 93.5 187 ARG A C 1
ATOM 1556 O O . ARG A 1 187 ? -7.297 1.764 -13.969 1 93.5 187 ARG A O 1
ATOM 1563 N N . ASN A 1 188 ? -5.125 1.877 -14.43 1 89.19 188 ASN A N 1
ATOM 1564 C CA . ASN A 1 188 ? -5.363 2.396 -15.773 1 89.19 188 ASN A CA 1
ATOM 1565 C C . ASN A 1 188 ? -6.09 1.376 -16.641 1 89.19 188 ASN A C 1
ATOM 1567 O O . ASN A 1 188 ? -6.887 1.747 -17.5 1 89.19 188 ASN A O 1
ATOM 1571 N N . LEU A 1 189 ? -5.844 0.168 -16.391 1 89.94 189 LEU A N 1
ATOM 1572 C CA . LEU A 1 189 ? -6.504 -0.893 -17.141 1 89.94 189 LEU A CA 1
ATOM 1573 C C . LEU A 1 189 ? -7.918 -1.128 -16.625 1 89.94 189 LEU A C 1
ATOM 1575 O O . LEU A 1 189 ? -8.844 -1.35 -17.406 1 89.94 189 LEU A O 1
ATOM 1579 N N . LEU A 1 190 ? -8.133 -0.942 -15.352 1 90.56 190 LEU A N 1
ATOM 1580 C CA . LEU A 1 190 ? -9.383 -1.327 -14.703 1 90.56 190 LEU A CA 1
ATOM 1581 C C . LEU A 1 190 ? -10.398 -0.185 -14.742 1 90.56 190 LEU A C 1
ATOM 1583 O O . LEU A 1 190 ? -11.602 -0.421 -14.836 1 90.56 190 LEU A O 1
ATOM 1587 N N . HIS A 1 191 ? -9.922 1.061 -14.57 1 82 191 HIS A N 1
ATOM 1588 C CA . HIS A 1 191 ? -10.836 2.156 -14.289 1 82 191 HIS A CA 1
ATOM 1589 C C . HIS A 1 191 ? -10.781 3.221 -15.383 1 82 191 HIS A C 1
ATOM 1591 O O . HIS A 1 191 ? -11.656 4.09 -15.453 1 82 191 HIS A O 1
ATOM 1597 N N . LYS A 1 192 ? -9.812 3.451 -16.125 1 68.31 192 LYS A N 1
ATOM 1598 C CA . LYS A 1 192 ? -9.734 4.605 -17.031 1 68.31 192 LYS A CA 1
ATOM 1599 C C . LYS A 1 192 ? -10.93 4.641 -17.984 1 68.31 192 LYS A C 1
ATOM 1601 O O . LYS A 1 192 ? -11.344 3.604 -18.5 1 68.31 192 LYS A O 1
ATOM 1606 N N . ARG A 1 193 ? -11.641 5.816 -17.828 1 54.75 193 ARG A N 1
ATOM 1607 C CA . ARG A 1 193 ? -12.93 6.258 -18.359 1 54.75 193 ARG A CA 1
ATOM 1608 C C . ARG A 1 193 ? -13.008 6.02 -19.859 1 54.75 193 ARG A C 1
ATOM 1610 O O . ARG A 1 193 ? -13.977 6.426 -20.5 1 54.75 193 ARG A O 1
ATOM 1617 N N . GLU A 1 194 ? -11.977 5.555 -20.453 1 51.19 194 GLU A N 1
ATOM 1618 C CA . GLU A 1 194 ? -12.367 5.438 -21.859 1 51.19 194 GLU A CA 1
ATOM 1619 C C . GLU A 1 194 ? -13.312 4.254 -22.062 1 51.19 194 GLU A C 1
ATOM 1621 O O . GLU A 1 194 ? -13.414 3.375 -21.203 1 51.19 194 GLU A O 1
ATOM 1626 N N . ASP A 1 195 ? -14.32 4.289 -22.953 1 45.53 195 ASP A N 1
ATOM 1627 C CA . ASP A 1 195 ? -15.336 3.338 -23.391 1 45.53 195 ASP A CA 1
ATOM 1628 C C . ASP A 1 195 ? -14.883 1.899 -23.156 1 45.53 195 ASP A C 1
ATOM 1630 O O . ASP A 1 195 ? -15.68 0.964 -23.281 1 45.53 195 ASP A O 1
ATOM 1634 N N . GLU A 1 196 ? -13.648 1.672 -22.812 1 42.31 196 GLU A N 1
ATOM 1635 C CA . GLU A 1 196 ? -13.148 0.3 -22.875 1 42.31 196 GLU A CA 1
ATOM 1636 C C . GLU A 1 196 ? -12.672 -0.18 -21.516 1 42.31 196 GLU A C 1
ATOM 1638 O O . GLU A 1 196 ? -11.812 -1.059 -21.422 1 42.31 196 GLU A O 1
ATOM 1643 N N . VAL A 1 197 ? -13.328 0.348 -20.328 1 48.72 197 VAL A N 1
ATOM 1644 C CA . VAL A 1 197 ? -12.758 -0.078 -19.062 1 48.72 197 VAL A CA 1
ATOM 1645 C C . VAL A 1 197 ? -13.641 -1.153 -18.422 1 48.72 197 VAL A C 1
ATOM 1647 O O . VAL A 1 197 ? -14.844 -1.2 -18.688 1 48.72 197 VAL A O 1
ATOM 1650 N N . LEU A 1 198 ? -13.023 -2.223 -17.719 1 45.25 198 LEU A N 1
ATOM 1651 C CA . LEU A 1 198 ? -13.648 -3.404 -17.141 1 45.25 198 LEU A CA 1
ATOM 1652 C C . LEU A 1 198 ? -14.93 -3.031 -16.406 1 45.25 198 LEU A C 1
ATOM 1654 O O . LEU A 1 198 ? -15.945 -3.725 -16.531 1 45.25 198 LEU A O 1
ATOM 1658 N N . PHE A 1 199 ? -14.906 -1.885 -15.734 1 49.91 199 PHE A N 1
ATOM 1659 C CA . PHE A 1 199 ? -16.016 -1.586 -14.844 1 49.91 199 PHE A CA 1
ATOM 1660 C C . PHE A 1 199 ? -17.188 -0.967 -15.617 1 49.91 199 PHE A C 1
ATOM 1662 O O . PHE A 1 199 ? -18.281 -0.812 -15.086 1 49.91 199 PHE A O 1
ATOM 1669 N N . THR A 1 200 ? -16.844 -0.597 -16.906 1 52.28 200 THR A N 1
ATOM 1670 C CA . THR A 1 200 ? -17.953 -0.021 -17.656 1 52.28 200 THR A CA 1
ATOM 1671 C C . THR A 1 200 ? -18.875 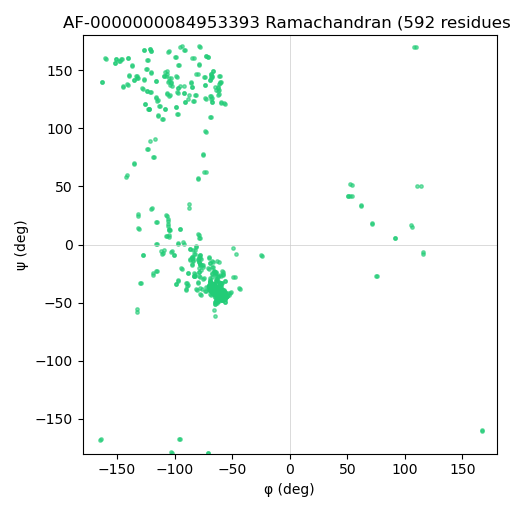-1.116 -18.172 1 52.28 200 THR A C 1
ATOM 1673 O O . THR A 1 200 ? -19.984 -0.832 -18.641 1 52.28 200 THR A O 1
ATOM 1676 N N . GLY A 1 201 ? -18.797 -2.391 -17.859 1 53.47 201 GLY A N 1
ATOM 1677 C CA . GLY A 1 201 ? -19.75 -3.471 -18.078 1 53.47 201 GLY A CA 1
ATOM 1678 C C . GLY A 1 201 ? -19.797 -3.947 -19.516 1 53.47 201 GLY A C 1
ATOM 1679 O O . GLY A 1 201 ? -20.438 -4.961 -19.828 1 53.47 201 GLY A O 1
ATOM 1680 N N . LYS A 1 202 ? -19.484 -3.109 -20.469 1 48.22 202 LYS A N 1
ATOM 1681 C CA . LYS A 1 202 ? -19.906 -3.477 -21.828 1 48.22 202 LYS A CA 1
ATOM 1682 C C . LYS A 1 202 ? -19.172 -4.73 -22.297 1 48.22 202 LYS A C 1
ATOM 1684 O O . LYS A 1 202 ? -19.766 -5.582 -22.969 1 48.22 202 LYS A O 1
ATOM 1689 N N . ASN A 1 203 ? -17.844 -4.691 -22.281 1 52.69 203 ASN A N 1
ATOM 1690 C CA . ASN A 1 203 ? -17.25 -5.848 -22.938 1 52.69 203 ASN A CA 1
ATOM 1691 C C . ASN A 1 203 ? -16.344 -6.637 -22 1 52.69 203 ASN A C 1
ATOM 1693 O O . ASN A 1 203 ? -15.227 -6.219 -21.703 1 52.69 203 ASN A O 1
ATOM 1697 N N . ASN A 1 204 ? -16.953 -7.645 -21.25 1 54.47 204 ASN A N 1
ATOM 1698 C CA . ASN A 1 204 ? -16.188 -8.578 -20.422 1 54.47 204 ASN A CA 1
ATOM 1699 C C . ASN A 1 204 ? -15 -9.156 -21.172 1 54.47 204 ASN A C 1
ATOM 1701 O O . ASN A 1 204 ? -13.961 -9.445 -20.578 1 54.47 204 ASN A O 1
ATOM 1705 N N . THR A 1 205 ? -15.109 -9.234 -22.484 1 62.81 205 THR A N 1
ATOM 1706 C CA . THR A 1 205 ? -14.109 -9.969 -23.25 1 62.81 205 THR A CA 1
ATOM 1707 C C . THR A 1 205 ? -13.141 -9 -23.938 1 62.81 205 THR A C 1
ATOM 1709 O O . THR A 1 205 ? -12.086 -9.414 -24.422 1 62.81 205 THR A O 1
ATOM 1712 N N . GLN A 1 206 ? -13.531 -7.707 -23.781 1 70.38 206 GLN A N 1
ATOM 1713 C CA . GLN A 1 206 ? -12.594 -6.863 -24.5 1 70.38 206 GLN A CA 1
ATOM 1714 C C . GLN A 1 206 ? -12.297 -5.578 -23.734 1 70.38 206 GLN A C 1
ATOM 1716 O O . GLN A 1 206 ? -12.617 -4.484 -24.203 1 70.38 206 GLN A O 1
ATOM 1721 N N . TRP A 1 207 ? -11.797 -5.82 -22.594 1 85.19 207 TRP A N 1
ATOM 1722 C CA . TRP A 1 207 ? -11.289 -4.664 -21.859 1 85.19 207 TRP A CA 1
ATOM 1723 C C . TRP A 1 207 ? -9.789 -4.492 -22.094 1 85.19 207 TRP A C 1
ATOM 1725 O O . TRP A 1 207 ? -9.148 -5.34 -22.719 1 85.19 207 TRP A O 1
ATOM 1735 N N . LYS A 1 208 ? -9.203 -3.432 -21.703 1 86.12 208 LYS A N 1
ATOM 1736 C CA . LYS A 1 208 ? -7.84 -3.053 -22.062 1 86.12 208 LYS A CA 1
ATOM 1737 C C . LYS A 1 208 ? -6.832 -4.062 -21.516 1 86.12 208 LYS A C 1
ATOM 1739 O O . LYS A 1 208 ? -5.773 -4.273 -22.109 1 86.12 208 LYS A O 1
ATOM 1744 N N . GLY A 1 209 ? -7.195 -4.797 -20.422 1 91.19 209 GLY A N 1
ATOM 1745 C CA . GLY A 1 209 ? -6.254 -5.711 -19.797 1 91.19 209 GLY A CA 1
ATOM 1746 C C . GLY A 1 209 ? -6.555 -7.168 -20.078 1 91.19 209 GLY A C 1
ATOM 1747 O O . GLY A 1 209 ? -6.008 -8.062 -19.438 1 91.19 209 GLY A O 1
ATOM 1748 N N . TYR A 1 210 ? -7.305 -7.504 -21.156 1 92.88 210 TYR A N 1
ATOM 1749 C CA . TYR A 1 210 ? -7.82 -8.852 -21.359 1 92.88 210 TYR A CA 1
ATOM 1750 C C . TYR A 1 210 ? -6.727 -9.781 -21.859 1 92.88 210 TYR A C 1
ATOM 1752 O O . TYR A 1 210 ? -6.883 -11.008 -21.844 1 92.88 210 TYR A O 1
ATOM 1760 N N . LYS A 1 211 ? -5.598 -9.195 -22.266 1 94.25 211 LYS A N 1
ATOM 1761 C CA . LYS A 1 211 ? -4.492 -10.023 -22.75 1 94.25 211 LYS A CA 1
ATOM 1762 C C . LYS A 1 211 ? -3.469 -10.266 -21.641 1 94.25 211 LYS A C 1
ATOM 1764 O O . LYS A 1 211 ? -2.469 -10.961 -21.859 1 94.25 211 LYS A O 1
ATOM 1769 N N . THR A 1 212 ? -3.707 -9.727 -20.406 1 95.94 212 THR A N 1
ATOM 1770 C CA . THR A 1 212 ? -2.789 -9.852 -19.281 1 95.94 212 THR A CA 1
ATOM 1771 C C . THR A 1 212 ? -3.311 -10.867 -18.266 1 95.94 212 THR A C 1
ATOM 1773 O O . THR A 1 212 ? -4.48 -11.25 -18.312 1 95.94 212 THR A O 1
ATOM 1776 N N . TRP A 1 213 ? -2.398 -11.266 -17.328 1 97.81 213 TRP A N 1
ATOM 1777 C CA . TRP A 1 213 ? -2.801 -12.227 -16.312 1 97.81 213 TRP A CA 1
ATOM 1778 C C . TRP A 1 213 ? -3.902 -11.656 -15.422 1 97.81 213 TRP A C 1
ATOM 1780 O O . TRP A 1 213 ? -4.574 -12.391 -14.703 1 97.81 213 TRP A O 1
ATOM 1790 N N . LEU A 1 214 ? -4.16 -10.336 -15.461 1 97.25 214 LEU A N 1
ATOM 1791 C CA . LEU A 1 214 ? -5.285 -9.742 -14.742 1 97.25 214 LEU A CA 1
ATOM 1792 C C . LEU A 1 214 ? -6.605 -10.344 -15.203 1 97.25 214 LEU A C 1
ATOM 1794 O O . LEU A 1 214 ? -7.551 -10.461 -14.414 1 97.25 214 LEU A O 1
ATOM 1798 N N . HIS A 1 215 ? -6.672 -10.703 -16.469 1 96.94 215 HIS A N 1
ATOM 1799 C CA . HIS A 1 215 ? -7.887 -11.297 -17.016 1 96.94 215 HIS A CA 1
ATOM 1800 C C . HIS A 1 215 ? -8.234 -12.602 -16.297 1 96.94 215 HIS A C 1
ATOM 1802 O O . HIS A 1 215 ? -9.414 -12.93 -16.141 1 96.94 215 HIS A O 1
ATOM 1808 N N . ILE A 1 216 ? -7.246 -13.336 -15.859 1 98.38 216 ILE A N 1
ATOM 1809 C CA . ILE A 1 216 ? -7.465 -14.555 -15.094 1 98.38 216 ILE A CA 1
ATOM 1810 C C . ILE A 1 216 ? -8.102 -14.211 -13.75 1 98.38 216 ILE A C 1
ATOM 1812 O O . ILE A 1 216 ? -9.086 -14.836 -13.344 1 98.38 216 ILE A O 1
ATOM 1816 N N . ILE A 1 217 ? -7.656 -13.172 -13.078 1 98.44 217 ILE A N 1
ATOM 1817 C CA . ILE A 1 217 ? -8.102 -12.781 -11.75 1 98.44 217 ILE A CA 1
ATOM 1818 C C . ILE A 1 217 ? -9.586 -12.438 -11.781 1 98.44 217 ILE A C 1
ATOM 1820 O O . ILE A 1 217 ? -10.336 -12.812 -10.875 1 98.44 217 ILE A O 1
ATOM 1824 N N . PHE A 1 218 ? -10.047 -11.875 -12.828 1 97 218 PHE A N 1
ATOM 1825 C CA . PHE A 1 218 ? -11.406 -11.352 -12.852 1 97 218 PHE A CA 1
ATOM 1826 C C . PHE A 1 218 ? -12.344 -12.312 -13.562 1 97 218 PHE A C 1
ATOM 1828 O O . PHE A 1 218 ? -13.562 -12.141 -13.523 1 97 218 PHE A O 1
ATOM 1835 N N . ASN A 1 219 ? -11.797 -13.414 -14.234 1 97.19 219 ASN A N 1
ATOM 1836 C CA . ASN A 1 219 ? -12.672 -14.227 -15.062 1 97.19 219 ASN A CA 1
ATOM 1837 C C . ASN A 1 219 ? -12.5 -15.719 -14.766 1 97.19 219 ASN A C 1
ATOM 1839 O O . ASN A 1 219 ? -12.93 -16.562 -15.547 1 97.19 219 ASN A O 1
ATOM 1843 N N . LYS A 1 220 ? -11.867 -16.062 -13.703 1 98.5 220 LYS A N 1
ATOM 1844 C CA . LYS A 1 220 ? -11.742 -17.453 -13.258 1 98.5 220 LYS A CA 1
ATOM 1845 C C . LYS A 1 220 ? -11.953 -17.562 -11.75 1 98.5 220 LYS A C 1
ATOM 1847 O O . LYS A 1 220 ? -11.789 -16.578 -11.023 1 98.5 220 LYS A O 1
ATOM 1852 N N . SER A 1 221 ? -12.406 -18.75 -11.305 1 98.88 221 SER A N 1
ATOM 1853 C CA . SER A 1 221 ? -12.281 -19.078 -9.891 1 98.88 221 SER A CA 1
ATOM 1854 C C . SER A 1 221 ? -10.82 -19.266 -9.492 1 98.88 221 SER A C 1
ATOM 1856 O O . SER A 1 221 ? -10.008 -19.734 -10.297 1 98.88 221 SER A O 1
ATOM 1858 N N . LEU A 1 222 ? -10.531 -18.844 -8.266 1 98.94 222 LEU A N 1
ATOM 1859 C CA . LEU A 1 222 ? -9.133 -18.844 -7.848 1 98.94 222 LEU A CA 1
ATOM 1860 C C . LEU A 1 222 ? -8.914 -19.812 -6.688 1 98.94 222 LEU A C 1
ATOM 1862 O O . LEU A 1 222 ? -9.648 -19.781 -5.703 1 98.94 222 LEU A O 1
ATOM 1866 N N . PHE A 1 223 ? -7.969 -20.703 -6.832 1 98.94 223 PHE A N 1
ATOM 1867 C CA . PHE A 1 223 ? -7.488 -21.578 -5.77 1 98.94 223 PHE A CA 1
ATOM 1868 C C . PHE A 1 223 ? -6.074 -21.203 -5.352 1 98.94 223 PHE A C 1
ATOM 1870 O O . PHE A 1 223 ? -5.117 -21.438 -6.098 1 98.94 223 PHE A O 1
ATOM 1877 N N . VAL A 1 224 ? -5.922 -20.609 -4.156 1 98.88 224 VAL A N 1
ATOM 1878 C CA . VAL A 1 224 ? -4.672 -20.016 -3.701 1 98.88 224 VAL A CA 1
ATOM 1879 C C . VAL A 1 224 ? -4.004 -20.938 -2.68 1 98.88 224 VAL A C 1
ATOM 1881 O O . VAL A 1 224 ? -4.637 -21.359 -1.712 1 98.88 224 VAL A O 1
ATOM 1884 N N . PHE A 1 225 ? -2.746 -21.266 -2.867 1 98.5 225 PHE A N 1
ATOM 1885 C CA . PHE A 1 225 ? -2.004 -22.031 -1.876 1 98.5 225 PHE A CA 1
ATOM 1886 C C . PHE A 1 225 ? -0.53 -21.641 -1.884 1 98.5 225 PHE A C 1
ATOM 1888 O O . PHE A 1 225 ? -0.053 -21.016 -2.832 1 98.5 225 PHE A O 1
ATOM 1895 N N . GLY A 1 226 ? 0.135 -21.891 -0.802 1 97.19 226 GLY A N 1
ATOM 1896 C CA . GLY A 1 226 ? 1.558 -21.609 -0.676 1 97.19 226 GLY A CA 1
ATOM 1897 C C . GLY A 1 226 ? 1.871 -20.125 -0.594 1 97.19 226 GLY A C 1
ATOM 1898 O O . GLY A 1 226 ? 2.994 -19.703 -0.879 1 97.19 226 GLY A O 1
ATOM 1899 N N . LEU A 1 227 ? 0.972 -19.359 -0.293 1 96.25 227 LEU A N 1
ATOM 1900 C CA . LEU A 1 227 ? 1.095 -17.906 -0.254 1 96.25 227 LEU A CA 1
ATOM 1901 C C . LEU A 1 227 ? 0.663 -17.359 1.104 1 96.25 227 LEU A C 1
ATOM 1903 O O . LEU A 1 227 ? -0.464 -17.609 1.543 1 96.25 227 LEU A O 1
ATOM 1907 N N . GLY A 1 228 ? 1.527 -16.703 1.758 1 92.62 228 GLY A N 1
ATOM 1908 C CA . GLY A 1 228 ? 1.189 -16.141 3.057 1 92.62 228 GLY A CA 1
ATOM 1909 C C . GLY A 1 228 ? 0.132 -15.055 2.982 1 92.62 228 GLY A C 1
ATOM 1910 O O . GLY A 1 228 ? -0.723 -14.953 3.865 1 92.62 228 GLY A O 1
ATOM 1911 N N . LEU A 1 229 ? 0.193 -14.289 1.897 1 93.94 229 LEU A N 1
ATOM 1912 C CA . LEU A 1 229 ? -0.739 -13.203 1.616 1 93.94 229 LEU A CA 1
ATOM 1913 C C . LEU A 1 229 ? -0.869 -12.273 2.816 1 93.94 229 LEU A C 1
ATOM 1915 O O . LEU A 1 229 ? -1.98 -11.914 3.215 1 93.94 229 LEU A O 1
ATOM 1919 N N . GLU A 1 230 ? 0.22 -11.977 3.439 1 90.75 230 GLU A N 1
ATOM 1920 C CA . GLU A 1 230 ? 0.258 -11.016 4.543 1 90.75 230 GLU A CA 1
ATOM 1921 C C . GLU A 1 230 ? 0.056 -9.594 4.043 1 90.75 230 GLU A C 1
ATOM 1923 O O . GLU A 1 230 ? -0.128 -9.367 2.846 1 90.75 230 GLU A O 1
ATOM 1928 N N . GLU A 1 231 ? 0.081 -8.664 4.93 1 87.44 231 GLU A N 1
ATOM 1929 C CA . GLU A 1 231 ? -0.267 -7.281 4.598 1 87.44 231 GLU A CA 1
ATOM 1930 C C . GLU A 1 231 ? 0.761 -6.668 3.652 1 87.44 231 GLU A C 1
ATOM 1932 O O . GLU A 1 231 ? 0.481 -5.668 2.988 1 87.44 231 GLU A O 1
ATOM 1937 N N . ASN A 1 232 ? 1.888 -7.309 3.541 1 86.44 232 ASN A N 1
ATOM 1938 C CA . ASN A 1 232 ? 2.902 -6.789 2.631 1 86.44 232 ASN A CA 1
ATOM 1939 C C . ASN A 1 232 ? 2.574 -7.117 1.179 1 86.44 232 ASN A C 1
ATOM 1941 O O . ASN A 1 232 ? 3.18 -6.566 0.259 1 86.44 232 ASN A O 1
ATOM 1945 N N . GLU A 1 233 ? 1.644 -8.094 0.975 1 92.06 233 GLU A N 1
ATOM 1946 C CA . GLU A 1 233 ? 1.181 -8.383 -0.378 1 92.06 233 GLU A CA 1
ATOM 1947 C C . GLU A 1 233 ? 0.134 -7.371 -0.835 1 92.06 233 GLU A C 1
ATOM 1949 O O . GLU A 1 233 ? -0.948 -7.754 -1.288 1 92.06 233 GLU A O 1
ATOM 1954 N N . LEU A 1 234 ? 0.625 -6.172 -0.765 1 92.5 234 LEU A N 1
ATOM 1955 C CA . LEU A 1 234 ? -0.256 -5.023 -0.937 1 92.5 234 LEU A CA 1
ATOM 1956 C C . LEU A 1 234 ? -0.939 -5.062 -2.301 1 92.5 234 LEU A C 1
ATOM 1958 O O . LEU A 1 234 ? -2.154 -4.875 -2.396 1 92.5 234 LEU A O 1
ATOM 1962 N N . PHE A 1 235 ? -0.205 -5.289 -3.295 1 96.56 235 PHE A N 1
ATOM 1963 C CA . PHE A 1 235 ? -0.734 -5.242 -4.652 1 96.56 235 PHE A CA 1
ATOM 1964 C C . PHE A 1 235 ? -1.774 -6.332 -4.867 1 96.56 235 PHE A C 1
ATOM 1966 O O . PHE A 1 235 ? -2.879 -6.059 -5.34 1 96.56 235 PHE A O 1
ATOM 1973 N N . LEU A 1 236 ? -1.444 -7.527 -4.504 1 97.62 236 LEU A N 1
ATOM 1974 C CA . LEU A 1 236 ? -2.363 -8.641 -4.703 1 97.62 236 LEU A CA 1
ATOM 1975 C C . LEU A 1 236 ? -3.607 -8.484 -3.834 1 97.62 236 LEU A C 1
ATOM 1977 O O . LEU A 1 236 ? -4.723 -8.734 -4.289 1 97.62 236 LEU A O 1
ATOM 1981 N N . ARG A 1 237 ? -3.428 -8.062 -2.58 1 97.12 237 ARG A N 1
ATOM 1982 C CA . ARG A 1 237 ? -4.574 -7.84 -1.704 1 97.12 237 ARG A CA 1
ATOM 1983 C C . ARG A 1 237 ? -5.492 -6.762 -2.264 1 97.12 237 ARG A C 1
ATOM 1985 O O . ARG A 1 237 ? -6.719 -6.895 -2.219 1 97.12 237 ARG A O 1
ATOM 1992 N N . TRP A 1 238 ? -4.922 -5.715 -2.818 1 97.75 238 TRP A N 1
ATOM 1993 C CA . TRP A 1 238 ? -5.723 -4.664 -3.436 1 97.75 238 TRP A CA 1
ATOM 1994 C C . TRP A 1 238 ? -6.477 -5.191 -4.652 1 97.75 238 TRP A C 1
ATOM 1996 O O . TRP A 1 238 ? -7.648 -4.875 -4.852 1 97.75 238 TRP A O 1
ATOM 2006 N N . ILE A 1 239 ? -5.855 -6.016 -5.473 1 98 239 ILE A N 1
ATOM 2007 C CA . ILE A 1 239 ? -6.492 -6.574 -6.664 1 98 239 ILE A CA 1
ATOM 2008 C C . ILE A 1 239 ? -7.676 -7.445 -6.25 1 98 239 ILE A C 1
ATOM 2010 O O . ILE A 1 239 ? -8.711 -7.457 -6.926 1 98 239 ILE A O 1
ATOM 2014 N N . LEU A 1 240 ? -7.508 -8.18 -5.164 1 98.38 240 LEU A N 1
ATOM 2015 C CA . LEU A 1 240 ? -8.594 -9.031 -4.695 1 98.38 240 LEU A CA 1
ATOM 2016 C C . LEU A 1 240 ? -9.773 -8.188 -4.211 1 98.38 240 LEU A C 1
ATOM 2018 O O . LEU A 1 240 ? -10.93 -8.578 -4.371 1 98.38 240 LEU A O 1
ATOM 2022 N N . ILE A 1 241 ? -9.484 -7.031 -3.611 1 97.62 241 ILE A N 1
ATOM 2023 C CA . ILE A 1 241 ? -10.539 -6.094 -3.25 1 97.62 241 ILE A CA 1
ATOM 2024 C C . ILE A 1 241 ? -11.25 -5.605 -4.512 1 97.62 241 ILE A C 1
ATOM 2026 O O . ILE A 1 241 ? -12.484 -5.594 -4.574 1 97.62 241 ILE A O 1
ATOM 2030 N N . GLU A 1 242 ? -10.484 -5.223 -5.555 1 96.75 242 GLU A N 1
ATOM 2031 C CA . GLU A 1 242 ? -11.062 -4.785 -6.82 1 96.75 242 GLU A CA 1
ATOM 2032 C C . GLU A 1 242 ? -11.906 -5.883 -7.453 1 96.75 242 GLU A C 1
ATOM 2034 O O . GLU A 1 242 ? -12.953 -5.609 -8.047 1 96.75 242 GLU A O 1
ATOM 2039 N N . ARG A 1 243 ? -11.461 -7.078 -7.289 1 97.5 243 ARG A N 1
ATOM 2040 C CA . ARG A 1 243 ? -12.164 -8.234 -7.84 1 97.5 243 ARG A CA 1
ATOM 2041 C C . ARG A 1 243 ? -13.555 -8.375 -7.223 1 97.5 243 ARG A C 1
ATOM 2043 O O . ARG A 1 243 ? -14.547 -8.516 -7.938 1 97.5 243 ARG A O 1
ATOM 2050 N N . ILE A 1 244 ? -13.625 -8.336 -5.898 1 97.5 244 ILE A N 1
ATOM 2051 C CA . ILE A 1 244 ? -14.914 -8.531 -5.246 1 97.5 244 ILE A CA 1
ATOM 2052 C C . ILE A 1 244 ? -15.82 -7.336 -5.535 1 97.5 244 ILE A C 1
ATOM 2054 O O . ILE A 1 244 ? -17.047 -7.492 -5.668 1 97.5 244 ILE A O 1
ATOM 2058 N N . LYS A 1 245 ? -15.219 -6.152 -5.602 1 94.38 245 LYS A N 1
ATOM 2059 C CA . LYS A 1 245 ? -16.016 -4.988 -5.996 1 94.38 245 LYS A CA 1
ATOM 2060 C C . LYS A 1 245 ? -16.594 -5.172 -7.391 1 94.38 245 LYS A C 1
ATOM 2062 O O . LYS A 1 245 ? -17.766 -4.832 -7.629 1 94.38 245 LYS A O 1
ATOM 2067 N N . TYR A 1 246 ? -15.797 -5.676 -8.273 1 94 246 TYR A N 1
ATOM 2068 C CA . TYR A 1 246 ? -16.25 -5.969 -9.633 1 94 246 TYR A CA 1
ATOM 2069 C C . TYR A 1 246 ? -17.406 -6.953 -9.625 1 94 246 TYR A C 1
ATOM 2071 O O . TYR A 1 246 ? -18.406 -6.746 -10.312 1 94 246 TYR A O 1
ATOM 2079 N N . PHE A 1 247 ? -17.359 -7.977 -8.82 1 95.75 247 PHE A N 1
ATOM 2080 C CA . PHE A 1 247 ? -18.406 -9 -8.742 1 95.75 247 PHE A CA 1
ATOM 2081 C C . PHE A 1 247 ? -19.672 -8.445 -8.117 1 95.75 247 PHE A C 1
ATOM 2083 O O . PHE A 1 247 ? -20.781 -8.859 -8.461 1 95.75 247 PHE A O 1
ATOM 2090 N N . LYS A 1 248 ? -19.469 -7.562 -7.188 1 92.56 248 LYS A N 1
ATOM 2091 C CA . LYS A 1 248 ? -20.641 -6.91 -6.594 1 92.56 248 LYS A CA 1
ATOM 2092 C C . LYS A 1 248 ? -21.359 -6.039 -7.617 1 92.56 248 LYS A C 1
ATOM 2094 O O . LYS A 1 248 ? -22.594 -6 -7.648 1 92.56 248 LYS A O 1
ATOM 2099 N N . LYS A 1 249 ? -20.609 -5.383 -8.398 1 89.94 249 LYS A N 1
ATOM 2100 C CA . LYS A 1 249 ? -21.188 -4.543 -9.453 1 89.94 249 LYS A CA 1
ATOM 2101 C C . LYS A 1 249 ? -21.844 -5.395 -10.539 1 89.94 249 LYS A C 1
ATOM 2103 O O . LYS A 1 249 ? -22.859 -5.012 -11.102 1 89.94 249 LYS A O 1
ATOM 2108 N N . PHE A 1 250 ? -21.188 -6.492 -10.852 1 92.38 250 PHE A N 1
ATOM 2109 C CA . PHE A 1 250 ? -21.688 -7.414 -11.867 1 92.38 250 PHE A CA 1
ATOM 2110 C C . PHE A 1 250 ? -21.859 -8.812 -11.297 1 92.38 250 PHE A C 1
ATOM 2112 O O . PHE A 1 250 ? -21.062 -9.711 -11.594 1 92.38 250 PHE A O 1
ATOM 2119 N N . PRO A 1 251 ? -22.938 -9.109 -10.617 1 93.12 251 PRO A N 1
ATOM 2120 C CA . PRO A 1 251 ? -23.125 -10.367 -9.891 1 93.12 251 PRO A CA 1
ATOM 2121 C C . PRO A 1 251 ? -23.125 -11.586 -10.812 1 93.12 251 PRO A C 1
ATOM 2123 O O . PRO A 1 251 ? -22.719 -12.672 -10.406 1 93.12 251 PRO A O 1
ATOM 2126 N N . GLY A 1 252 ? -23.547 -11.445 -12.023 1 94.44 252 GLY A N 1
ATOM 2127 C CA . GLY A 1 252 ? -23.594 -12.547 -12.969 1 94.44 252 GLY A CA 1
ATOM 2128 C C . GLY A 1 252 ? -22.219 -13 -13.422 1 94.44 252 GLY A C 1
ATOM 2129 O O . GLY A 1 252 ? -22.062 -14.062 -14.023 1 94.44 252 GLY A O 1
ATOM 2130 N N . ARG A 1 253 ? -21.188 -12.18 -13.078 1 94.19 253 ARG A N 1
ATOM 2131 C CA . ARG A 1 253 ? -19.828 -12.461 -13.516 1 94.19 253 ARG A CA 1
ATOM 2132 C C . ARG A 1 253 ? -18.984 -13.016 -12.375 1 94.19 253 ARG A C 1
ATOM 2134 O O . ARG A 1 253 ? -17.766 -13.141 -12.492 1 94.19 253 ARG A O 1
ATOM 2141 N N . ARG A 1 254 ? -19.656 -13.375 -11.312 1 96.25 254 ARG A N 1
ATOM 2142 C CA . ARG A 1 254 ? -18.953 -13.766 -10.094 1 96.25 254 ARG A CA 1
ATOM 2143 C C . ARG A 1 254 ? -18.328 -15.148 -10.242 1 96.25 254 ARG A C 1
ATOM 2145 O O . ARG A 1 254 ? -18.938 -16.047 -10.82 1 96.25 254 ARG A O 1
ATOM 2152 N N . HIS A 1 255 ? -17.109 -15.297 -9.773 1 98.19 255 HIS A N 1
ATOM 2153 C CA . HIS A 1 255 ? -16.391 -16.562 -9.672 1 98.19 255 HIS A CA 1
ATOM 2154 C C . HIS A 1 255 ? -16.016 -16.859 -8.227 1 98.19 255 HIS A C 1
ATOM 2156 O O . HIS A 1 255 ? -16.094 -15.984 -7.363 1 98.19 255 HIS A O 1
ATOM 2162 N N . LYS A 1 256 ? -15.609 -18.062 -7.957 1 98.56 256 LYS A N 1
ATOM 2163 C CA . LYS A 1 256 ? -15.344 -18.531 -6.602 1 98.56 256 LYS A CA 1
ATOM 2164 C C . LYS A 1 256 ? -13.883 -18.312 -6.219 1 98.56 256 LYS A C 1
ATOM 2166 O O . LYS A 1 256 ? -13.086 -17.844 -7.031 1 98.56 256 LYS A O 1
ATOM 2171 N N . GLY A 1 257 ? -13.617 -18.453 -4.945 1 98.81 257 GLY A N 1
ATOM 2172 C CA . GLY A 1 257 ? -12.266 -18.391 -4.422 1 98.81 257 GLY A CA 1
ATOM 2173 C C . GLY A 1 257 ? -12.023 -19.328 -3.26 1 98.81 257 GLY A C 1
ATOM 2174 O O . GLY A 1 257 ? -12.891 -19.5 -2.4 1 98.81 257 GLY A O 1
ATOM 2175 N N . TRP A 1 258 ? -10.914 -20.031 -3.242 1 98.81 258 TRP A N 1
ATOM 2176 C CA . TRP A 1 258 ? -10.469 -20.875 -2.137 1 98.81 258 TRP A CA 1
ATOM 2177 C C . TRP A 1 258 ? -9.039 -20.531 -1.732 1 98.81 258 TRP A C 1
ATOM 2179 O O . TRP A 1 258 ? -8.188 -20.266 -2.588 1 98.81 258 TRP A O 1
ATOM 2189 N N . TYR A 1 259 ? -8.805 -20.422 -0.486 1 98.56 259 TYR A N 1
ATOM 2190 C CA . TYR A 1 259 ? -7.477 -20.219 0.09 1 98.56 259 TYR A CA 1
ATOM 2191 C C . TYR A 1 259 ? -7.141 -21.328 1.079 1 98.56 259 TYR A C 1
ATOM 2193 O O . TYR A 1 259 ? -7.812 -21.484 2.102 1 98.56 259 TYR A O 1
ATOM 2201 N N . ILE A 1 260 ? -6.117 -22.109 0.77 1 97.81 260 ILE A N 1
ATOM 2202 C CA . ILE A 1 260 ? -5.766 -23.234 1.638 1 97.81 260 ILE A CA 1
ATOM 2203 C C . ILE A 1 260 ? -4.492 -22.906 2.41 1 97.81 260 ILE A C 1
ATOM 2205 O O . ILE A 1 260 ? -3.52 -22.406 1.836 1 97.81 260 ILE A O 1
ATOM 2209 N N . ASN A 1 261 ? -4.508 -23.078 3.652 1 94.81 261 ASN A N 1
ATOM 2210 C CA . ASN A 1 261 ? -3.355 -22.844 4.516 1 94.81 261 ASN A CA 1
ATOM 2211 C C . ASN A 1 261 ? -3.32 -23.828 5.688 1 94.81 261 ASN A C 1
ATOM 2213 O O . ASN A 1 261 ? -4.324 -24.469 5.988 1 94.81 261 ASN A O 1
ATOM 2217 N N . ARG A 1 262 ? -2.139 -23.953 6.246 1 93.88 262 ARG A N 1
ATOM 2218 C CA . ARG A 1 262 ? -2.033 -24.766 7.457 1 93.88 262 ARG A CA 1
ATOM 2219 C C . ARG A 1 262 ? -2.719 -24.078 8.633 1 93.88 262 ARG A C 1
ATOM 2221 O O . ARG A 1 262 ? -2.588 -22.875 8.812 1 93.88 262 ARG A O 1
ATOM 2228 N N . ARG A 1 263 ? -3.377 -24.844 9.469 1 90.62 263 ARG A N 1
ATOM 2229 C CA . ARG A 1 263 ? -4.102 -24.328 10.633 1 90.62 263 ARG A CA 1
ATOM 2230 C C . ARG A 1 263 ? -3.16 -23.594 11.578 1 90.62 263 ARG A C 1
ATOM 2232 O O . ARG A 1 263 ? -2.064 -24.078 11.875 1 90.62 263 ARG A O 1
ATOM 2239 N N . SER A 1 264 ? -3.52 -22.391 11.766 1 85.62 264 SER A N 1
ATOM 2240 C CA . SER A 1 264 ? -2.781 -21.578 12.711 1 85.62 264 SER A CA 1
ATOM 2241 C C . SER A 1 264 ? -3.727 -20.828 13.648 1 85.62 264 SER A C 1
ATOM 2243 O O . SER A 1 264 ? -4.863 -20.516 13.273 1 85.62 264 SER A O 1
ATOM 2245 N N . ASN A 1 265 ? -3.34 -20.641 14.922 1 81.31 265 ASN A N 1
ATOM 2246 C CA . ASN A 1 265 ? -4.176 -19.922 15.883 1 81.31 265 ASN A CA 1
ATOM 2247 C C . ASN A 1 265 ? -3.633 -18.531 16.172 1 81.31 265 ASN A C 1
ATOM 2249 O O . ASN A 1 265 ? -4.062 -17.875 17.125 1 81.31 265 ASN A O 1
ATOM 2253 N N . ASN A 1 266 ? -2.793 -18.109 15.344 1 86.19 266 ASN A N 1
ATOM 2254 C CA . ASN A 1 266 ? -2.248 -16.781 15.609 1 86.19 266 ASN A CA 1
ATOM 2255 C C . ASN A 1 266 ? -3.209 -15.68 15.164 1 86.19 266 ASN A C 1
ATOM 2257 O O . ASN A 1 266 ? -3.994 -15.875 14.234 1 86.19 266 ASN A O 1
ATOM 2261 N N . GLU A 1 267 ? -3.229 -14.562 15.867 1 81.56 267 GLU A N 1
ATOM 2262 C CA . GLU A 1 267 ? -4.152 -13.453 15.648 1 81.56 267 GLU A CA 1
ATOM 2263 C C . GLU A 1 267 ? -4.02 -12.898 14.227 1 81.56 267 GLU A C 1
ATOM 2265 O O . GLU A 1 267 ? -5.02 -12.539 13.602 1 81.56 267 GLU A O 1
ATOM 2270 N N . THR A 1 268 ? -2.854 -12.836 13.781 1 83.25 268 THR A N 1
ATOM 2271 C CA . THR A 1 268 ? -2.602 -12.312 12.445 1 83.25 268 THR A CA 1
ATOM 2272 C C . THR A 1 268 ? -3.32 -13.148 11.391 1 83.25 268 THR A C 1
ATOM 2274 O O . THR A 1 268 ? -3.896 -12.609 10.445 1 83.25 268 THR A O 1
ATOM 2277 N N . ASP A 1 269 ? -3.408 -14.383 11.664 1 86.94 269 ASP A N 1
ATOM 2278 C CA . ASP A 1 269 ? -4.078 -15.281 10.727 1 86.94 269 ASP A CA 1
ATOM 2279 C C . ASP A 1 269 ? -5.594 -15.109 10.789 1 86.94 269 ASP A C 1
ATOM 2281 O O . ASP A 1 269 ? -6.281 -15.258 9.781 1 86.94 269 ASP A O 1
ATOM 2285 N N . GLN A 1 270 ? -6.027 -14.742 11.922 1 86.62 270 GLN A N 1
ATOM 2286 C CA . GLN A 1 270 ? -7.461 -14.508 12.047 1 86.62 270 GLN A CA 1
ATOM 2287 C C . GLN A 1 270 ? -7.891 -13.289 11.242 1 86.62 270 GLN A C 1
ATOM 2289 O O . GLN A 1 270 ? -8.938 -13.305 10.594 1 86.62 270 GLN A O 1
ATOM 2294 N N . GLY A 1 271 ? -7.102 -12.242 11.328 1 89.81 271 GLY A N 1
ATOM 2295 C CA . GLY A 1 271 ? -7.395 -11.07 10.516 1 89.81 271 GLY A CA 1
ATOM 2296 C C . GLY A 1 271 ? -7.301 -11.336 9.023 1 89.81 271 GLY A C 1
ATOM 2297 O O . GLY A 1 271 ? -8.117 -10.844 8.25 1 89.81 271 GLY A O 1
ATOM 2298 N N . LYS A 1 272 ? -6.352 -12.164 8.688 1 93.88 272 LYS A N 1
ATOM 2299 C CA . LYS A 1 272 ? -6.215 -12.555 7.289 1 93.88 272 LYS A CA 1
ATOM 2300 C C . LYS A 1 272 ? -7.43 -13.352 6.82 1 93.88 272 LYS A C 1
ATOM 2302 O O . LYS A 1 272 ? -7.941 -13.117 5.723 1 93.88 272 LYS A O 1
ATOM 2307 N N . LYS A 1 273 ? -7.844 -14.273 7.621 1 94.06 273 LYS A N 1
ATOM 2308 C CA . LYS A 1 273 ? -9.047 -15.047 7.305 1 94.06 273 LYS A CA 1
ATOM 2309 C C . LYS A 1 273 ? -10.258 -14.133 7.148 1 94.06 273 LYS A C 1
ATOM 2311 O O . LYS A 1 273 ? -11.047 -14.297 6.219 1 94.06 273 LYS A O 1
ATOM 2316 N N . PHE A 1 274 ? -10.398 -13.195 8.086 1 93.56 274 PHE A N 1
ATOM 2317 C CA . PHE A 1 274 ? -11.469 -12.211 8.023 1 93.56 274 PHE A CA 1
ATOM 2318 C C . PHE A 1 274 ? -11.461 -11.477 6.691 1 93.56 274 PHE A C 1
ATOM 2320 O O . PHE A 1 274 ? -12.5 -11.336 6.043 1 93.56 274 PHE A O 1
ATOM 2327 N N . PHE A 1 275 ? -10.32 -11.078 6.238 1 95.88 275 PHE A N 1
ATOM 2328 C CA . PHE A 1 275 ? -10.133 -10.367 4.977 1 95.88 275 PHE A CA 1
ATOM 2329 C C . PHE A 1 275 ? -10.508 -11.258 3.797 1 95.88 275 PHE A C 1
ATOM 2331 O O . PHE A 1 275 ? -11.305 -10.867 2.945 1 95.88 275 PHE A O 1
ATOM 2338 N N . LEU A 1 276 ? -9.953 -12.445 3.785 1 97.62 276 LEU A N 1
ATOM 2339 C CA . LEU A 1 276 ? -10.117 -13.367 2.666 1 97.62 276 LEU A CA 1
ATOM 2340 C C . LEU A 1 276 ? -11.586 -13.742 2.488 1 97.62 276 LEU A C 1
ATOM 2342 O O . LEU A 1 276 ? -12.094 -13.766 1.366 1 97.62 276 LEU A O 1
ATOM 2346 N N . GLU A 1 277 ? -12.25 -13.969 3.531 1 96.62 277 GLU A N 1
ATOM 2347 C CA . GLU A 1 277 ? -13.656 -14.344 3.459 1 96.62 277 GLU A CA 1
ATOM 2348 C C . GLU A 1 277 ? -14.5 -13.203 2.902 1 96.62 277 GLU A C 1
ATOM 2350 O O . GLU A 1 277 ? -15.445 -13.438 2.139 1 96.62 277 GLU A O 1
ATOM 2355 N N . ARG A 1 278 ? -14.156 -12.031 3.207 1 95 278 ARG A N 1
ATOM 2356 C CA . ARG A 1 278 ? -14.938 -10.883 2.775 1 95 278 ARG A CA 1
ATOM 2357 C C . ARG A 1 278 ? -14.648 -10.531 1.319 1 95 278 ARG A C 1
ATOM 2359 O O . ARG A 1 278 ? -15.484 -9.93 0.64 1 95 278 ARG A O 1
ATOM 2366 N N . VAL A 1 279 ? -13.461 -10.953 0.905 1 97.19 279 VAL A N 1
ATOM 2367 C CA . VAL A 1 279 ? -13.195 -10.68 -0.503 1 97.19 279 VAL A CA 1
ATOM 2368 C C . VAL A 1 279 ? -13.547 -11.906 -1.342 1 97.19 279 VAL A C 1
ATOM 2370 O O . VAL A 1 279 ? -13.086 -12.047 -2.475 1 97.19 279 VAL A O 1
ATOM 2373 N N . GLY A 1 280 ? -14.258 -12.859 -0.773 1 97.31 280 GLY A N 1
ATOM 2374 C CA . GLY A 1 280 ? -14.938 -13.859 -1.577 1 97.31 280 GLY A CA 1
ATOM 2375 C C . GLY A 1 280 ? -14.258 -15.219 -1.53 1 97.31 280 GLY A C 1
ATOM 2376 O O . GLY A 1 280 ? -14.523 -16.078 -2.369 1 97.31 280 GLY A O 1
ATOM 2377 N N . PHE A 1 281 ? -13.367 -15.445 -0.576 1 98.5 281 PHE A N 1
ATOM 2378 C CA . PHE A 1 281 ? -12.664 -16.719 -0.527 1 98.5 281 PHE A CA 1
ATOM 2379 C C . PHE A 1 281 ? -13.211 -17.594 0.595 1 98.5 281 PHE A C 1
ATOM 2381 O O . 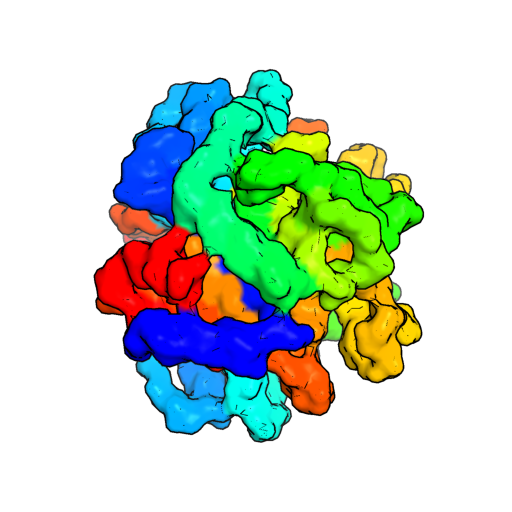PHE A 1 281 ? -13.578 -17.094 1.659 1 98.5 281 PHE A O 1
ATOM 2388 N N . GLU A 1 282 ? -13.328 -18.844 0.338 1 98.31 282 GLU A N 1
ATOM 2389 C CA . GLU A 1 282 ? -13.422 -19.844 1.392 1 98.31 282 GLU A CA 1
ATOM 2390 C C . GLU A 1 282 ? -12.039 -20.25 1.897 1 98.31 282 GLU A C 1
ATOM 2392 O O . GLU A 1 282 ? -11.195 -20.688 1.118 1 98.31 282 GLU A O 1
ATOM 2397 N N . VAL A 1 283 ? -11.828 -20.094 3.182 1 97.12 283 VAL A N 1
ATOM 2398 C CA . VAL A 1 283 ? -10.539 -20.453 3.764 1 97.12 283 VAL A CA 1
ATOM 2399 C C . VAL A 1 283 ? -10.578 -21.906 4.227 1 97.12 283 VAL A C 1
ATOM 2401 O O . VAL A 1 283 ? -11.43 -22.297 5.027 1 97.12 283 VAL A O 1
ATOM 2404 N N . ILE A 1 284 ? -9.664 -22.672 3.705 1 97.38 284 ILE A N 1
ATOM 2405 C CA . ILE A 1 284 ? -9.562 -24.094 4.016 1 97.38 284 ILE A CA 1
ATOM 2406 C C . ILE A 1 284 ? -8.328 -24.344 4.883 1 97.38 284 ILE A C 1
ATOM 2408 O O . ILE A 1 284 ? -7.199 -24.172 4.43 1 97.38 284 ILE A O 1
ATOM 2412 N N . ASP A 1 285 ? -8.547 -24.812 6.086 1 94.69 285 ASP A N 1
ATOM 2413 C CA . ASP A 1 285 ? -7.441 -25.109 6.996 1 94.69 285 ASP A CA 1
ATOM 2414 C C . ASP A 1 285 ? -7.109 -26.609 6.969 1 94.69 285 ASP A C 1
ATOM 2416 O O . ASP A 1 285 ? -8 -27.453 7.055 1 94.69 285 ASP A O 1
ATOM 2420 N N . VAL A 1 286 ? -5.883 -26.844 6.82 1 96.5 286 VAL A N 1
ATOM 2421 C CA . VAL A 1 286 ? -5.426 -28.234 6.859 1 96.5 286 VAL A CA 1
ATOM 2422 C C . VAL A 1 286 ? -4.395 -28.406 7.977 1 96.5 286 VAL A C 1
ATOM 2424 O O . VAL A 1 286 ? -3.881 -27.422 8.508 1 96.5 286 VAL A O 1
ATOM 2427 N N . ASP A 1 287 ? -4.047 -29.625 8.328 1 93.38 287 ASP A N 1
ATOM 2428 C CA . ASP A 1 287 ? -3.244 -29.891 9.516 1 93.38 287 ASP A CA 1
ATOM 2429 C C . ASP A 1 287 ? -1.753 -29.859 9.195 1 93.38 287 ASP A C 1
ATOM 2431 O O . ASP A 1 287 ? -0.933 -29.547 10.055 1 93.38 287 ASP A O 1
ATOM 2435 N N . ASN A 1 288 ? -1.426 -30.281 7.992 1 94.38 288 ASN A N 1
ATOM 2436 C CA . ASN A 1 288 ? -0.007 -30.312 7.652 1 94.38 288 ASN A CA 1
ATOM 2437 C C . ASN A 1 288 ? 0.239 -29.859 6.219 1 94.38 288 ASN A C 1
ATOM 2439 O O . ASN A 1 288 ? -0.676 -29.875 5.395 1 94.38 288 ASN A O 1
ATOM 2443 N N . TYR A 1 289 ? 1.466 -29.484 5.973 1 95.75 289 TYR A N 1
ATOM 2444 C CA . TYR A 1 289 ? 1.843 -28.938 4.672 1 95.75 289 TYR A CA 1
ATOM 2445 C C . TYR A 1 289 ? 1.752 -30.016 3.588 1 95.75 289 TYR A C 1
ATOM 2447 O O . TYR A 1 289 ? 1.538 -29.688 2.416 1 95.75 289 TYR A O 1
ATOM 2455 N N . ALA A 1 290 ? 1.864 -31.25 3.941 1 96.5 290 ALA A N 1
ATOM 2456 C CA . ALA A 1 290 ? 1.781 -32.344 2.963 1 96.5 290 ALA A CA 1
ATOM 2457 C C . ALA A 1 290 ? 0.408 -32.375 2.299 1 96.5 290 ALA A C 1
ATOM 2459 O O . ALA A 1 290 ? 0.284 -32.75 1.135 1 96.5 290 ALA A O 1
ATOM 2460 N N . GLU A 1 291 ? -0.618 -31.984 3.01 1 96.81 291 GLU A N 1
ATOM 2461 C CA . GLU A 1 291 ? -1.956 -31.891 2.432 1 96.81 291 GLU A CA 1
ATOM 2462 C C . GLU A 1 291 ? -1.998 -30.875 1.292 1 96.81 291 GLU A C 1
ATOM 2464 O O . GLU A 1 291 ? -2.686 -31.094 0.291 1 96.81 291 GLU A O 1
ATOM 2469 N N . ILE A 1 292 ? -1.246 -29.812 1.431 1 97.75 292 ILE A N 1
ATOM 2470 C CA . ILE A 1 292 ? -1.251 -28.688 0.494 1 97.75 292 ILE A CA 1
ATOM 2471 C C . ILE A 1 292 ? -0.381 -29.031 -0.715 1 97.75 292 ILE A C 1
ATOM 2473 O O . ILE A 1 292 ? -0.76 -28.75 -1.855 1 97.75 292 ILE A O 1
ATOM 2477 N N . TYR A 1 293 ? 0.767 -29.719 -0.448 1 98.06 293 TYR A N 1
ATOM 2478 C CA . TYR A 1 293 ? 1.773 -29.766 -1.502 1 98.06 293 TYR A CA 1
ATOM 2479 C C . TYR A 1 293 ? 1.885 -31.172 -2.084 1 98.06 293 TYR A C 1
ATOM 2481 O O . TYR A 1 293 ? 2.566 -31.375 -3.092 1 98.06 293 TYR A O 1
ATOM 2489 N N . GLU A 1 294 ? 1.236 -32.156 -1.515 1 97.5 294 GLU A N 1
ATOM 2490 C CA . GLU A 1 294 ? 1.367 -33.531 -1.997 1 97.5 294 GLU A CA 1
ATOM 2491 C C . GLU A 1 294 ? 0.001 -34.188 -2.15 1 97.5 294 GLU A C 1
ATOM 2493 O O . GLU A 1 294 ? -0.433 -34.5 -3.27 1 97.5 294 GLU A O 1
ATOM 2498 N N . HIS A 1 295 ? -0.79 -34.281 -1.149 1 97.31 295 HIS A N 1
ATOM 2499 C CA . HIS A 1 295 ? -1.923 -35.188 -1.062 1 97.31 295 HIS A CA 1
ATOM 2500 C C . HIS A 1 295 ? -3.051 -34.75 -1.993 1 97.31 295 HIS A C 1
ATOM 2502 O O . HIS A 1 295 ? -3.744 -35.594 -2.566 1 97.31 295 HIS A O 1
ATOM 2508 N N . ILE A 1 296 ? -3.299 -33.5 -2.164 1 97.19 296 ILE A N 1
ATOM 2509 C CA . ILE A 1 296 ? -4.457 -33.094 -2.947 1 97.19 296 ILE A CA 1
ATOM 2510 C C . ILE A 1 296 ? -4.125 -33.156 -4.438 1 97.19 296 ILE A C 1
ATOM 2512 O O . ILE A 1 296 ? -5 -32.969 -5.281 1 97.19 296 ILE A O 1
ATOM 2516 N N . TRP A 1 297 ? -2.912 -33.5 -4.758 1 97 297 TRP A N 1
ATOM 2517 C CA . TRP A 1 297 ? -2.484 -33.531 -6.152 1 97 297 TRP A CA 1
ATOM 2518 C C . TRP A 1 297 ? -2.283 -34.938 -6.656 1 97 297 TRP A C 1
ATOM 2520 O O . TRP A 1 297 ? -1.861 -35.156 -7.797 1 97 297 TRP A O 1
ATOM 2530 N N . THR A 1 298 ? -2.402 -35.969 -5.832 1 89.38 298 THR A N 1
ATOM 2531 C CA . THR A 1 298 ? -2.256 -37.375 -6.184 1 89.38 298 THR A CA 1
ATOM 2532 C C . THR A 1 298 ? -3.623 -38.031 -6.32 1 89.38 298 THR A C 1
ATOM 2534 O O . THR A 1 298 ? -4.594 -37.625 -5.699 1 89.38 298 THR A O 1
ATOM 2537 N N . MET B 1 1 ? 17 16.031 23.078 1 87.25 1 MET B N 1
ATOM 2538 C CA . MET B 1 1 ? 17.047 17.438 22.688 1 87.25 1 MET B CA 1
ATOM 2539 C C . MET B 1 1 ? 16.156 18.297 23.578 1 87.25 1 MET B C 1
ATOM 2541 O O . MET B 1 1 ? 15.07 17.875 23.953 1 87.25 1 MET B O 1
ATOM 2545 N N . THR B 1 2 ? 16.609 19.406 23.906 1 91.81 2 THR B N 1
ATOM 2546 C CA . THR B 1 2 ? 15.844 20.281 24.797 1 91.81 2 THR B CA 1
ATOM 2547 C C . THR B 1 2 ? 14.797 21.078 24 1 91.81 2 THR B C 1
ATOM 2549 O O . THR B 1 2 ? 14.867 21.156 22.781 1 91.81 2 THR B O 1
ATOM 2552 N N . THR B 1 3 ? 13.836 21.562 24.734 1 95.38 3 THR B N 1
ATOM 2553 C CA . THR B 1 3 ? 12.812 22.406 24.141 1 95.38 3 THR B CA 1
ATOM 2554 C C . THR B 1 3 ? 13.453 23.562 23.359 1 95.38 3 THR B C 1
ATOM 2556 O O . THR B 1 3 ? 13.055 23.844 22.234 1 95.38 3 THR B O 1
ATOM 2559 N N . ASP B 1 4 ? 14.461 24.188 23.922 1 95.94 4 ASP B N 1
ATOM 2560 C CA . ASP B 1 4 ? 15.117 25.328 23.312 1 95.94 4 ASP B CA 1
ATOM 2561 C C . ASP B 1 4 ? 15.82 24.938 22.016 1 95.94 4 ASP B C 1
ATOM 2563 O O . ASP B 1 4 ? 15.82 25.703 21.047 1 95.94 4 ASP B O 1
ATOM 2567 N N . GLN B 1 5 ? 16.375 23.844 21.984 1 97 5 GLN B N 1
ATOM 2568 C CA . GLN B 1 5 ? 17.062 23.344 20.797 1 97 5 GLN B CA 1
ATOM 2569 C C . GLN B 1 5 ? 16.062 23.109 19.656 1 97 5 GLN B C 1
ATOM 2571 O O . GLN B 1 5 ? 16.359 23.391 18.484 1 97 5 GLN B O 1
ATOM 2576 N N . ILE B 1 6 ? 14.93 22.594 20.031 1 97.94 6 ILE B N 1
ATOM 2577 C CA . ILE B 1 6 ? 13.898 22.344 19.031 1 97.94 6 ILE B CA 1
ATOM 2578 C C . ILE B 1 6 ? 13.383 23.672 18.469 1 97.94 6 ILE B C 1
ATOM 2580 O O . ILE B 1 6 ? 13.203 23.812 17.266 1 97.94 6 ILE B O 1
ATOM 2584 N N . LYS B 1 7 ? 13.188 24.625 19.359 1 97.81 7 LYS B N 1
ATOM 2585 C CA . LYS B 1 7 ? 12.781 25.969 18.938 1 97.81 7 LYS B CA 1
ATOM 2586 C C . LYS B 1 7 ? 13.805 26.578 17.984 1 97.81 7 LYS B C 1
ATOM 2588 O O . LYS B 1 7 ? 13.438 27.219 17 1 97.81 7 LYS B O 1
ATOM 2593 N N . GLU B 1 8 ? 15.031 26.359 18.281 1 97.69 8 GLU B N 1
ATOM 2594 C CA . GLU B 1 8 ? 16.109 26.875 17.453 1 97.69 8 GLU B CA 1
ATOM 2595 C C . GLU B 1 8 ? 16.078 26.25 16.062 1 97.69 8 GLU B C 1
ATOM 2597 O O . GLU B 1 8 ? 16.375 26.922 15.062 1 97.69 8 GLU B O 1
ATOM 2602 N N . ILE B 1 9 ? 15.781 24.953 15.992 1 98.25 9 ILE B N 1
ATOM 2603 C CA . ILE B 1 9 ? 15.648 24.281 14.703 1 98.25 9 ILE B CA 1
ATOM 2604 C C . ILE B 1 9 ? 14.594 25 13.859 1 98.25 9 ILE B C 1
ATOM 2606 O O . ILE B 1 9 ? 14.844 25.312 12.695 1 98.25 9 ILE B O 1
ATOM 2610 N N . ILE B 1 10 ? 13.445 25.25 14.445 1 98.31 10 ILE B N 1
ATOM 2611 C CA . ILE B 1 10 ? 12.344 25.906 13.742 1 98.31 10 ILE B CA 1
ATOM 2612 C C . ILE B 1 10 ? 12.758 27.312 13.312 1 98.31 10 ILE B C 1
ATOM 2614 O O . ILE B 1 10 ? 12.586 27.688 12.148 1 98.31 10 ILE B O 1
ATOM 2618 N N . GLU B 1 11 ? 13.391 28.047 14.195 1 97.38 11 GLU B N 1
ATOM 2619 C CA . GLU B 1 11 ? 13.773 29.438 13.938 1 97.38 11 GLU B CA 1
ATOM 2620 C C . GLU B 1 11 ? 14.852 29.516 12.859 1 97.38 11 GLU B C 1
ATOM 2622 O O . GLU B 1 11 ? 14.773 30.359 11.961 1 97.38 11 GLU B O 1
ATOM 2627 N N . ARG B 1 12 ? 15.789 28.641 12.898 1 98.06 12 ARG B N 1
ATOM 2628 C CA . ARG B 1 12 ? 16.906 28.672 11.961 1 98.06 12 ARG B CA 1
ATOM 2629 C C . ARG B 1 12 ? 16.453 28.297 10.555 1 98.06 12 ARG B C 1
ATOM 2631 O O . ARG B 1 12 ? 17.156 28.594 9.578 1 98.06 12 ARG B O 1
ATOM 2638 N N . ASN B 1 13 ? 15.328 27.625 10.492 1 98.44 13 ASN B N 1
ATOM 2639 C CA . ASN B 1 13 ? 14.852 27.156 9.188 1 98.44 13 ASN B CA 1
ATOM 2640 C C . ASN B 1 13 ? 13.539 27.828 8.797 1 98.44 13 ASN B C 1
ATOM 2642 O O . ASN B 1 13 ? 12.789 27.297 7.977 1 98.44 13 ASN B O 1
ATOM 2646 N N . GLN B 1 14 ? 13.203 28.953 9.398 1 97.56 14 GLN B N 1
ATOM 2647 C CA . GLN B 1 14 ? 11.898 29.609 9.281 1 97.56 14 GLN B CA 1
ATOM 2648 C C . GLN B 1 14 ? 11.594 29.969 7.828 1 97.56 14 GLN B C 1
ATOM 2650 O O . GLN B 1 14 ? 10.43 29.984 7.422 1 97.56 14 GLN B O 1
ATOM 2655 N N . GLU B 1 15 ? 12.586 30.188 6.973 1 97.31 15 GLU B N 1
ATOM 2656 C CA . GLU B 1 15 ? 12.359 30.594 5.59 1 97.31 15 GLU B CA 1
ATOM 2657 C C . GLU B 1 15 ? 12.102 29.391 4.688 1 97.31 15 GLU B C 1
ATOM 2659 O O . GLU B 1 15 ? 11.617 29.547 3.564 1 97.31 15 GLU B O 1
ATOM 2664 N N . ASP B 1 16 ? 12.328 28.188 5.215 1 98.25 16 ASP B N 1
ATOM 2665 C CA . ASP B 1 16 ? 12.289 26.984 4.379 1 98.25 16 ASP B CA 1
ATOM 2666 C C . ASP B 1 16 ? 11.367 25.938 4.973 1 98.25 16 ASP B C 1
ATOM 2668 O O . ASP B 1 16 ? 10.992 24.969 4.293 1 98.25 16 ASP B O 1
ATOM 2672 N N . ILE B 1 17 ? 10.906 26.156 6.16 1 98.75 17 ILE B N 1
ATOM 2673 C CA . ILE B 1 17 ? 10.266 25.094 6.926 1 98.75 17 ILE B CA 1
ATOM 2674 C C . ILE B 1 17 ? 8.789 25.016 6.562 1 98.75 17 ILE B C 1
ATOM 2676 O O . ILE B 1 17 ? 8.148 26.031 6.309 1 98.75 17 ILE B O 1
ATOM 2680 N N . ALA B 1 18 ? 8.242 23.859 6.418 1 98.94 18 ALA B N 1
ATOM 2681 C CA . ALA B 1 18 ? 6.828 23.516 6.41 1 98.94 18 ALA B CA 1
ATOM 2682 C C . ALA B 1 18 ? 6.516 22.469 7.477 1 98.94 18 ALA B C 1
ATOM 2684 O O . ALA B 1 18 ? 7.414 21.766 7.949 1 98.94 18 ALA B O 1
ATOM 2685 N N . PHE B 1 19 ? 5.258 22.391 7.879 1 98.94 19 PHE B N 1
ATOM 2686 C CA . PHE B 1 19 ? 4.883 21.484 8.953 1 98.94 19 PHE B CA 1
ATOM 2687 C C . PHE B 1 19 ? 3.932 20.406 8.445 1 98.94 19 PHE B C 1
ATOM 2689 O O . PHE B 1 19 ? 3.098 20.672 7.578 1 98.94 19 PHE B O 1
ATOM 2696 N N . ILE B 1 20 ? 4.066 19.188 8.875 1 98.88 20 ILE B N 1
ATOM 2697 C CA . ILE B 1 20 ? 3.08 18.125 8.711 1 98.88 20 ILE B CA 1
ATOM 2698 C C . ILE B 1 20 ? 2.506 17.734 10.07 1 98.88 20 ILE B C 1
ATOM 2700 O O . ILE B 1 20 ? 3.24 17.281 10.953 1 98.88 20 ILE B O 1
ATOM 2704 N N . VAL B 1 21 ? 1.209 17.906 10.211 1 98.69 21 VAL B N 1
ATOM 2705 C CA . VAL B 1 21 ? 0.544 17.734 11.5 1 98.69 21 VAL B CA 1
ATOM 2706 C C . VAL B 1 21 ? -0.423 16.547 11.422 1 98.69 21 VAL B C 1
ATOM 2708 O O . VAL B 1 21 ? -1.322 16.531 10.578 1 98.69 21 VAL B O 1
ATOM 2711 N N . GLY B 1 22 ? -0.262 15.57 12.305 1 97.31 22 GLY B N 1
ATOM 2712 C CA . GLY B 1 22 ? -1.167 14.438 12.359 1 97.31 22 GLY B CA 1
ATOM 2713 C C . GLY B 1 22 ? -2.264 14.594 13.398 1 97.31 22 GLY B C 1
ATOM 2714 O O . GLY B 1 22 ? -2.475 15.688 13.922 1 97.31 22 GLY B O 1
ATOM 2715 N N . ASN B 1 23 ? -2.947 13.555 13.695 1 95.69 23 ASN B N 1
ATOM 2716 C CA . ASN B 1 23 ? -4.137 13.586 14.539 1 95.69 23 ASN B CA 1
ATOM 2717 C C . ASN B 1 23 ? -3.768 13.688 16.016 1 95.69 23 ASN B C 1
ATOM 2719 O O . ASN B 1 23 ? -4.637 13.898 16.875 1 95.69 23 ASN B O 1
ATOM 2723 N N . GLY B 1 24 ? -2.479 13.539 16.328 1 96.38 24 GLY B N 1
ATOM 2724 C CA . GLY B 1 24 ? -2.059 13.711 17.719 1 96.38 24 GLY B CA 1
ATOM 2725 C C . GLY B 1 24 ? -2.445 15.055 18.297 1 96.38 24 GLY B C 1
ATOM 2726 O O . GLY B 1 24 ? -2.734 15.164 19.5 1 96.38 24 GLY B O 1
ATOM 2727 N N . VAL B 1 25 ? -2.494 16.031 17.516 1 97.38 25 VAL B N 1
ATOM 2728 C CA . VAL B 1 25 ? -2.807 17.375 17.969 1 97.38 25 VAL B CA 1
ATOM 2729 C C . VAL B 1 25 ? -4.25 17.438 18.469 1 97.38 25 VAL B C 1
ATOM 2731 O O . VAL B 1 25 ? -4.566 18.188 19.391 1 97.38 25 VAL B O 1
ATOM 2734 N N . ASN B 1 26 ? -5.152 16.625 17.812 1 96 26 ASN B N 1
ATOM 2735 C CA . ASN B 1 26 ? -6.551 16.578 18.219 1 96 26 ASN B CA 1
ATOM 2736 C C . ASN B 1 26 ? -6.742 15.711 19.469 1 96 26 ASN B C 1
ATOM 2738 O O . ASN B 1 26 ? -7.645 15.961 20.266 1 96 26 ASN B O 1
ATOM 2742 N N . ARG B 1 27 ? -5.914 14.766 19.656 1 94.44 27 ARG B N 1
ATOM 2743 C CA . ARG B 1 27 ? -6.031 13.836 20.766 1 94.44 27 ARG B CA 1
ATOM 2744 C C . ARG B 1 27 ? -5.445 14.43 22.047 1 94.44 27 ARG B C 1
ATOM 2746 O O . ARG B 1 27 ? -5.84 14.055 23.156 1 94.44 27 ARG B O 1
ATOM 2753 N N . TYR B 1 28 ? -4.543 15.281 21.859 1 95.12 28 TYR B N 1
ATOM 2754 C CA . TYR B 1 28 ? -3.918 15.961 22.984 1 95.12 28 TYR B CA 1
ATOM 2755 C C . TYR B 1 28 ? -4.91 16.891 23.672 1 95.12 28 TYR B C 1
ATOM 2757 O O . TYR B 1 28 ? -5.711 17.562 23.016 1 95.12 28 TYR B O 1
ATOM 2765 N N . PRO B 1 29 ? -4.859 17.047 25.062 1 90.88 29 PRO B N 1
ATOM 2766 C CA . PRO B 1 29 ? -4.133 16.328 26.109 1 90.88 29 PRO B CA 1
ATOM 2767 C C . PRO B 1 29 ? -4.895 15.109 26.625 1 90.88 29 PRO B C 1
ATOM 2769 O O . PRO B 1 29 ? -4.777 14.758 27.797 1 90.88 29 PRO B O 1
ATOM 2772 N N . ASN B 1 30 ? -5.57 14.414 25.984 1 86.12 30 ASN B N 1
ATOM 2773 C CA . ASN B 1 30 ? -6.492 13.305 26.219 1 86.12 30 ASN B CA 1
ATOM 2774 C C . ASN B 1 30 ? -7.938 13.711 25.953 1 86.12 30 ASN B C 1
ATOM 2776 O O . ASN B 1 30 ? -8.812 13.516 26.781 1 86.12 30 ASN B O 1
ATOM 2780 N N . ASN B 1 31 ? -8.078 14.281 24.797 1 87.69 31 ASN B N 1
ATOM 2781 C CA . ASN B 1 31 ? -9.367 14.797 24.344 1 87.69 31 ASN B CA 1
ATOM 2782 C C . ASN B 1 31 ? -10.352 13.664 24.078 1 87.69 31 ASN B C 1
ATOM 2784 O O . ASN B 1 31 ? -10.18 12.891 23.125 1 87.69 31 ASN B O 1
ATOM 2788 N N . PRO B 1 32 ? -11.336 13.5 24.859 1 80.56 32 PRO B N 1
ATOM 2789 C CA . PRO B 1 32 ? -12.281 12.391 24.688 1 80.56 32 PRO B CA 1
ATOM 2790 C C . PRO B 1 32 ? -13.102 12.508 23.406 1 80.56 32 PRO B C 1
ATOM 2792 O O . PRO B 1 32 ? -13.68 11.516 22.953 1 80.56 32 PRO B O 1
ATOM 2795 N N . ASN B 1 33 ? -13.141 13.688 22.891 1 79.94 33 ASN B N 1
ATOM 2796 C CA . ASN B 1 33 ? -13.953 13.914 21.703 1 79.94 33 ASN B CA 1
ATOM 2797 C C . ASN B 1 33 ? -13.203 13.547 20.422 1 79.94 33 ASN B C 1
ATOM 2799 O O . ASN B 1 33 ? -13.812 13.43 19.359 1 79.94 33 ASN B O 1
ATOM 2803 N N . ALA B 1 34 ? -11.945 13.391 20.672 1 82.75 34 ALA B N 1
ATOM 2804 C CA . ALA B 1 34 ? -11.156 13.078 19.484 1 82.75 34 ALA B CA 1
ATOM 2805 C C . ALA B 1 34 ? -11.109 11.57 19.25 1 82.75 34 ALA B C 1
ATOM 2807 O O . ALA B 1 34 ? -10.836 10.797 20.172 1 82.75 34 ALA B O 1
ATOM 2808 N N . LEU B 1 35 ? -11.484 11.148 18.109 1 81.5 35 LEU B N 1
ATOM 2809 C CA . LEU B 1 35 ? -11.5 9.742 17.734 1 81.5 35 LEU B CA 1
ATOM 2810 C C . LEU B 1 35 ? -10.188 9.336 17.078 1 81.5 35 LEU B C 1
ATOM 2812 O O . LEU B 1 35 ? -9.633 10.086 16.281 1 81.5 35 LEU B O 1
ATOM 2816 N N . SER B 1 36 ? -9.727 8.164 17.516 1 85.19 36 SER B N 1
ATOM 2817 C CA . SER B 1 36 ? -8.688 7.543 16.703 1 85.19 36 SER B CA 1
ATOM 2818 C C . SER B 1 36 ? -9.258 6.984 15.406 1 85.19 36 SER B C 1
ATOM 2820 O O . SER B 1 36 ? -10.477 6.805 15.281 1 85.19 36 SER B O 1
ATOM 2822 N N . TRP B 1 37 ? -8.453 6.73 14.445 1 84.69 37 TRP B N 1
ATOM 2823 C CA . TRP B 1 37 ? -8.906 6.164 13.18 1 84.69 37 TRP B CA 1
ATOM 2824 C C . TRP B 1 37 ? -9.547 4.793 13.391 1 84.69 37 TRP B C 1
ATOM 2826 O O . TRP B 1 37 ? -10.555 4.465 12.758 1 84.69 37 TRP B O 1
ATOM 2836 N N . ASP B 1 38 ? -8.961 4.031 14.32 1 88.62 38 ASP B N 1
ATOM 2837 C CA . ASP B 1 38 ? -9.523 2.725 14.641 1 88.62 38 ASP B CA 1
ATOM 2838 C C . ASP B 1 38 ? -10.93 2.865 15.227 1 88.62 38 ASP B C 1
ATOM 2840 O O . ASP B 1 38 ? -11.852 2.145 14.828 1 88.62 38 ASP B O 1
ATOM 2844 N N . GLU B 1 39 ? -11.047 3.818 16.109 1 89 39 GLU B N 1
ATOM 2845 C CA . GLU B 1 39 ? -12.352 4.051 16.719 1 89 39 GLU B CA 1
ATOM 2846 C C . GLU B 1 39 ? -13.375 4.512 15.688 1 89 39 GLU B C 1
ATOM 2848 O O . GLU B 1 39 ? -14.531 4.078 15.719 1 89 39 GLU B O 1
ATOM 2853 N N . LEU B 1 40 ? -12.953 5.352 14.844 1 89.75 40 LEU B N 1
ATOM 2854 C CA . LEU B 1 40 ? -13.828 5.852 13.789 1 89.75 40 LEU B CA 1
ATOM 2855 C C . LEU B 1 40 ? -14.32 4.707 12.906 1 89.75 40 LEU B C 1
ATOM 2857 O O . LEU B 1 40 ? -15.516 4.613 12.625 1 89.75 40 LEU B O 1
ATOM 2861 N N . LEU B 1 41 ? -13.477 3.781 12.508 1 91.75 41 LEU B N 1
ATOM 2862 C CA . LEU B 1 41 ? -13.828 2.686 11.609 1 91.75 41 LEU B CA 1
ATOM 2863 C C . LEU B 1 41 ? -14.75 1.692 12.305 1 91.75 41 LEU B C 1
ATOM 2865 O O . LEU B 1 41 ? -15.656 1.135 11.672 1 91.75 41 LEU B O 1
ATOM 2869 N N . ILE B 1 42 ? -14.508 1.497 13.586 1 92.38 42 ILE B N 1
ATOM 2870 C CA . ILE B 1 42 ? -15.367 0.586 14.336 1 92.38 42 ILE B CA 1
ATOM 2871 C C . ILE B 1 42 ? -16.766 1.176 14.453 1 92.38 42 ILE B C 1
ATOM 2873 O O . ILE B 1 42 ? -17.766 0.454 14.344 1 92.38 42 ILE B O 1
ATOM 2877 N N . GLN B 1 43 ? -16.828 2.492 14.633 1 90.38 43 GLN B N 1
ATOM 2878 C CA . GLN B 1 43 ? -18.141 3.146 14.656 1 90.38 43 GLN B CA 1
ATOM 2879 C C . GLN B 1 43 ? -18.859 2.99 13.32 1 90.38 43 GLN B C 1
ATOM 2881 O O . GLN B 1 43 ? -20.062 2.736 13.289 1 90.38 43 GLN B O 1
ATOM 2886 N N . LEU B 1 44 ? -18.141 3.137 12.25 1 91.88 44 LEU B N 1
ATOM 2887 C CA . LEU B 1 44 ? -18.734 2.947 10.93 1 91.88 44 LEU B CA 1
ATOM 2888 C C . LEU B 1 44 ? -19.172 1.498 10.734 1 91.88 44 LEU B C 1
ATOM 2890 O O . LEU B 1 44 ? -20.234 1.236 10.164 1 91.88 44 LEU B O 1
ATOM 2894 N N . TRP B 1 45 ? -18.312 0.574 11.203 1 92.31 45 TRP B N 1
ATOM 2895 C CA . TRP B 1 45 ? -18.625 -0.85 11.109 1 92.31 45 TRP B CA 1
ATOM 2896 C C . TRP B 1 45 ? -19.953 -1.164 11.781 1 92.31 45 TRP B C 1
ATOM 2898 O O . TRP B 1 45 ? -20.781 -1.877 11.211 1 92.31 45 TRP B O 1
ATOM 2908 N N . ASP B 1 46 ? -20.156 -0.544 12.898 1 91.69 46 ASP B N 1
ATOM 2909 C CA . ASP B 1 46 ? -21.391 -0.782 13.664 1 91.69 46 ASP B CA 1
ATOM 2910 C C . ASP B 1 46 ? -22.609 -0.278 12.906 1 91.69 46 ASP B C 1
ATOM 2912 O O . ASP B 1 46 ? -23.719 -0.782 13.102 1 91.69 46 ASP B O 1
ATOM 2916 N N . LYS B 1 47 ? -22.406 0.601 12.047 1 89.94 47 LYS B N 1
ATOM 2917 C CA . LYS B 1 47 ? -23.516 1.174 11.289 1 89.94 47 LYS B CA 1
ATOM 2918 C C . LYS B 1 47 ? -23.891 0.288 10.102 1 89.94 47 LYS B C 1
ATOM 2920 O O . LYS B 1 47 ? -25.031 0.296 9.641 1 89.94 47 LYS B O 1
ATOM 2925 N N . VAL B 1 48 ? -22.906 -0.459 9.609 1 90.5 48 VAL B N 1
ATOM 2926 C CA . VAL B 1 48 ? -23.172 -1.063 8.312 1 90.5 48 VAL B CA 1
ATOM 2927 C C . VAL B 1 48 ? -23.203 -2.584 8.445 1 90.5 48 VAL B C 1
ATOM 2929 O O . VAL B 1 48 ? -23.734 -3.281 7.578 1 90.5 48 VAL B O 1
ATOM 2932 N N . SER B 1 49 ? -22.578 -3.127 9.453 1 88.12 49 SER B N 1
ATOM 2933 C CA . SER B 1 49 ? -22.453 -4.578 9.57 1 88.12 49 SER B CA 1
ATOM 2934 C C . SER B 1 49 ? -23.344 -5.113 10.688 1 88.12 49 SER B C 1
ATOM 2936 O O . SER B 1 49 ? -23.562 -4.441 11.703 1 88.12 49 SER B O 1
ATOM 2938 N N . PHE B 1 50 ? -23.797 -6.297 10.5 1 86.19 50 PHE B N 1
ATOM 2939 C CA . PHE B 1 50 ? -24.594 -6.965 11.531 1 86.19 50 PHE B CA 1
ATOM 2940 C C . PHE B 1 50 ? -23.688 -7.652 12.547 1 86.19 50 PHE B C 1
ATOM 2942 O O . PHE B 1 50 ? -24.125 -8.023 13.633 1 86.19 50 PHE B O 1
ATOM 2949 N N . GLN B 1 51 ? -22.5 -7.828 12.164 1 86.88 51 GLN B N 1
ATOM 2950 C CA . GLN B 1 51 ? -21.516 -8.414 13.07 1 86.88 51 GLN B CA 1
ATOM 2951 C C . GLN B 1 51 ? -20.891 -7.348 13.961 1 86.88 51 GLN B C 1
ATOM 2953 O O . GLN B 1 51 ? -20.531 -6.27 13.484 1 86.88 51 GLN B O 1
ATOM 2958 N N . THR B 1 52 ? -20.781 -7.652 15.188 1 87.44 52 THR B N 1
ATOM 2959 C CA . THR B 1 52 ? -20.172 -6.707 16.109 1 87.44 52 THR B CA 1
ATOM 2960 C C . THR B 1 52 ? -18.672 -6.969 16.234 1 87.44 52 THR B C 1
ATOM 2962 O O . THR B 1 52 ? -18.25 -8.117 16.391 1 87.44 52 THR B O 1
ATOM 2965 N N . LEU B 1 53 ? -17.953 -5.906 16.078 1 88.88 53 LEU B N 1
ATOM 2966 C CA . LEU B 1 53 ? -16.5 -5.953 16.297 1 88.88 53 LEU B CA 1
ATOM 2967 C C . LEU B 1 53 ? -16.078 -4.922 17.344 1 88.88 53 LEU B C 1
ATOM 2969 O O . LEU B 1 53 ? -16.547 -3.781 17.328 1 88.88 53 LEU B O 1
ATOM 2973 N N . SER B 1 54 ? -15.258 -5.371 18.312 1 86.69 54 SER B N 1
ATOM 2974 C CA . SER B 1 54 ? -14.75 -4.438 19.312 1 86.69 54 SER B CA 1
ATOM 2975 C C . SER B 1 54 ? -13.453 -3.783 18.844 1 86.69 54 SER B C 1
ATOM 2977 O O . SER B 1 54 ? -13.078 -2.711 19.344 1 86.69 54 SER B O 1
ATOM 2979 N N . ARG B 1 55 ? -12.766 -4.465 17.953 1 89.5 55 ARG B N 1
ATOM 2980 C CA . ARG B 1 55 ? -11.523 -3.936 17.406 1 89.5 55 ARG B CA 1
ATOM 2981 C C . ARG B 1 55 ? -11.281 -4.48 16 1 89.5 55 ARG B C 1
ATOM 2983 O O . ARG B 1 55 ? -11.867 -5.496 15.609 1 89.5 55 ARG B O 1
ATOM 2990 N N . ARG B 1 56 ? -10.516 -3.738 15.273 1 88.19 56 ARG B N 1
ATOM 2991 C CA . ARG B 1 56 ? -10.078 -4.23 13.977 1 88.19 56 ARG B CA 1
ATOM 2992 C C . ARG B 1 56 ? -9.242 -5.5 14.125 1 88.19 56 ARG B C 1
ATOM 2994 O O . ARG B 1 56 ? -8.312 -5.547 14.93 1 88.19 56 ARG B O 1
ATOM 3001 N N . PRO B 1 57 ? -9.586 -6.516 13.398 1 88.31 57 PRO B N 1
ATOM 3002 C CA . PRO B 1 57 ? -8.781 -7.73 13.492 1 88.31 57 PRO B CA 1
ATOM 3003 C C . PRO B 1 57 ? -7.324 -7.508 13.102 1 88.31 57 PRO B C 1
ATOM 3005 O O . PRO B 1 57 ? -7.043 -6.777 12.148 1 88.31 57 PRO B O 1
ATOM 3008 N N . VAL B 1 58 ? -6.434 -8.195 13.922 1 87.25 58 VAL B N 1
ATOM 3009 C CA . VAL B 1 58 ? -5.012 -8.148 13.602 1 87.25 58 VAL B CA 1
ATOM 3010 C C . VAL B 1 58 ? -4.75 -8.93 12.312 1 87.25 58 VAL B C 1
ATOM 3012 O O . VAL B 1 58 ? -5.254 -10.047 12.141 1 87.25 58 VAL B O 1
ATOM 3015 N N . GLY B 1 59 ? -4.094 -8.375 11.312 1 86.75 59 GLY B N 1
ATOM 3016 C CA . GLY B 1 59 ? -3.838 -9.047 10.047 1 86.75 59 GLY B CA 1
ATOM 3017 C C . GLY B 1 59 ? -4.516 -8.383 8.867 1 86.75 59 GLY B C 1
ATOM 3018 O O . GLY B 1 59 ? -4.355 -8.812 7.727 1 86.75 59 GLY B O 1
ATOM 3019 N N . ILE B 1 60 ? -5.328 -7.402 9.242 1 91.06 60 ILE B N 1
ATOM 3020 C CA . ILE B 1 60 ? -5.902 -6.539 8.219 1 91.06 60 ILE B CA 1
ATOM 3021 C C . ILE B 1 60 ? -5.508 -5.086 8.484 1 91.06 60 ILE B C 1
ATOM 3023 O O . ILE B 1 60 ? -5.535 -4.633 9.633 1 91.06 60 ILE B O 1
ATOM 3027 N N . SER B 1 61 ? -5.027 -4.402 7.492 1 91.12 61 SER B N 1
ATOM 3028 C CA . SER B 1 61 ? -4.645 -3.01 7.684 1 91.12 61 SER B CA 1
ATOM 3029 C C . SER B 1 61 ? -5.871 -2.119 7.863 1 91.12 61 SER B C 1
ATOM 3031 O O . SER B 1 61 ? -6.984 -2.512 7.516 1 91.12 61 SER B O 1
ATOM 3033 N N . LEU B 1 62 ? -5.621 -0.954 8.406 1 90.88 62 LEU B N 1
ATOM 3034 C CA . LEU B 1 62 ? -6.688 0.022 8.594 1 90.88 62 LEU B CA 1
ATOM 3035 C C . LEU B 1 62 ? -7.355 0.355 7.266 1 90.88 62 LEU B C 1
ATOM 3037 O O . LEU B 1 62 ? -8.586 0.419 7.18 1 90.88 62 LEU B O 1
ATOM 3041 N N . THR B 1 63 ? -6.617 0.5 6.223 1 93.62 63 THR B N 1
ATOM 3042 C CA . THR B 1 63 ? -7.133 0.905 4.922 1 93.62 63 THR B CA 1
ATOM 3043 C C . THR B 1 63 ? -7.91 -0.235 4.27 1 93.62 63 THR B C 1
ATOM 3045 O O . THR B 1 63 ? -8.977 -0.015 3.693 1 93.62 63 THR B O 1
ATOM 3048 N N . GLU B 1 64 ? -7.434 -1.432 4.398 1 94.94 64 GLU B N 1
ATOM 3049 C CA . GLU B 1 64 ? -8.172 -2.588 3.902 1 94.94 64 GLU B CA 1
ATOM 3050 C C . GLU B 1 64 ? -9.492 -2.758 4.648 1 94.94 64 GLU B C 1
ATOM 3052 O O . GLU B 1 64 ? -10.508 -3.137 4.051 1 94.94 64 GLU B O 1
ATOM 3057 N N . PHE B 1 65 ? -9.422 -2.545 5.949 1 94.62 65 PHE B N 1
ATOM 3058 C CA . PHE B 1 65 ? -10.625 -2.678 6.77 1 94.62 65 PHE B CA 1
ATOM 3059 C C . PHE B 1 65 ? -11.727 -1.752 6.27 1 94.62 65 PHE B C 1
ATOM 3061 O O . PHE B 1 65 ? -12.898 -2.141 6.215 1 94.62 65 PHE B O 1
ATOM 3068 N N . TYR B 1 66 ? -11.398 -0.606 5.887 1 94.56 66 TYR B N 1
ATOM 3069 C CA . TYR B 1 66 ? -12.391 0.303 5.332 1 94.56 66 TYR B CA 1
ATOM 3070 C C . TYR B 1 66 ? -13 -0.268 4.055 1 94.56 66 TYR B C 1
ATOM 3072 O O . TYR B 1 66 ? -14.211 -0.168 3.838 1 94.56 66 TYR B O 1
ATOM 3080 N N . ASP B 1 67 ? -12.188 -0.795 3.158 1 95.44 67 ASP B N 1
ATOM 3081 C CA . ASP B 1 67 ? -12.711 -1.389 1.932 1 95.44 67 ASP B CA 1
ATOM 3082 C C . ASP B 1 67 ? -13.688 -2.523 2.244 1 95.44 67 ASP B C 1
ATOM 3084 O O . ASP B 1 67 ? -14.703 -2.676 1.569 1 95.44 67 ASP B O 1
ATOM 3088 N N . ILE B 1 68 ? -13.328 -3.283 3.275 1 94.25 68 ILE B N 1
ATOM 3089 C CA . ILE B 1 68 ? -14.203 -4.371 3.697 1 94.25 68 ILE B CA 1
ATOM 3090 C C . ILE B 1 68 ? -15.516 -3.801 4.23 1 94.25 68 ILE B C 1
ATOM 3092 O O . ILE B 1 68 ? -16.594 -4.34 3.963 1 94.25 68 ILE B O 1
ATOM 3096 N N . LEU B 1 69 ? -15.383 -2.678 4.992 1 93.38 69 LEU B N 1
ATOM 3097 C CA . LEU B 1 69 ? -16.562 -1.967 5.461 1 93.38 69 LEU B CA 1
ATOM 3098 C C . LEU B 1 69 ? -17.469 -1.59 4.293 1 93.38 69 LEU B C 1
ATOM 3100 O O . LEU B 1 69 ? -18.703 -1.744 4.371 1 93.38 69 LEU B O 1
ATOM 3104 N N . GLU B 1 70 ? -16.906 -1.099 3.277 1 93.56 70 GLU B N 1
ATOM 3105 C CA . GLU B 1 70 ? -17.656 -0.706 2.09 1 93.56 70 GLU B CA 1
ATOM 3106 C C . GLU B 1 70 ? -18.375 -1.902 1.465 1 93.56 70 GLU B C 1
ATOM 3108 O O . GLU B 1 70 ? -19.5 -1.779 0.985 1 93.56 70 GLU B O 1
ATOM 3113 N N . LEU B 1 71 ? -17.688 -3.023 1.508 1 92 71 LEU B N 1
ATOM 3114 C CA . LEU B 1 71 ? -18.266 -4.238 0.944 1 92 71 LEU B CA 1
ATOM 3115 C C . LEU B 1 71 ? -19.438 -4.723 1.784 1 92 71 LEU B C 1
ATOM 3117 O O . LEU B 1 71 ? -20.406 -5.277 1.249 1 92 71 LEU B O 1
ATOM 3121 N N . GLU B 1 72 ? -19.344 -4.48 3.098 1 90.88 72 GLU B N 1
ATOM 3122 C CA . GLU B 1 72 ? -20.391 -4.883 4.031 1 90.88 72 GLU B CA 1
ATOM 3123 C C . GLU B 1 72 ? -21.578 -3.906 3.994 1 90.88 72 GLU B C 1
ATOM 3125 O O . GLU B 1 72 ? -22.656 -4.215 4.492 1 90.88 72 GLU B O 1
ATOM 3130 N N . ASN B 1 73 ? -21.344 -2.826 3.432 1 91.25 73 ASN B N 1
ATOM 3131 C CA . ASN B 1 73 ? -22.312 -1.729 3.412 1 91.25 73 ASN B CA 1
ATOM 3132 C C . ASN B 1 73 ? -23.453 -2 2.432 1 91.25 73 ASN B C 1
ATOM 3134 O O . ASN B 1 73 ? -23.562 -1.327 1.405 1 91.25 73 ASN B O 1
ATOM 3138 N N . THR B 1 74 ? -24.375 -2.83 2.816 1 87.56 74 THR B N 1
ATOM 3139 C CA . THR B 1 74 ? -25.484 -3.221 1.957 1 87.56 74 THR B CA 1
ATOM 3140 C C . THR B 1 74 ? -26.531 -2.117 1.901 1 87.56 74 THR B C 1
ATOM 3142 O O . THR B 1 74 ? -27.344 -2.066 0.97 1 87.56 74 THR B O 1
ATOM 3145 N N . GLN B 1 75 ? -26.562 -1.266 2.865 1 88.19 75 GLN B N 1
ATOM 3146 C CA . GLN B 1 75 ? -27.547 -0.186 2.924 1 88.19 75 GLN B CA 1
ATOM 3147 C C . GLN B 1 75 ? -27.109 1.001 2.07 1 88.19 75 GLN B C 1
ATOM 3149 O O . GLN B 1 75 ? -27.828 1.993 1.96 1 88.19 75 GLN B O 1
ATOM 3154 N N . GLU B 1 76 ? -25.906 0.933 1.504 1 88 76 GLU B N 1
ATOM 3155 C CA . GLU B 1 76 ? -25.375 1.936 0.59 1 88 76 GLU B CA 1
ATOM 3156 C C . GLU B 1 76 ? -25.25 3.293 1.274 1 88 76 GLU B C 1
ATOM 3158 O O . GLU B 1 76 ? -25.609 4.32 0.696 1 88 76 GLU B O 1
ATOM 3163 N N . ILE B 1 77 ? -24.938 3.221 2.574 1 91.81 77 ILE B N 1
ATOM 3164 C CA . ILE B 1 77 ? -24.594 4.434 3.314 1 91.81 77 ILE B CA 1
ATOM 3165 C C . ILE B 1 77 ? -23.344 5.066 2.721 1 91.81 77 ILE B C 1
ATOM 3167 O O . ILE B 1 77 ? -22.375 4.367 2.395 1 91.81 77 ILE B O 1
ATOM 3171 N N . ASN B 1 78 ? -23.422 6.379 2.498 1 94.38 78 ASN B N 1
ATOM 3172 C CA . ASN B 1 78 ? -22.203 7.09 2.109 1 94.38 78 ASN B CA 1
ATOM 3173 C C . ASN B 1 78 ? -21.234 7.25 3.285 1 94.38 78 ASN B C 1
ATOM 3175 O O . ASN B 1 78 ? -21.359 8.195 4.066 1 94.38 78 ASN B O 1
ATOM 3179 N N . LEU B 1 79 ? -20.297 6.367 3.338 1 94.12 79 LEU B N 1
ATOM 3180 C CA . LEU B 1 79 ? -19.422 6.285 4.504 1 94.12 79 LEU B CA 1
ATOM 3181 C C . LEU B 1 79 ? -18.531 7.516 4.602 1 94.12 79 LEU B C 1
ATOM 3183 O O . LEU B 1 79 ? -18.219 7.984 5.703 1 94.12 79 LEU B O 1
ATOM 3187 N N . GLN B 1 80 ? -18.047 8.047 3.502 1 95.12 80 GLN B N 1
ATOM 3188 C CA . GLN B 1 80 ? -17.234 9.258 3.514 1 95.12 80 GLN B CA 1
ATOM 3189 C C . GLN B 1 80 ? -18.016 10.438 4.074 1 95.12 80 GLN B C 1
ATOM 3191 O O . GLN B 1 80 ? -17.469 11.234 4.844 1 95.12 80 GLN B O 1
ATOM 3196 N N . LYS B 1 81 ? -19.25 10.492 3.727 1 95 81 LYS B N 1
ATOM 3197 C CA . LYS B 1 81 ? -20.109 11.547 4.273 1 95 81 LYS B CA 1
ATOM 3198 C C . LYS B 1 81 ? -20.344 11.336 5.766 1 95 81 LYS B C 1
ATOM 3200 O O . LYS B 1 81 ? -20.359 12.297 6.539 1 95 81 LYS B O 1
ATOM 3205 N N . GLU B 1 82 ? -20.531 10.062 6.129 1 94.25 82 GLU B N 1
ATOM 3206 C CA . GLU B 1 82 ? -20.719 9.75 7.543 1 94.25 82 GLU B CA 1
ATOM 3207 C C . GLU B 1 82 ? -19.516 10.195 8.367 1 94.25 82 GLU B C 1
ATOM 3209 O O . GLU B 1 82 ? -19.656 10.742 9.461 1 94.25 82 GLU B O 1
ATOM 3214 N N . VAL B 1 83 ? -18.344 9.961 7.859 1 93.38 83 VAL B N 1
ATOM 3215 C CA . VAL B 1 83 ? -17.125 10.359 8.531 1 93.38 83 VAL B CA 1
ATOM 3216 C C . VAL B 1 83 ? -17.062 11.875 8.656 1 93.38 83 VAL B C 1
ATOM 3218 O O . VAL B 1 83 ? -16.75 12.406 9.727 1 93.38 83 VAL B O 1
ATOM 3221 N N . ALA B 1 84 ? -17.359 12.57 7.582 1 94.5 84 ALA B N 1
ATOM 3222 C CA . ALA B 1 84 ? -17.375 14.031 7.594 1 94.5 84 ALA B CA 1
ATOM 3223 C C . ALA B 1 84 ? -18.328 14.562 8.656 1 94.5 84 ALA B C 1
ATOM 3225 O O . ALA B 1 84 ? -17.984 15.477 9.406 1 94.5 84 ALA B O 1
ATOM 3226 N N . ASP B 1 85 ? -19.438 13.938 8.789 1 92.81 85 ASP B N 1
ATOM 3227 C CA . ASP B 1 85 ? -20.469 14.383 9.734 1 92.81 85 ASP B CA 1
ATOM 3228 C C . ASP B 1 85 ? -20.016 14.141 11.172 1 92.81 85 ASP B C 1
ATOM 3230 O O . ASP B 1 85 ? -20.312 14.945 12.062 1 92.81 85 ASP B O 1
ATOM 3234 N N . LEU B 1 86 ? -19.328 13.078 11.375 1 89.44 86 LEU B N 1
ATOM 3235 C CA . LEU B 1 86 ? -18.859 12.734 12.711 1 89.44 86 LEU B CA 1
ATOM 3236 C C . LEU B 1 86 ? -17.859 13.758 13.211 1 89.44 86 LEU B C 1
ATOM 3238 O O . LEU B 1 86 ? -17.719 13.961 14.422 1 89.44 86 LEU B O 1
ATOM 3242 N N . MET B 1 87 ? -17.188 14.484 12.273 1 91.12 87 MET B N 1
ATOM 3243 C CA . MET B 1 87 ? -16.094 15.352 12.688 1 91.12 87 MET B CA 1
ATOM 3244 C C . MET B 1 87 ? -16.422 16.812 12.414 1 91.12 87 MET B C 1
ATOM 3246 O O . MET B 1 87 ? -15.625 17.703 12.734 1 91.12 87 MET B O 1
ATOM 3250 N N . ARG B 1 88 ? -17.531 17.047 11.906 1 90.31 88 ARG B N 1
ATOM 3251 C CA . ARG B 1 88 ? -17.906 18.375 11.414 1 90.31 88 ARG B CA 1
ATOM 3252 C C . ARG B 1 88 ? -17.922 19.391 12.547 1 90.31 88 ARG B C 1
ATOM 3254 O O . ARG B 1 88 ? -17.594 20.562 12.336 1 90.31 88 ARG B O 1
ATOM 3261 N N . GLU B 1 89 ? -18.156 18.938 13.75 1 89.25 89 GLU B N 1
ATOM 3262 C CA . GLU B 1 89 ? -18.391 19.891 14.828 1 89.25 89 GLU B CA 1
ATOM 3263 C C . GLU B 1 89 ? -17.172 20 15.742 1 89.25 89 GLU B C 1
ATOM 3265 O O . GLU B 1 89 ? -17.25 20.625 16.812 1 89.25 89 GLU B O 1
ATOM 3270 N N . TRP B 1 90 ? -16.109 19.344 15.32 1 93.19 90 TRP B N 1
ATOM 3271 C CA . TRP B 1 90 ? -14.898 19.438 16.141 1 93.19 90 TRP B CA 1
ATOM 3272 C C . TRP B 1 90 ? -14.43 20.891 16.25 1 93.19 90 TRP B C 1
ATOM 3274 O O . TRP B 1 90 ? -14.477 21.641 15.273 1 93.19 90 TRP B O 1
ATOM 3284 N N . GLN B 1 91 ? -13.984 21.297 17.484 1 94.25 91 GLN B N 1
ATOM 3285 C CA . GLN B 1 91 ? -13.57 22.672 17.75 1 94.25 91 GLN B CA 1
ATOM 3286 C C . GLN B 1 91 ? -12.125 22.719 18.219 1 94.25 91 GLN B C 1
ATOM 3288 O O . GLN B 1 91 ? -11.633 21.797 18.875 1 94.25 91 GLN B O 1
ATOM 3293 N N . PRO B 1 92 ? -11.461 23.828 17.875 1 96.56 92 PRO B N 1
ATOM 3294 C CA . PRO B 1 92 ? -10.07 23.984 18.312 1 96.56 92 PRO B CA 1
ATOM 3295 C C . PRO B 1 92 ? -9.945 24.172 19.812 1 96.56 92 PRO B C 1
ATOM 3297 O O . PRO B 1 92 ? -10.844 24.75 20.438 1 96.56 92 PRO B O 1
ATOM 3300 N N . LEU B 1 93 ? -8.93 23.688 20.359 1 96.38 93 LEU B N 1
ATOM 3301 C CA . LEU B 1 93 ? -8.516 23.922 21.734 1 96.38 93 LEU B CA 1
ATOM 3302 C C . LEU B 1 93 ? -7.367 24.922 21.797 1 96.38 93 LEU B C 1
ATOM 3304 O O . LEU B 1 93 ? -6.895 25.391 20.766 1 96.38 93 LEU B O 1
ATOM 3308 N N . ASP B 1 94 ? -6.875 25.234 23 1 96.5 94 ASP B N 1
ATOM 3309 C CA . ASP B 1 94 ? -5.871 26.266 23.203 1 96.5 94 ASP B CA 1
ATOM 3310 C C . ASP B 1 94 ? -4.574 25.922 22.469 1 96.5 94 ASP B C 1
ATOM 3312 O O . ASP B 1 94 ? -3.965 26.797 21.844 1 96.5 94 ASP B O 1
ATOM 3316 N N . HIS B 1 95 ? -4.191 24.688 22.547 1 97.88 95 HIS B N 1
ATOM 3317 C CA . HIS B 1 95 ? -2.916 24.344 21.938 1 97.88 95 HIS B CA 1
ATOM 3318 C C . HIS B 1 95 ? -3.002 24.422 20.406 1 97.88 95 HIS B C 1
ATOM 3320 O O . HIS B 1 95 ? -2.01 24.734 19.75 1 97.88 95 HIS B O 1
ATOM 3326 N N . HIS B 1 96 ? -4.203 24.156 19.812 1 98.25 96 HIS B N 1
ATOM 3327 C CA . HIS B 1 96 ? -4.375 24.359 18.375 1 98.25 96 HIS B CA 1
ATOM 3328 C C . HIS B 1 96 ? -4.105 25.812 17.984 1 98.25 96 HIS B C 1
ATOM 3330 O O . HIS B 1 96 ? -3.395 26.078 17.016 1 98.25 96 HIS B O 1
ATOM 3336 N N . ILE B 1 97 ? -4.676 26.703 18.766 1 98.25 97 ILE B N 1
ATOM 3337 C CA . ILE B 1 97 ? -4.559 28.141 18.516 1 98.25 97 ILE B CA 1
ATOM 3338 C C . ILE B 1 97 ? -3.096 28.562 18.609 1 98.25 97 ILE B C 1
ATOM 3340 O O . ILE B 1 97 ? -2.59 29.266 17.719 1 98.25 97 ILE B O 1
ATOM 3344 N N . GLN B 1 98 ? -2.438 28.109 19.625 1 98.12 98 GLN B N 1
ATOM 3345 C CA . GLN B 1 98 ? -1.041 28.469 19.844 1 98.12 98 GLN B CA 1
ATOM 3346 C C . GLN B 1 98 ? -0.159 27.969 18.703 1 98.12 98 GLN B C 1
ATOM 3348 O O . GLN B 1 98 ? 0.671 28.719 18.172 1 98.12 98 GLN B O 1
ATOM 3353 N N . ILE B 1 99 ? -0.305 26.75 18.297 1 98.69 99 ILE B N 1
ATOM 3354 C CA . ILE B 1 99 ? 0.499 26.109 17.266 1 98.69 99 ILE B CA 1
ATOM 3355 C C . ILE B 1 99 ? 0.285 26.812 15.93 1 98.69 99 ILE B C 1
ATOM 3357 O O . ILE B 1 99 ? 1.248 27.219 15.273 1 98.69 99 ILE B O 1
ATOM 3361 N N . ILE B 1 100 ? -0.971 27.047 15.555 1 98.75 100 ILE B N 1
ATOM 3362 C CA . ILE B 1 100 ? -1.299 27.625 14.258 1 98.75 100 ILE B CA 1
ATOM 3363 C C . ILE B 1 100 ? -0.873 29.078 14.227 1 98.75 100 ILE B C 1
ATOM 3365 O O . ILE B 1 100 ? -0.405 29.578 13.195 1 98.75 100 ILE B O 1
ATOM 3369 N N . ASN B 1 101 ? -1.077 29.766 15.344 1 98.19 101 ASN B N 1
ATOM 3370 C CA . ASN B 1 101 ? -0.612 31.141 15.406 1 98.19 101 ASN B CA 1
ATOM 3371 C C . ASN B 1 101 ? 0.888 31.25 15.141 1 98.19 101 ASN B C 1
ATOM 3373 O O . ASN B 1 101 ? 1.333 32.125 14.391 1 98.19 101 ASN B O 1
ATOM 3377 N N . ARG B 1 102 ? 1.657 30.391 15.742 1 98.31 102 ARG B N 1
ATOM 3378 C CA . ARG B 1 102 ? 3.102 30.375 15.539 1 98.31 102 ARG B CA 1
ATOM 3379 C C . ARG B 1 102 ? 3.449 30.078 14.086 1 98.31 102 ARG B C 1
ATOM 3381 O O . ARG B 1 102 ? 4.332 30.703 13.508 1 98.31 102 ARG B O 1
ATOM 3388 N N . MET B 1 103 ? 2.791 29.109 13.484 1 98.44 103 MET B N 1
ATOM 3389 C CA . MET B 1 103 ? 3.062 28.734 12.102 1 98.44 103 MET B CA 1
ATOM 3390 C C . MET B 1 103 ? 2.695 29.859 11.148 1 98.44 103 MET B C 1
ATOM 3392 O O . MET B 1 103 ? 3.369 30.078 10.133 1 98.44 103 MET B O 1
ATOM 3396 N N . LYS B 1 104 ? 1.613 30.562 11.516 1 98.31 104 LYS B N 1
ATOM 3397 C CA . LYS B 1 104 ? 1.23 31.75 10.75 1 98.31 104 LYS B CA 1
ATOM 3398 C C . LYS B 1 104 ? 2.299 32.844 10.852 1 98.31 104 LYS B C 1
ATOM 3400 O O . LYS B 1 104 ? 2.65 33.469 9.844 1 98.31 104 LYS B O 1
ATOM 3405 N N . GLU B 1 105 ? 2.82 33.062 12.016 1 97.69 105 GLU B N 1
ATOM 3406 C CA . GLU B 1 105 ? 3.885 34.031 12.219 1 97.69 105 GLU B CA 1
ATOM 3407 C C . GLU B 1 105 ? 5.117 33.688 11.391 1 97.69 105 GLU B C 1
ATOM 3409 O O . GLU B 1 105 ? 5.793 34.594 10.875 1 97.69 105 GLU B O 1
ATOM 3414 N N . LEU B 1 106 ? 5.34 32.438 11.258 1 98.06 106 LEU B N 1
ATOM 3415 C CA . LEU B 1 106 ? 6.477 31.969 10.477 1 98.06 106 LEU B CA 1
ATOM 3416 C C . LEU B 1 106 ? 6.168 32.031 8.984 1 98.06 106 LEU B C 1
ATOM 3418 O O . LEU B 1 106 ? 7.059 31.828 8.148 1 98.06 106 LEU B O 1
ATOM 3422 N N . ASP B 1 107 ? 4.895 32.281 8.664 1 98.44 107 ASP B N 1
ATOM 3423 C CA . ASP B 1 107 ? 4.402 32.25 7.289 1 98.44 107 ASP B CA 1
ATOM 3424 C C . ASP B 1 107 ? 4.766 30.938 6.602 1 98.44 107 ASP B C 1
ATOM 3426 O O . ASP B 1 107 ? 5.234 30.938 5.461 1 98.44 107 ASP B O 1
ATOM 3430 N N . ALA B 1 108 ? 4.625 29.797 7.336 1 98.75 108 ALA B N 1
ATOM 3431 C CA . ALA B 1 108 ? 5.031 28.484 6.863 1 98.75 108 ALA B CA 1
ATOM 3432 C C . ALA B 1 108 ? 3.822 27.672 6.414 1 98.75 108 ALA B C 1
ATOM 3434 O O . ALA B 1 108 ? 2.768 27.703 7.051 1 98.75 108 ALA B O 1
ATOM 3435 N N . PRO B 1 109 ? 3.922 26.906 5.281 1 98.88 109 PRO B N 1
ATOM 3436 C CA . PRO B 1 109 ? 2.852 25.969 4.914 1 98.88 109 PRO B CA 1
ATOM 3437 C C . PRO B 1 109 ? 2.625 24.891 5.965 1 98.88 109 PRO B C 1
ATOM 3439 O O . PRO B 1 109 ? 3.576 24.438 6.609 1 98.88 109 PRO B O 1
ATOM 3442 N N . VAL B 1 110 ? 1.385 24.5 6.125 1 98.94 110 VAL B N 1
ATOM 3443 C CA . VAL B 1 110 ? 0.991 23.438 7.043 1 98.94 110 VAL B CA 1
ATOM 3444 C C . VAL B 1 110 ? 0.25 22.344 6.281 1 98.94 110 VAL B C 1
ATOM 3446 O O . VAL B 1 110 ? -0.78 22.609 5.656 1 98.94 110 VAL B O 1
ATOM 3449 N N . LEU B 1 111 ? 0.811 21.172 6.266 1 98.88 111 LEU B N 1
ATOM 3450 C CA . LEU B 1 111 ? 0.107 20 5.777 1 98.88 111 LEU B CA 1
ATOM 3451 C C . LEU B 1 111 ? -0.476 19.188 6.938 1 98.88 111 LEU B C 1
ATOM 3453 O O . LEU B 1 111 ? 0.116 19.141 8.016 1 98.88 111 LEU B O 1
ATOM 3457 N N . THR B 1 112 ? -1.631 18.594 6.742 1 98.75 112 THR B N 1
ATOM 3458 C CA . THR B 1 112 ? -2.219 17.75 7.777 1 98.75 112 THR B CA 1
ATOM 3459 C C . THR B 1 112 ? -2.848 16.5 7.168 1 98.75 112 THR B C 1
ATOM 3461 O O . THR B 1 112 ? -3.359 16.547 6.047 1 98.75 112 THR B O 1
ATOM 3464 N N . THR B 1 113 ? -2.787 15.383 7.867 1 97.25 113 THR B N 1
ATOM 3465 C CA . THR B 1 113 ? -3.443 14.148 7.457 1 97.25 113 THR B CA 1
ATOM 3466 C C . THR B 1 113 ? -4.887 14.109 7.953 1 97.25 113 THR B C 1
ATOM 3468 O O . THR B 1 113 ? -5.629 13.172 7.648 1 97.25 113 THR B O 1
ATOM 3471 N N . ASN B 1 114 ? -5.27 15.117 8.703 1 95.75 114 ASN B N 1
ATOM 3472 C CA . ASN B 1 114 ? -6.645 15.211 9.188 1 95.75 114 ASN B CA 1
ATOM 3473 C C . ASN B 1 114 ? -7.586 15.727 8.102 1 95.75 114 ASN B C 1
ATOM 3475 O O . ASN B 1 114 ? -7.18 16.5 7.238 1 95.75 114 ASN B O 1
ATOM 3479 N N . PHE B 1 115 ? -8.836 15.336 8.297 1 94.69 115 PHE B N 1
ATOM 3480 C CA . PHE B 1 115 ? -9.844 15.75 7.324 1 94.69 115 PHE B CA 1
ATOM 3481 C C . PHE B 1 115 ? -10.586 16.984 7.805 1 94.69 115 PHE B C 1
ATOM 3483 O O . PHE B 1 115 ? -11.094 17.766 6.996 1 94.69 115 PHE B O 1
ATOM 3490 N N . GLU B 1 116 ? -10.656 17.016 9.055 1 95.38 116 GLU B N 1
ATOM 3491 C CA . GLU B 1 116 ? -11.516 18.031 9.656 1 95.38 116 GLU B CA 1
ATOM 3492 C C . GLU B 1 116 ? -10.82 19.391 9.672 1 95.38 116 GLU B C 1
ATOM 3494 O O . GLU B 1 116 ? -9.641 19.5 9.344 1 95.38 116 GLU B O 1
ATOM 3499 N N . GLU B 1 117 ? -11.562 20.422 10.023 1 96.69 117 GLU B N 1
ATOM 3500 C CA . GLU B 1 117 ? -11.102 21.797 9.867 1 96.69 117 GLU B CA 1
ATOM 3501 C C . GLU B 1 117 ? -10.766 22.438 11.211 1 96.69 117 GLU B C 1
ATOM 3503 O O . GLU B 1 117 ? -10.828 23.656 11.367 1 96.69 117 GLU B O 1
ATOM 3508 N N . THR B 1 118 ? -10.43 21.625 12.18 1 97 118 THR B N 1
ATOM 3509 C CA . THR B 1 118 ? -10.117 22.125 13.516 1 97 118 THR B CA 1
ATOM 3510 C C . THR B 1 118 ? -9.008 23.172 13.453 1 97 118 THR B C 1
ATOM 3512 O O . THR B 1 118 ? -9.125 24.25 14.047 1 97 118 THR B O 1
ATOM 3515 N N . LEU B 1 119 ? -7.977 22.891 12.703 1 98.25 119 LEU B N 1
ATOM 3516 C CA . LEU B 1 119 ? -6.863 23.828 12.586 1 98.25 119 LEU B CA 1
ATOM 3517 C C . LEU B 1 119 ? -7.301 25.109 11.859 1 98.25 119 LEU B C 1
ATOM 3519 O O . LEU B 1 119 ? -6.953 26.219 12.281 1 98.25 119 LEU B O 1
ATOM 3523 N N . ALA B 1 120 ? -8.07 24.953 10.844 1 98.19 120 ALA B N 1
ATOM 3524 C CA . ALA B 1 120 ? -8.539 26.109 10.07 1 98.19 120 ALA B CA 1
ATOM 3525 C C . ALA B 1 120 ? -9.492 26.969 10.891 1 98.19 120 ALA B C 1
ATOM 3527 O O . ALA B 1 120 ? -9.539 28.188 10.719 1 98.19 120 ALA B O 1
ATOM 3528 N N . ARG B 1 121 ? -10.188 26.422 11.805 1 97.69 121 ARG B N 1
ATOM 3529 C CA . ARG B 1 121 ? -11.203 27.094 12.594 1 97.69 121 ARG B CA 1
ATOM 3530 C C . ARG B 1 121 ? -10.57 27.953 13.688 1 97.69 121 ARG B C 1
ATOM 3532 O O . ARG B 1 121 ? -11.242 28.797 14.289 1 97.69 121 ARG B O 1
ATOM 3539 N N . THR B 1 122 ? -9.312 27.719 14.016 1 97.75 122 THR B N 1
ATOM 3540 C CA . THR B 1 122 ? -8.656 28.484 15.07 1 97.75 122 THR B CA 1
ATOM 3541 C C . THR B 1 122 ? -8.82 29.984 14.852 1 97.75 122 THR B C 1
ATOM 3543 O O . THR B 1 122 ? -9.039 30.734 15.797 1 97.75 122 THR B O 1
ATOM 3546 N N . PHE B 1 123 ? -8.719 30.5 13.664 1 96.56 123 PHE B N 1
ATOM 3547 C CA . PHE B 1 123 ? -8.867 31.922 13.352 1 96.56 123 PHE B CA 1
ATOM 3548 C C . PHE B 1 123 ? -9.812 32.125 12.164 1 96.56 123 PHE B C 1
ATOM 3550 O O . PHE B 1 123 ? -9.664 33.062 11.398 1 96.56 123 PHE B O 1
ATOM 3557 N N . LYS B 1 124 ? -10.727 31.141 11.93 1 96.62 124 LYS B N 1
ATOM 3558 C CA . LYS B 1 124 ? -11.75 31.188 10.898 1 96.62 124 LYS B CA 1
ATOM 3559 C C . LYS B 1 124 ? -11.141 31.453 9.523 1 96.62 124 LYS B C 1
ATOM 3561 O O . LYS B 1 124 ? -11.586 32.375 8.812 1 96.62 124 LYS B O 1
ATOM 3566 N N . TYR B 1 125 ? -10.172 30.672 9.203 1 98.12 125 TYR B N 1
ATOM 3567 C CA . TYR B 1 125 ? -9.5 30.812 7.918 1 98.12 125 TYR B CA 1
ATOM 3568 C C . TYR B 1 125 ? -10.438 30.453 6.77 1 98.12 125 TYR B C 1
ATOM 3570 O O . TYR B 1 125 ? -11.297 29.578 6.91 1 98.12 125 TYR B O 1
ATOM 3578 N N . GLN B 1 126 ? -10.195 31.125 5.648 1 97.81 126 GLN B N 1
ATOM 3579 C CA . GLN B 1 126 ? -11.023 30.922 4.469 1 97.81 126 GLN B CA 1
ATOM 3580 C C . GLN B 1 126 ? -10.383 29.922 3.514 1 97.81 126 GLN B C 1
ATOM 3582 O O . GLN B 1 126 ? -9.164 29.734 3.523 1 97.81 126 GLN B O 1
ATOM 3587 N N . GLN B 1 127 ? -11.25 29.281 2.713 1 97.62 127 GLN B N 1
ATOM 3588 C CA . GLN B 1 127 ? -10.773 28.328 1.716 1 97.62 127 GLN B CA 1
ATOM 3589 C C . GLN B 1 127 ? -10.312 29.031 0.45 1 97.62 127 GLN B C 1
ATOM 3591 O O . GLN B 1 127 ? -10.992 29.938 -0.042 1 97.62 127 GLN B O 1
ATOM 3596 N N . TYR B 1 128 ? -9.141 28.75 -0.01 1 97.69 128 TYR B N 1
ATOM 3597 C CA . TYR B 1 128 ? -8.562 29.25 -1.25 1 97.69 128 TYR B CA 1
ATOM 3598 C C . TYR B 1 128 ? -8.078 28.109 -2.129 1 97.69 128 TYR B C 1
ATOM 3600 O O . TYR B 1 128 ? -8.055 26.953 -1.695 1 97.69 128 TYR B O 1
ATOM 3608 N N . ARG B 1 129 ? -7.766 28.422 -3.41 1 96.75 129 ARG B N 1
ATOM 3609 C CA . ARG B 1 129 ? -7.164 27.484 -4.352 1 96.75 129 ARG B CA 1
ATOM 3610 C C . ARG B 1 129 ? -6.031 28.141 -5.133 1 96.75 129 ARG B C 1
ATOM 3612 O O . ARG B 1 129 ? -6.148 29.297 -5.547 1 96.75 129 ARG B O 1
ATOM 3619 N N . THR B 1 130 ? -5.023 27.391 -5.344 1 95.38 130 THR B N 1
ATOM 3620 C CA . THR B 1 130 ? -3.926 27.891 -6.172 1 95.38 130 THR B CA 1
ATOM 3621 C C . THR B 1 130 ? -4.246 27.703 -7.652 1 95.38 130 THR B C 1
ATOM 3623 O O . THR B 1 130 ? -3.627 28.344 -8.508 1 95.38 130 THR B O 1
ATOM 3626 N N . GLU B 1 131 ? -5.078 26.781 -7.949 1 88.81 131 GLU B N 1
ATOM 3627 C CA . GLU B 1 131 ? -5.492 26.531 -9.328 1 88.81 131 GLU B CA 1
ATOM 3628 C C . GLU B 1 131 ? -6.98 26.203 -9.398 1 88.81 131 GLU B C 1
ATOM 3630 O O . GLU B 1 131 ? -7.484 25.422 -8.586 1 88.81 131 GLU B O 1
ATOM 3635 N N . GLN B 1 132 ? -7.562 26.828 -10.414 1 82.56 132 GLN B N 1
ATOM 3636 C CA . GLN B 1 132 ? -8.977 26.547 -10.609 1 82.56 132 GLN B CA 1
ATOM 3637 C C . GLN B 1 132 ? -9.188 25.516 -11.703 1 82.56 132 GLN B C 1
ATOM 3639 O O . GLN B 1 132 ? -10.031 24.625 -11.578 1 82.56 132 GLN B O 1
ATOM 3644 N N . GLU B 1 133 ? -8.344 25.594 -12.648 1 79.19 133 GLU B N 1
ATOM 3645 C CA . GLU B 1 133 ? -8.477 24.672 -13.766 1 79.19 133 GLU B CA 1
ATOM 3646 C C . GLU B 1 133 ? -8.078 23.25 -13.375 1 79.19 133 GLU B C 1
ATOM 3648 O O . GLU B 1 133 ? -7.031 23.047 -12.75 1 79.19 133 GLU B O 1
ATOM 3653 N N . GLY B 1 134 ? -8.961 22.391 -13.602 1 77 134 GLY B N 1
ATOM 3654 C CA . GLY B 1 134 ? -8.641 20.984 -13.344 1 77 134 GLY B CA 1
ATOM 3655 C C . GLY B 1 134 ? -9.016 20.531 -11.945 1 77 134 GLY B C 1
ATOM 3656 O O . GLY B 1 134 ? -8.758 19.391 -11.562 1 77 134 GLY B O 1
ATOM 3657 N N . PHE B 1 135 ? -9.656 21.391 -11.227 1 83.56 135 PHE B N 1
ATOM 3658 C CA . PHE B 1 135 ? -10.094 21.047 -9.875 1 83.56 135 PHE B CA 1
ATOM 3659 C C . PHE B 1 135 ? -11.086 19.891 -9.898 1 83.56 135 PHE B C 1
ATOM 3661 O O . PHE B 1 135 ? -11.938 19.828 -10.781 1 83.56 135 PHE B O 1
ATOM 3668 N N . THR B 1 136 ? -10.836 18.969 -8.984 1 88.25 136 THR B N 1
ATOM 3669 C CA . THR B 1 136 ? -11.805 17.922 -8.703 1 88.25 136 THR B CA 1
ATOM 3670 C C . THR B 1 136 ? -12.031 17.766 -7.199 1 88.25 136 THR B C 1
ATOM 3672 O O . THR B 1 136 ? -11.094 17.922 -6.41 1 88.25 136 THR B O 1
ATOM 3675 N N . ASP B 1 137 ? -13.234 17.5 -6.82 1 91.75 137 ASP B N 1
ATOM 3676 C CA . ASP B 1 137 ? -13.539 17.312 -5.406 1 91.75 137 ASP B CA 1
ATOM 3677 C C . ASP B 1 137 ? -13.109 15.922 -4.93 1 91.75 137 ASP B C 1
ATOM 3679 O O . ASP B 1 137 ? -13.312 15.57 -3.764 1 91.75 137 ASP B O 1
ATOM 3683 N N . PHE B 1 138 ? -12.422 15.133 -5.793 1 93.19 138 PHE B N 1
ATOM 3684 C CA . PHE B 1 138 ? -11.82 13.859 -5.418 1 93.19 138 PHE B CA 1
ATOM 3685 C C . PHE B 1 138 ? -10.398 14.062 -4.91 1 93.19 138 PHE B C 1
ATOM 3687 O O . PHE B 1 138 ? -9.945 13.336 -4.027 1 93.19 138 PHE B O 1
ATOM 3694 N N . TYR B 1 139 ? -9.812 15.023 -5.562 1 95.88 139 TYR B N 1
ATOM 3695 C CA . TYR B 1 139 ? -8.422 15.312 -5.211 1 95.88 139 TYR B CA 1
ATOM 3696 C C . TYR B 1 139 ? -8.188 16.812 -5.09 1 95.88 139 TYR B C 1
ATOM 3698 O O . TYR B 1 139 ? -7.449 17.406 -5.879 1 95.88 139 TYR B O 1
ATOM 3706 N N . PRO B 1 140 ? -8.742 17.438 -4.078 1 96.94 140 PRO B N 1
ATOM 3707 C CA . PRO B 1 140 ? -8.555 18.875 -3.906 1 96.94 140 PRO B CA 1
ATOM 3708 C C . PRO B 1 140 ? -7.152 19.234 -3.432 1 96.94 140 PRO B C 1
ATOM 3710 O O . PRO B 1 140 ? -6.996 19.969 -2.451 1 96.94 140 PRO B O 1
ATOM 3713 N N . TRP B 1 141 ? -6.137 18.922 -4.258 1 97.31 141 TRP B N 1
ATOM 3714 C CA . TRP B 1 141 ? -4.734 18.984 -3.854 1 97.31 141 TRP B CA 1
ATOM 3715 C C . TRP B 1 141 ? -4.203 20.406 -3.977 1 97.31 141 TRP B C 1
ATOM 3717 O O . TRP B 1 141 ? -3.127 20.719 -3.469 1 97.31 141 TRP B O 1
ATOM 3727 N N . SER B 1 142 ? -5.051 21.328 -4.605 1 97.25 142 SER B N 1
ATOM 3728 C CA . SER B 1 142 ? -4.68 22.734 -4.746 1 97.25 142 SER B CA 1
ATOM 3729 C C . SER B 1 142 ? -5.48 23.625 -3.793 1 97.25 142 SER B C 1
ATOM 3731 O O . SER B 1 142 ? -5.418 24.844 -3.877 1 97.25 142 SER B O 1
ATOM 3733 N N . THR B 1 143 ? -6.25 22.969 -2.912 1 98 143 THR B N 1
ATOM 3734 C CA . THR B 1 143 ? -7.152 23.688 -2.02 1 98 143 THR B CA 1
ATOM 3735 C C . THR B 1 143 ? -6.578 23.75 -0.607 1 98 143 THR B C 1
ATOM 3737 O O . THR B 1 143 ? -6.016 22.766 -0.114 1 98 143 THR B O 1
ATOM 3740 N N . TYR B 1 144 ? -6.691 24.938 0.019 1 98.25 144 TYR B N 1
ATOM 3741 C CA . TYR B 1 144 ? -6.16 25.141 1.362 1 98.25 144 TYR B CA 1
ATOM 3742 C C . TYR B 1 144 ? -6.961 26.188 2.113 1 98.25 144 TYR B C 1
ATOM 3744 O O . TYR B 1 144 ? -7.793 26.891 1.522 1 98.25 144 TYR B O 1
ATOM 3752 N N . HIS B 1 145 ? -6.875 26.188 3.424 1 98.75 145 HIS B N 1
ATOM 3753 C CA . HIS B 1 145 ? -7.363 27.297 4.242 1 98.75 145 HIS B CA 1
ATOM 3754 C C . HIS B 1 145 ? -6.227 28.25 4.609 1 98.75 145 HIS B C 1
ATOM 3756 O O . HIS B 1 145 ? -5.121 27.812 4.93 1 98.75 145 HIS B O 1
ATOM 3762 N N . GLY B 1 146 ? -6.449 29.484 4.48 1 98.44 146 GLY B N 1
ATOM 3763 C CA . GLY B 1 146 ? -5.398 30.422 4.801 1 98.44 146 GLY B CA 1
ATOM 3764 C C . GLY B 1 146 ? -5.902 31.844 4.957 1 98.44 146 GLY B C 1
ATOM 3765 O O . GLY B 1 146 ? -7.105 32.062 5.133 1 98.44 146 GLY B O 1
ATOM 3766 N N . THR B 1 147 ? -4.961 32.812 5.008 1 97.88 147 THR B N 1
ATOM 3767 C CA . THR B 1 147 ? -5.281 34.219 5.254 1 97.88 147 THR B CA 1
ATOM 3768 C C . THR B 1 147 ? -5.445 34.969 3.938 1 97.88 147 THR B C 1
ATOM 3770 O O . THR B 1 147 ? -6.062 36.062 3.9 1 97.88 147 THR B O 1
ATOM 3773 N N . LYS B 1 148 ? -4.902 34.469 2.857 1 97.62 148 LYS B N 1
ATOM 3774 C CA . LYS B 1 148 ? -4.895 35.125 1.552 1 97.62 148 LYS B CA 1
ATOM 3775 C C . LYS B 1 148 ? -4.645 34.094 0.435 1 97.62 148 LYS B C 1
ATOM 3777 O O . LYS B 1 148 ? -4.148 33 0.685 1 97.62 148 LYS B O 1
ATOM 3782 N N . PRO B 1 149 ? -5.023 34.438 -0.833 1 97.56 149 PRO B N 1
ATOM 3783 C CA . PRO B 1 149 ? -4.672 33.594 -1.955 1 97.56 149 PRO B CA 1
ATOM 3784 C C . PRO B 1 149 ? -3.166 33.5 -2.186 1 97.56 149 PRO B C 1
ATOM 3786 O O . PRO B 1 149 ? -2.461 34.5 -2.088 1 97.56 149 PRO B O 1
ATOM 3789 N N . LEU B 1 150 ? -2.68 32.344 -2.375 1 97.75 150 LEU B N 1
ATOM 3790 C CA . LEU B 1 150 ? -1.28 32.094 -2.693 1 97.75 150 LEU B CA 1
ATOM 3791 C C . LEU B 1 150 ? -1.12 31.703 -4.16 1 97.75 150 LEU B C 1
ATOM 3793 O O . LEU B 1 150 ? -1.996 31.047 -4.738 1 97.75 150 LEU B O 1
ATOM 3797 N N . ASN B 1 151 ? -0.01 32.094 -4.762 1 95.81 151 ASN B N 1
ATOM 3798 C CA . ASN B 1 151 ? 0.299 31.656 -6.113 1 95.81 151 ASN B CA 1
ATOM 3799 C C . ASN B 1 151 ? 0.824 30.219 -6.125 1 95.81 151 ASN B C 1
ATOM 3801 O O . ASN B 1 151 ? 0.458 29.422 -6.992 1 95.81 151 ASN B O 1
ATOM 3805 N N . LEU B 1 152 ? 1.688 29.969 -5.168 1 96.38 152 LEU B N 1
ATOM 3806 C CA . LEU B 1 152 ? 2.232 28.625 -4.977 1 96.38 152 LEU B CA 1
ATOM 3807 C C . LEU B 1 152 ? 1.998 28.141 -3.549 1 96.38 152 LEU B C 1
ATOM 3809 O O . LEU B 1 152 ? 1.979 28.938 -2.613 1 96.38 152 LEU B O 1
ATOM 3813 N N . PRO B 1 153 ? 1.888 26.812 -3.42 1 97.56 153 PRO B N 1
ATOM 3814 C CA . PRO B 1 153 ? 1.722 26.25 -2.072 1 97.56 153 PRO B CA 1
ATOM 3815 C C . PRO B 1 153 ? 2.875 26.625 -1.14 1 97.56 153 PRO B C 1
ATOM 3817 O O . PRO B 1 153 ? 2.695 26.672 0.079 1 97.56 153 PRO B O 1
ATOM 3820 N N . THR B 1 154 ? 4.008 26.938 -1.7 1 97.44 154 THR B N 1
ATOM 3821 C CA . THR B 1 154 ? 5.215 27.188 -0.918 1 97.44 154 THR B CA 1
ATOM 3822 C C . THR B 1 154 ? 5.344 28.672 -0.582 1 97.44 154 THR B C 1
ATOM 3824 O O . THR B 1 154 ? 6.301 29.078 0.084 1 97.44 154 THR B O 1
ATOM 3827 N N . ASP B 1 155 ? 4.359 29.516 -1.021 1 97.56 155 ASP B N 1
ATOM 3828 C CA . ASP B 1 155 ? 4.516 30.969 -0.946 1 97.56 155 ASP B CA 1
ATOM 3829 C C . ASP B 1 155 ? 4.234 31.484 0.466 1 97.56 155 ASP B C 1
ATOM 3831 O O . ASP B 1 155 ? 4.516 32.625 0.782 1 97.56 155 ASP B O 1
ATOM 3835 N N . GLY B 1 156 ? 3.635 30.625 1.32 1 98.19 156 GLY B N 1
ATOM 3836 C CA . GLY B 1 156 ? 3.352 31.109 2.666 1 98.19 156 GLY B CA 1
ATOM 3837 C C . GLY B 1 156 ? 2.406 30.188 3.43 1 98.19 156 GLY B C 1
ATOM 3838 O O . GLY B 1 156 ? 2.295 29 3.121 1 98.19 156 GLY B O 1
ATOM 3839 N N . PHE B 1 157 ? 1.806 30.797 4.449 1 98.75 157 PHE B N 1
ATOM 3840 C CA . PHE B 1 157 ? 0.942 30.062 5.359 1 98.75 157 PHE B CA 1
ATOM 3841 C C . PHE B 1 157 ? -0.326 29.609 4.648 1 98.75 157 PHE B C 1
ATOM 3843 O O . PHE B 1 157 ? -1.045 30.422 4.066 1 98.75 157 PHE B O 1
ATOM 3850 N N . GLY B 1 158 ? -0.601 28.391 4.691 1 98.81 158 GLY B N 1
ATOM 3851 C CA . GLY B 1 158 ? -1.787 27.672 4.238 1 98.81 158 GLY B CA 1
ATOM 3852 C C . GLY B 1 158 ? -1.911 26.281 4.836 1 98.81 158 GLY B C 1
ATOM 3853 O O . GLY B 1 158 ? -0.915 25.578 4.98 1 98.81 158 GLY B O 1
ATOM 3854 N N . ILE B 1 159 ? -3.113 25.922 5.184 1 98.88 159 ILE B N 1
ATOM 3855 C CA . ILE B 1 159 ? -3.375 24.594 5.719 1 98.88 159 ILE B CA 1
ATOM 3856 C C . ILE B 1 159 ? -3.881 23.672 4.609 1 98.88 159 ILE B C 1
ATOM 3858 O O . ILE B 1 159 ? -4.98 23.875 4.086 1 98.88 159 ILE B O 1
ATOM 3862 N N . TRP B 1 160 ? -3.082 22.719 4.281 1 98.81 160 TRP B N 1
ATOM 3863 C CA . TRP B 1 160 ? -3.326 21.812 3.166 1 98.81 160 TRP B CA 1
ATOM 3864 C C . TRP B 1 160 ? -3.684 20.406 3.67 1 98.81 160 TRP B C 1
ATOM 3866 O O . TRP B 1 160 ? -3.135 19.953 4.672 1 98.81 160 TRP B O 1
ATOM 3876 N N . TYR B 1 161 ? -4.555 19.703 2.994 1 98.44 161 TYR B N 1
ATOM 3877 C CA . TYR B 1 161 ? -5.129 18.453 3.459 1 98.44 161 TYR B CA 1
ATOM 3878 C C . TYR B 1 161 ? -4.691 17.281 2.572 1 98.44 161 TYR B C 1
ATOM 3880 O O . TYR B 1 161 ? -5.18 17.141 1.45 1 98.44 161 TYR B O 1
ATOM 3888 N N . ILE B 1 162 ? -3.873 16.406 3.117 1 97.31 162 ILE B N 1
ATOM 3889 C CA . ILE B 1 162 ? -3.215 15.344 2.365 1 97.31 162 ILE B CA 1
ATOM 3890 C C . ILE B 1 162 ? -4.207 14.219 2.074 1 97.31 162 ILE B C 1
ATOM 3892 O O . ILE B 1 162 ? -4.195 13.641 0.987 1 97.31 162 ILE B O 1
ATOM 3896 N N . ASN B 1 163 ? -5.078 13.914 3.029 1 96.94 163 ASN B N 1
ATOM 3897 C CA . ASN B 1 163 ? -5.949 12.75 2.941 1 96.94 163 ASN B CA 1
ATOM 3898 C C . ASN B 1 163 ? -7.379 13.141 2.59 1 96.94 163 ASN B C 1
ATOM 3900 O O . ASN B 1 163 ? -8.305 12.336 2.721 1 96.94 163 ASN B O 1
ATOM 3904 N N . GLY B 1 164 ? -7.566 14.406 2.162 1 97.19 164 GLY B N 1
ATOM 3905 C CA . GLY B 1 164 ? -8.906 14.867 1.818 1 97.19 164 GLY B CA 1
ATOM 3906 C C . GLY B 1 164 ? -9.461 15.867 2.816 1 97.19 164 GLY B C 1
ATOM 3907 O O . GLY B 1 164 ? -8.875 16.078 3.879 1 97.19 164 GLY B O 1
ATOM 3908 N N . MET B 1 165 ? -10.609 16.5 2.455 1 96.06 165 MET B N 1
ATOM 3909 C CA . MET B 1 165 ? -11.242 17.562 3.23 1 96.06 165 MET B CA 1
ATOM 3910 C C . MET B 1 165 ? -12.703 17.25 3.512 1 96.06 165 MET B C 1
ATOM 3912 O O . MET B 1 165 ? -13.414 16.734 2.641 1 96.06 165 MET B O 1
ATOM 3916 N N . ILE B 1 166 ? -13.094 17.594 4.684 1 95.44 166 ILE B N 1
ATOM 3917 C CA . ILE B 1 166 ? -14.461 17.281 5.078 1 95.44 166 ILE B CA 1
ATOM 3918 C C . ILE B 1 166 ? -15.445 18.031 4.191 1 95.44 166 ILE B C 1
ATOM 3920 O O . ILE B 1 166 ? -16.547 17.547 3.918 1 95.44 166 ILE B O 1
ATOM 3924 N N . ASN B 1 167 ? -15.109 19.203 3.607 1 93.94 167 ASN B N 1
ATOM 3925 C CA . ASN B 1 167 ? -16 19.953 2.734 1 93.94 167 ASN B CA 1
ATOM 3926 C C . ASN B 1 167 ? -16.109 19.328 1.353 1 93.94 167 ASN B C 1
ATOM 3928 O O . ASN B 1 167 ? -17 19.672 0.572 1 93.94 167 ASN B O 1
ATOM 3932 N N . TYR B 1 168 ? -15.211 18.5 1.011 1 95.75 168 TYR B N 1
ATOM 3933 C CA . TYR B 1 168 ? -15.25 17.625 -0.16 1 95.75 168 TYR B CA 1
ATOM 3934 C C . TYR B 1 168 ? -15.203 16.156 0.249 1 95.75 168 TYR B C 1
ATOM 3936 O O . TYR B 1 168 ? -14.18 15.492 0.075 1 95.75 168 TYR B O 1
ATOM 3944 N N . HIS B 1 169 ? -16.328 15.68 0.749 1 95.81 169 HIS B N 1
ATOM 3945 C CA . HIS B 1 169 ? -16.344 14.383 1.413 1 95.81 169 HIS B CA 1
ATOM 3946 C C . HIS B 1 169 ? -15.859 13.273 0.478 1 95.81 169 HIS B C 1
ATOM 3948 O O . HIS B 1 169 ? -15.305 12.266 0.93 1 95.81 169 HIS B O 1
ATOM 3954 N N . ARG B 1 170 ? -15.977 13.422 -0.826 1 95.5 170 ARG B N 1
ATOM 3955 C CA . ARG B 1 170 ? -15.523 12.422 -1.784 1 95.5 170 ARG B CA 1
ATOM 3956 C C . ARG B 1 170 ? -14 12.336 -1.82 1 95.5 170 ARG B C 1
ATOM 3958 O O . ARG B 1 170 ? -13.438 11.398 -2.375 1 95.5 170 ARG B O 1
ATOM 3965 N N . SER B 1 171 ? -13.359 13.367 -1.267 1 97.56 171 SER B N 1
ATOM 3966 C CA . SER B 1 171 ? -11.906 13.414 -1.282 1 97.56 171 SER B CA 1
ATOM 3967 C C . SER B 1 171 ? -11.312 12.672 -0.091 1 97.56 171 SER B C 1
ATOM 3969 O O . SER B 1 171 ? -10.109 12.398 -0.058 1 97.56 171 SER B O 1
ATOM 3971 N N . ILE B 1 172 ? -12.141 12.352 0.864 1 96.44 172 ILE B N 1
ATOM 3972 C CA . ILE B 1 172 ? -11.648 11.719 2.086 1 96.44 172 ILE B CA 1
ATOM 3973 C C . ILE B 1 172 ? -11.125 10.32 1.772 1 96.44 172 ILE B C 1
ATOM 3975 O O . ILE B 1 172 ? -11.836 9.508 1.177 1 96.44 172 ILE B O 1
ATOM 3979 N N . ARG B 1 173 ? -9.875 10.109 2.102 1 95.94 173 ARG B N 1
ATOM 3980 C CA . ARG B 1 173 ? -9.219 8.828 1.843 1 95.94 173 ARG B CA 1
ATOM 3981 C C . ARG B 1 173 ? -9.203 7.961 3.096 1 95.94 173 ARG B C 1
ATOM 3983 O O . ARG B 1 173 ? -8.562 8.312 4.09 1 95.94 173 ARG B O 1
ATOM 3990 N N . LEU B 1 174 ? -9.844 6.832 2.99 1 93.94 174 LEU B N 1
ATOM 3991 C CA . LEU B 1 174 ? -9.898 5.941 4.145 1 93.94 174 LEU B CA 1
ATOM 3992 C C . LEU B 1 174 ? -9.492 4.523 3.754 1 93.94 174 LEU B C 1
ATOM 3994 O O . LEU B 1 174 ? -8.891 3.805 4.551 1 93.94 174 LEU B O 1
ATOM 3998 N N . GLY B 1 175 ? -9.812 4.176 2.59 1 95.12 175 GLY B N 1
ATOM 3999 C CA . GLY B 1 175 ? -9.602 2.807 2.145 1 95.12 175 GLY B CA 1
ATOM 4000 C C . GLY B 1 175 ? -8.336 2.631 1.322 1 95.12 175 GLY B C 1
ATOM 4001 O O . GLY B 1 175 ? -7.781 3.607 0.817 1 95.12 175 GLY B O 1
ATOM 4002 N N . LEU B 1 176 ? -7.883 1.406 1.206 1 96.12 176 LEU B N 1
ATOM 4003 C CA . LEU B 1 176 ? -6.73 1.083 0.371 1 96.12 176 LEU B CA 1
ATOM 4004 C C . LEU B 1 176 ? -6.969 1.517 -1.072 1 96.12 176 LEU B C 1
ATOM 4006 O O . LEU B 1 176 ? -6.09 2.115 -1.697 1 96.12 176 LEU B O 1
ATOM 4010 N N . SER B 1 177 ? -8.117 1.318 -1.577 1 95.25 177 SER B N 1
ATOM 4011 C CA . SER B 1 177 ? -8.453 1.697 -2.947 1 95.25 177 SER B CA 1
ATOM 4012 C C . SER B 1 177 ? -8.375 3.207 -3.139 1 95.25 177 SER B C 1
ATOM 4014 O O . SER B 1 177 ? -7.957 3.684 -4.199 1 95.25 177 SER B O 1
ATOM 4016 N N . HIS B 1 178 ? -8.797 3.951 -2.115 1 95.75 178 HIS B N 1
ATOM 4017 C CA . HIS B 1 178 ? -8.648 5.402 -2.162 1 95.75 178 HIS B CA 1
ATOM 4018 C C . HIS B 1 178 ? -7.188 5.801 -2.316 1 95.75 178 HIS B C 1
ATOM 4020 O O . HIS B 1 178 ? -6.852 6.617 -3.178 1 95.75 178 HIS B O 1
ATOM 4026 N N . TYR B 1 179 ? -6.406 5.195 -1.507 1 96.25 179 TYR B N 1
ATOM 4027 C CA . TYR B 1 179 ? -4.996 5.566 -1.489 1 96.25 179 TYR B CA 1
ATOM 4028 C C . TYR B 1 179 ? -4.301 5.129 -2.773 1 96.25 179 TYR B C 1
ATOM 4030 O O . TYR B 1 179 ? -3.381 5.801 -3.248 1 96.25 179 TYR B O 1
ATOM 4038 N N . MET B 1 180 ? -4.758 4.012 -3.348 1 96.75 180 MET B N 1
ATOM 4039 C CA . MET B 1 180 ? -4.207 3.605 -4.637 1 96.75 180 MET B CA 1
ATOM 4040 C C . MET B 1 180 ? -4.566 4.613 -5.723 1 96.75 180 MET B C 1
ATOM 4042 O O . MET B 1 180 ? -3.783 4.84 -6.648 1 96.75 180 MET B O 1
ATOM 4046 N N . GLY B 1 181 ? -5.703 5.184 -5.605 1 95.44 181 GLY B N 1
ATOM 4047 C CA . GLY B 1 181 ? -6.039 6.289 -6.484 1 95.44 181 GLY B CA 1
ATOM 4048 C C . GLY B 1 181 ? -5.125 7.488 -6.309 1 95.44 181 GLY B C 1
ATOM 4049 O O . GLY B 1 181 ? -4.691 8.094 -7.293 1 95.44 181 GLY B O 1
ATOM 4050 N N . SER B 1 182 ? -4.852 7.801 -5.105 1 96.44 182 SER B N 1
ATOM 4051 C CA . SER B 1 182 ? -3.93 8.891 -4.812 1 96.44 182 SER B CA 1
ATOM 4052 C C . SER B 1 182 ? -2.543 8.609 -5.383 1 96.44 182 SER B C 1
ATOM 4054 O O . SER B 1 182 ? -1.892 9.508 -5.922 1 96.44 182 SER B O 1
ATOM 4056 N N . VAL B 1 183 ? -2.143 7.371 -5.266 1 96.19 183 VAL B N 1
ATOM 4057 C CA . VAL B 1 183 ? -0.845 6.953 -5.789 1 96.19 183 VAL B CA 1
ATOM 4058 C C . VAL B 1 183 ? -0.811 7.148 -7.301 1 96.19 183 VAL B C 1
ATOM 4060 O O . VAL B 1 183 ? 0.146 7.711 -7.84 1 96.19 183 VAL B O 1
ATOM 4063 N N . GLU B 1 184 ? -1.85 6.676 -7.957 1 94.38 184 GLU B N 1
ATOM 4064 C CA . GLU B 1 184 ? -1.918 6.84 -9.406 1 94.38 184 GLU B CA 1
ATOM 4065 C C . GLU B 1 184 ? -1.805 8.312 -9.797 1 94.38 184 GLU B C 1
ATOM 4067 O O . GLU B 1 184 ? -1.037 8.664 -10.695 1 94.38 184 GLU B O 1
ATOM 4072 N N . ARG B 1 185 ? -2.527 9.141 -9.148 1 93.06 185 ARG B N 1
ATOM 4073 C CA . ARG B 1 185 ? -2.52 10.57 -9.461 1 93.06 185 ARG B CA 1
ATOM 4074 C C . ARG B 1 185 ? -1.146 11.18 -9.211 1 93.06 185 ARG B C 1
ATOM 4076 O O . ARG B 1 185 ? -0.611 11.891 -10.062 1 93.06 185 ARG B O 1
ATOM 4083 N N . ALA B 1 186 ? -0.58 10.883 -8.07 1 95.12 186 ALA B N 1
ATOM 4084 C CA . ALA B 1 186 ? 0.722 11.438 -7.711 1 95.12 186 ALA B CA 1
ATOM 4085 C C . ALA B 1 186 ? 1.807 10.969 -8.68 1 95.12 186 ALA B C 1
ATOM 4087 O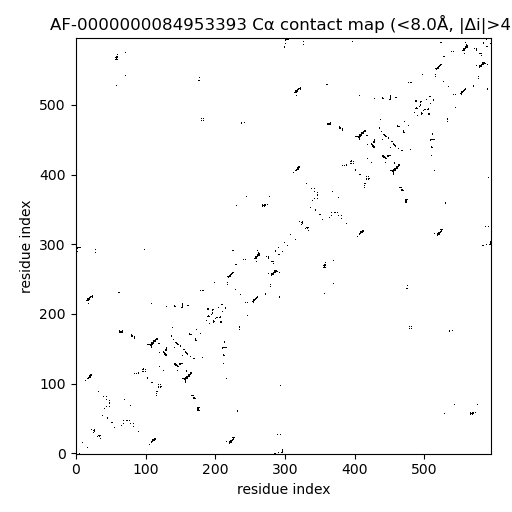 O . ALA B 1 186 ? 2.658 11.758 -9.094 1 95.12 186 ALA B O 1
ATOM 4088 N N . ARG B 1 187 ? 1.779 9.688 -9.008 1 93.56 187 ARG B N 1
ATOM 4089 C CA . ARG B 1 187 ? 2.785 9.148 -9.922 1 93.56 187 ARG B CA 1
ATOM 4090 C C . ARG B 1 187 ? 2.703 9.82 -11.289 1 93.56 187 ARG B C 1
ATOM 4092 O O . ARG B 1 187 ? 3.73 10.094 -11.914 1 93.56 187 ARG B O 1
ATOM 4099 N N . ASN B 1 188 ? 1.521 10.094 -11.719 1 89.31 188 ASN B N 1
ATOM 4100 C CA . ASN B 1 188 ? 1.34 10.789 -12.992 1 89.31 188 ASN B CA 1
ATOM 4101 C C . ASN B 1 188 ? 1.931 12.195 -12.953 1 89.31 188 ASN B C 1
ATOM 4103 O O . ASN B 1 188 ? 2.432 12.688 -13.969 1 89.31 188 ASN B O 1
ATOM 4107 N N . LEU B 1 189 ? 1.9 12.766 -11.828 1 90.06 189 LEU B N 1
ATOM 4108 C CA . LEU B 1 189 ? 2.465 14.102 -11.672 1 90.06 189 LEU B CA 1
ATOM 4109 C C . LEU B 1 189 ? 3.984 14.039 -11.547 1 90.06 189 LEU B C 1
ATOM 4111 O O . LEU B 1 189 ? 4.691 14.875 -12.109 1 90.06 189 LEU B O 1
ATOM 4115 N N . LEU B 1 190 ? 4.496 13 -10.969 1 90.69 190 LEU B N 1
ATOM 4116 C CA . LEU B 1 190 ? 5.906 12.914 -10.609 1 90.69 190 LEU B CA 1
ATOM 4117 C C . LEU B 1 190 ? 6.727 12.32 -11.75 1 90.69 190 LEU B C 1
ATOM 4119 O O . LEU B 1 190 ? 7.883 12.695 -11.945 1 90.69 190 LEU B O 1
ATOM 4123 N N . HIS B 1 191 ? 6.172 11.32 -12.438 1 82.06 191 HIS B N 1
ATOM 4124 C CA . HIS B 1 191 ? 6.996 10.5 -13.312 1 82.06 191 HIS B CA 1
ATOM 4125 C C . HIS B 1 191 ? 6.527 10.602 -14.766 1 82.06 191 HIS B C 1
ATOM 4127 O O . HIS B 1 191 ? 7.242 10.188 -15.68 1 82.06 191 HIS B O 1
ATOM 4133 N N . LYS B 1 192 ? 5.379 10.906 -15.141 1 68.44 192 LYS B N 1
ATOM 4134 C CA . LYS B 1 192 ? 4.93 10.805 -16.531 1 68.44 192 LYS B CA 1
ATOM 4135 C C . LYS B 1 192 ? 5.824 11.625 -17.453 1 68.44 192 LYS B C 1
ATOM 4137 O O . LYS B 1 192 ? 6.223 12.742 -17.125 1 68.44 192 LYS B O 1
ATOM 4142 N N . ARG B 1 193 ? 6.391 10.836 -18.422 1 55.19 193 ARG B N 1
ATOM 4143 C CA . ARG B 1 193 ? 7.43 11.07 -19.422 1 55.19 193 ARG B CA 1
ATOM 4144 C C . ARG B 1 193 ? 7.195 12.383 -20.156 1 55.19 193 ARG B C 1
ATOM 4146 O O . ARG B 1 193 ? 7.984 12.758 -21.031 1 55.19 193 ARG B O 1
ATOM 4153 N N . GLU B 1 194 ? 6.105 12.992 -19.938 1 51.53 194 GLU B N 1
ATOM 4154 C CA . GLU B 1 194 ? 6.145 14.172 -20.797 1 51.53 194 GLU B CA 1
ATOM 4155 C C . GLU B 1 194 ? 7.113 15.219 -20.25 1 51.53 194 GLU B C 1
ATOM 4157 O O . GLU B 1 194 ? 7.516 15.148 -19.094 1 51.53 194 GLU B O 1
ATOM 4162 N N . ASP B 1 195 ? 7.875 16 -21.078 1 45.5 195 ASP B N 1
ATOM 4163 C CA . ASP B 1 195 ? 8.844 17.078 -20.875 1 45.5 195 ASP B CA 1
ATOM 4164 C C . ASP B 1 195 ? 8.594 17.797 -19.547 1 45.5 195 ASP B C 1
ATOM 4166 O O . ASP B 1 195 ? 9.414 18.609 -19.109 1 45.5 195 ASP B O 1
ATOM 4170 N N . GLU B 1 196 ? 7.52 17.516 -18.875 1 42.53 196 GLU B N 1
ATOM 4171 C CA . GLU B 1 196 ? 7.148 18.391 -17.766 1 42.53 196 GLU B CA 1
ATOM 4172 C C . GLU B 1 196 ? 7.098 17.641 -16.453 1 42.53 196 GLU B C 1
ATOM 4174 O O . GLU B 1 196 ? 6.371 18.016 -15.531 1 42.53 196 GLU B O 1
ATOM 4179 N N . VAL B 1 197 ? 8.023 16.5 -16.266 1 49.66 197 VAL B N 1
ATOM 4180 C CA . VAL B 1 197 ? 7.867 15.758 -15.023 1 49.66 197 VAL B CA 1
ATOM 4181 C C . VAL B 1 197 ? 9.008 16.109 -14.07 1 49.66 197 VAL B C 1
ATOM 4183 O O . VAL B 1 197 ? 10.102 16.469 -14.508 1 49.66 197 VAL B O 1
ATOM 4186 N N . LEU B 1 198 ? 8.711 16.188 -12.695 1 45.97 198 LEU B N 1
ATOM 4187 C CA . LEU B 1 198 ? 9.617 16.594 -11.625 1 45.97 198 LEU B CA 1
ATOM 4188 C C . LEU B 1 198 ? 10.984 15.953 -11.797 1 45.97 198 LEU B C 1
ATOM 4190 O O . LEU B 1 198 ? 12.016 16.609 -11.617 1 45.97 198 LEU B O 1
ATOM 4194 N N . PHE B 1 199 ? 10.984 14.703 -12.25 1 50.47 199 PHE B N 1
ATOM 4195 C CA . PHE B 1 199 ? 12.242 13.969 -12.227 1 50.47 199 PHE B CA 1
ATOM 4196 C C . PHE B 1 199 ? 13.07 14.273 -13.469 1 50.47 199 PHE B C 1
ATOM 4198 O O . PHE B 1 199 ? 14.242 13.891 -13.547 1 50.47 199 PHE B O 1
ATOM 4205 N N . THR B 1 200 ? 12.359 14.953 -14.422 1 52.94 200 THR B N 1
ATOM 4206 C CA . THR B 1 200 ? 13.156 15.258 -15.602 1 52.94 200 THR B CA 1
ATOM 4207 C C . THR B 1 200 ? 14.047 16.469 -15.359 1 52.94 200 THR B C 1
ATOM 4209 O O . THR B 1 200 ? 14.938 16.766 -16.156 1 52.94 20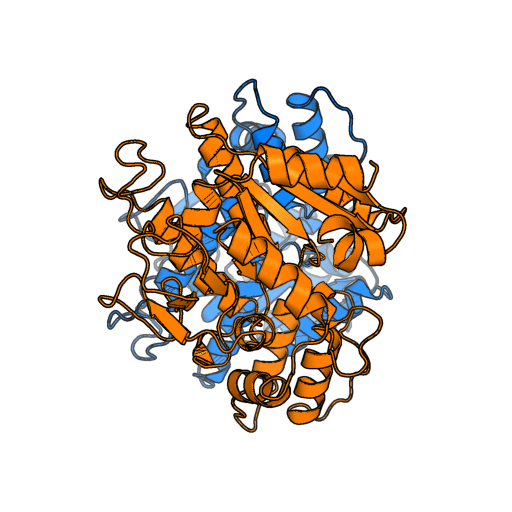0 THR B O 1
ATOM 4212 N N . GLY B 1 201 ? 14.219 17.047 -14.203 1 53.5 201 GLY B N 1
ATOM 4213 C CA . GLY B 1 201 ? 15.219 18.016 -13.781 1 53.5 201 GLY B CA 1
ATOM 4214 C C . GLY B 1 201 ? 14.945 19.422 -14.312 1 53.5 201 GLY B C 1
ATOM 4215 O O . GLY B 1 201 ? 15.602 20.375 -13.906 1 53.5 201 GLY B O 1
ATOM 4216 N N . LYS B 1 202 ? 14.273 19.531 -15.43 1 49 202 LYS B N 1
ATOM 4217 C CA . LYS B 1 202 ? 14.352 20.844 -16.078 1 49 202 LYS B CA 1
ATOM 4218 C C . LYS B 1 202 ? 13.695 21.906 -15.211 1 49 202 LYS B C 1
ATOM 4220 O O . LYS B 1 202 ? 14.203 23.031 -15.102 1 49 202 LYS B O 1
ATOM 4225 N N . ASN B 1 203 ? 12.398 21.75 -14.945 1 52.88 203 ASN B N 1
ATOM 4226 C CA . ASN B 1 203 ? 11.789 22.922 -14.344 1 52.88 203 ASN B CA 1
ATOM 4227 C C . ASN B 1 203 ? 11.281 22.625 -12.93 1 52.88 203 ASN B C 1
ATOM 4229 O O . ASN B 1 203 ? 10.258 21.953 -12.766 1 52.88 203 ASN B O 1
ATOM 4233 N N . ASN B 1 204 ? 12.164 22.844 -11.875 1 54.97 204 ASN B N 1
ATOM 4234 C CA . ASN B 1 204 ? 11.766 22.75 -10.469 1 54.97 204 ASN B CA 1
ATOM 4235 C C . ASN B 1 204 ? 10.492 23.562 -10.203 1 54.97 204 ASN B C 1
ATOM 4237 O O . ASN B 1 204 ? 9.68 23.188 -9.352 1 54.97 204 ASN B O 1
ATOM 4241 N N . THR B 1 205 ? 10.289 24.594 -10.992 1 63.28 205 THR B N 1
ATOM 4242 C CA . THR B 1 205 ? 9.219 25.531 -10.656 1 63.28 205 THR B CA 1
ATOM 4243 C C . THR B 1 205 ? 7.992 25.297 -11.531 1 63.28 205 THR B C 1
ATOM 4245 O O . THR B 1 205 ? 6.91 25.797 -11.242 1 63.28 205 THR B O 1
ATOM 4248 N N . GLN B 1 206 ? 8.25 24.344 -12.5 1 71.06 206 GLN B N 1
ATOM 4249 C CA . GLN B 1 206 ? 7.055 24.234 -13.328 1 71.06 206 GLN B CA 1
ATOM 4250 C C . GLN B 1 206 ? 6.812 22.781 -13.742 1 71.06 206 GLN B C 1
ATOM 4252 O O . GLN B 1 206 ? 6.855 22.469 -14.93 1 71.06 206 GLN B O 1
ATOM 4257 N N . TRP B 1 207 ? 6.688 22.031 -12.734 1 85.19 207 TRP B N 1
ATOM 4258 C CA . TRP B 1 207 ? 6.25 20.672 -13.023 1 85.19 207 TRP B CA 1
ATOM 4259 C C . TRP B 1 207 ? 4.734 20.547 -12.898 1 85.19 207 TRP B C 1
ATOM 4261 O O . TRP B 1 207 ? 4.062 21.5 -12.492 1 85.19 207 TRP B O 1
ATOM 4271 N N . LYS B 1 208 ? 4.148 19.484 -13.289 1 86.06 208 LYS B N 1
ATOM 4272 C CA . LYS B 1 208 ? 2.701 19.344 -13.43 1 86.06 208 LYS B CA 1
ATOM 4273 C C . LYS B 1 208 ? 2.004 19.469 -12.078 1 86.06 208 LYS B C 1
ATOM 4275 O O . LYS B 1 208 ? 0.859 19.922 -12.008 1 86.06 208 LYS B O 1
ATOM 4280 N N . GLY B 1 209 ? 2.73 19.188 -10.961 1 91.19 209 GLY B N 1
ATOM 4281 C CA . GLY B 1 209 ? 2.107 19.203 -9.648 1 91.19 209 GLY B CA 1
ATOM 4282 C C . GLY B 1 209 ? 2.494 20.422 -8.82 1 91.19 209 GLY B C 1
ATOM 4283 O O . GLY B 1 209 ? 2.248 20.453 -7.613 1 91.19 209 GLY B O 1
ATOM 4284 N N . TYR B 1 210 ? 2.977 21.531 -9.43 1 92.88 210 TYR B N 1
ATOM 4285 C CA . TYR B 1 210 ? 3.582 22.625 -8.68 1 92.88 210 TYR B CA 1
ATOM 4286 C C . TYR B 1 210 ? 2.514 23.484 -8.023 1 92.88 210 TYR B C 1
ATOM 4288 O O . TYR B 1 210 ? 2.816 24.281 -7.137 1 92.88 210 TYR B O 1
ATOM 4296 N N . LYS B 1 211 ? 1.252 23.266 -8.414 1 94.25 211 LYS B N 1
ATOM 4297 C CA . LYS B 1 211 ? 0.169 24.031 -7.805 1 94.25 211 LYS B CA 1
ATOM 4298 C C . LYS B 1 211 ? -0.498 23.25 -6.68 1 94.25 211 LYS B C 1
ATOM 4300 O O . LYS B 1 211 ? -1.434 23.734 -6.043 1 94.25 211 LYS B O 1
ATOM 4305 N N . THR B 1 212 ? -0.01 22 -6.375 1 95.94 212 THR B N 1
ATOM 4306 C CA . THR B 1 212 ? -0.579 21.125 -5.352 1 95.94 212 THR B CA 1
ATOM 4307 C C . THR B 1 212 ? 0.308 21.094 -4.109 1 95.94 212 THR B C 1
ATOM 4309 O O . THR B 1 212 ? 1.463 21.531 -4.156 1 95.94 212 THR B O 1
ATOM 4312 N N . TRP B 1 213 ? -0.27 20.562 -3 1 97.81 213 TRP B N 1
ATOM 4313 C CA . TRP B 1 213 ? 0.497 20.469 -1.761 1 97.81 213 TRP B CA 1
ATOM 4314 C C . TRP B 1 213 ? 1.716 19.578 -1.935 1 97.81 213 TRP B C 1
ATOM 4316 O O . TRP B 1 213 ? 2.639 19.609 -1.117 1 97.81 213 TRP B O 1
ATOM 4326 N N . LEU B 1 214 ? 1.795 18.766 -2.998 1 97.31 214 LEU B N 1
ATOM 4327 C CA . LEU B 1 214 ? 2.986 17.969 -3.291 1 97.31 214 LEU B CA 1
ATOM 4328 C C . LEU B 1 214 ? 4.203 18.875 -3.471 1 97.31 214 LEU B C 1
ATOM 4330 O O . LEU B 1 214 ? 5.324 18.484 -3.145 1 97.31 214 LEU B O 1
ATOM 4334 N N . HIS B 1 215 ? 3.977 20.062 -4.004 1 96.94 215 HIS B N 1
ATOM 4335 C CA . HIS B 1 215 ? 5.066 21.016 -4.215 1 96.94 215 HIS B CA 1
ATOM 4336 C C . HIS B 1 215 ? 5.746 21.375 -2.896 1 96.94 215 HIS B C 1
ATOM 4338 O O . HIS B 1 215 ? 6.953 21.625 -2.861 1 96.94 215 HIS B O 1
ATOM 4344 N N . ILE B 1 216 ? 5 21.406 -1.816 1 98.38 216 ILE B N 1
ATOM 4345 C CA . ILE B 1 216 ? 5.555 21.656 -0.492 1 98.38 216 ILE B CA 1
ATOM 4346 C C . ILE B 1 216 ? 6.477 20.516 -0.087 1 98.38 216 ILE B C 1
ATOM 4348 O O . ILE B 1 216 ? 7.598 20.734 0.369 1 98.38 216 ILE B O 1
ATOM 4352 N N . ILE B 1 217 ? 6.09 19.281 -0.334 1 98.44 217 ILE B N 1
ATOM 4353 C CA . ILE B 1 217 ? 6.816 18.078 0.074 1 98.44 217 ILE B CA 1
ATOM 4354 C C . ILE B 1 217 ? 8.195 18.062 -0.586 1 98.44 217 ILE B C 1
ATOM 4356 O O . ILE B 1 217 ? 9.188 17.719 0.055 1 98.44 217 ILE B O 1
ATOM 4360 N N . PHE B 1 218 ? 8.297 18.531 -1.769 1 97 218 PHE B N 1
ATOM 4361 C CA . PHE B 1 218 ? 9.523 18.359 -2.531 1 97 218 PHE B CA 1
ATOM 4362 C C . PHE B 1 218 ? 10.359 19.641 -2.494 1 97 218 PHE B C 1
ATOM 4364 O O . PHE B 1 218 ? 11.516 19.641 -2.912 1 97 218 PHE B O 1
ATOM 4371 N N . ASN B 1 219 ? 9.789 20.781 -1.952 1 97.19 219 ASN B N 1
ATOM 4372 C CA . ASN B 1 219 ? 10.508 22.047 -2.084 1 97.19 219 ASN B CA 1
ATOM 4373 C C . ASN B 1 219 ? 10.602 22.781 -0.749 1 97.19 219 ASN B C 1
ATOM 4375 O O . ASN B 1 219 ? 10.922 23.969 -0.711 1 97.19 219 ASN B O 1
ATOM 4379 N N . LYS B 1 220 ? 10.312 22.141 0.333 1 98.5 220 LYS B N 1
ATOM 4380 C CA . LYS B 1 220 ? 10.484 22.703 1.671 1 98.5 220 LYS B CA 1
ATOM 4381 C C . LYS B 1 220 ? 11.094 21.672 2.621 1 98.5 220 LYS B C 1
ATOM 4383 O O . LYS B 1 220 ? 11 20.469 2.383 1 98.5 220 LYS B O 1
ATOM 4388 N N . SER B 1 221 ? 11.781 22.188 3.662 1 98.88 221 SER B N 1
ATOM 4389 C CA . SER B 1 221 ? 12.07 21.328 4.805 1 98.88 221 SER B CA 1
ATOM 4390 C C . SER B 1 221 ? 10.797 20.984 5.57 1 98.88 221 SER B C 1
ATOM 4392 O O . SER B 1 221 ? 9.867 21.781 5.629 1 98.88 221 SER B O 1
ATOM 4394 N N . LEU B 1 222 ? 10.781 19.75 6.09 1 98.94 222 LEU B N 1
ATOM 4395 C CA . LEU B 1 222 ? 9.547 19.281 6.711 1 98.94 222 LEU B CA 1
ATOM 4396 C C . LEU B 1 222 ? 9.75 19.016 8.203 1 98.94 222 LEU B C 1
ATOM 4398 O O . LEU B 1 222 ? 10.711 18.359 8.594 1 98.94 222 LEU B O 1
ATOM 4402 N N . PHE B 1 223 ? 8.922 19.609 9.023 1 98.94 223 PHE B N 1
ATOM 4403 C CA . PHE B 1 223 ? 8.844 19.328 10.453 1 98.94 223 PHE B CA 1
ATOM 4404 C C . PHE B 1 223 ? 7.555 18.609 10.797 1 98.94 223 PHE B C 1
ATOM 4406 O O . PHE B 1 223 ? 6.473 19.188 10.75 1 98.94 223 PHE B O 1
ATOM 4413 N N . VAL B 1 224 ? 7.652 17.297 11.133 1 98.81 224 VAL B N 1
ATOM 4414 C CA . VAL B 1 224 ? 6.5 16.422 11.289 1 98.81 224 VAL B CA 1
ATOM 4415 C C . VAL B 1 224 ? 6.234 16.172 12.773 1 98.81 224 VAL B C 1
ATOM 4417 O O . VAL B 1 224 ? 7.145 15.82 13.523 1 98.81 224 VAL B O 1
ATOM 4420 N N . PHE B 1 225 ? 5.027 16.391 13.234 1 98.44 225 PHE B N 1
ATOM 4421 C CA . PHE B 1 225 ? 4.664 16.062 14.602 1 98.44 225 PHE B CA 1
ATOM 4422 C C . PHE B 1 225 ? 3.201 15.641 14.695 1 98.44 225 PHE B C 1
ATOM 4424 O O . PHE B 1 225 ? 2.424 15.875 13.766 1 98.44 225 PHE B O 1
ATOM 4431 N N . GLY B 1 226 ? 2.877 14.922 15.719 1 97.06 226 GLY B N 1
ATOM 4432 C CA . GLY B 1 226 ? 1.513 14.477 15.953 1 97.06 226 GLY B CA 1
ATOM 4433 C C . GLY B 1 226 ? 1.058 13.398 14.984 1 97.06 226 GLY B C 1
ATOM 4434 O O . GLY B 1 226 ? -0.144 13.195 14.797 1 97.06 226 GLY B O 1
ATOM 4435 N N . LEU B 1 227 ? 1.899 12.789 14.367 1 96.12 227 LEU B N 1
ATOM 4436 C CA . LEU B 1 227 ? 1.619 11.789 13.344 1 96.12 227 LEU B CA 1
ATOM 4437 C C . LEU B 1 227 ? 2.322 10.477 13.656 1 96.12 227 LEU B C 1
ATOM 4439 O O . LEU B 1 227 ? 3.547 10.445 13.812 1 96.12 227 LEU B O 1
ATOM 4443 N N . GLY B 1 228 ? 1.59 9.445 13.789 1 92.38 228 GLY B N 1
ATOM 4444 C CA . GLY B 1 228 ? 2.188 8.156 14.086 1 92.38 228 GLY B CA 1
ATOM 4445 C C . GLY B 1 228 ? 3.049 7.621 12.961 1 92.38 228 GLY B C 1
ATOM 4446 O O . GLY B 1 228 ? 4.086 7 13.203 1 92.38 228 GLY B O 1
ATOM 4447 N N . LEU B 1 229 ? 2.617 7.922 11.734 1 93.75 229 LEU B N 1
ATOM 4448 C CA . LEU B 1 229 ? 3.305 7.52 10.516 1 93.75 229 LEU B CA 1
ATOM 4449 C C . LEU B 1 229 ? 3.625 6.027 10.531 1 93.75 229 LEU B C 1
ATOM 4451 O O . LEU B 1 229 ? 4.75 5.629 10.234 1 93.75 229 LEU B O 1
ATOM 4455 N N . GLU B 1 230 ? 2.701 5.25 10.977 1 90.38 230 GLU B N 1
ATOM 4456 C CA . GLU B 1 230 ? 2.83 3.797 10.953 1 90.38 230 GLU B CA 1
ATOM 4457 C C . GLU B 1 230 ? 2.727 3.254 9.531 1 90.38 230 GLU B C 1
ATOM 4459 O O . GLU B 1 230 ? 2.562 4.02 8.578 1 90.38 230 GLU B O 1
ATOM 4464 N N . GLU B 1 231 ? 2.812 1.965 9.383 1 86.94 231 GLU B N 1
ATOM 4465 C CA . GLU B 1 231 ? 2.895 1.349 8.062 1 86.94 231 GLU B CA 1
ATOM 4466 C C . GLU B 1 231 ? 1.59 1.525 7.293 1 86.94 231 GLU B C 1
ATOM 4468 O O . GLU B 1 231 ? 1.565 1.393 6.066 1 86.94 231 GLU B O 1
ATOM 4473 N N . ASN B 1 232 ? 0.565 1.902 8 1 86 232 ASN B N 1
ATOM 4474 C CA . ASN B 1 232 ? -0.706 2.115 7.316 1 86 232 ASN B CA 1
ATOM 4475 C C . ASN B 1 232 ? -0.727 3.451 6.578 1 86 232 ASN B C 1
ATOM 4477 O O . ASN B 1 232 ? -1.61 3.695 5.754 1 86 232 ASN B O 1
ATOM 4481 N N . GLU B 1 233 ? 0.222 4.355 6.926 1 91.69 233 GLU B N 1
ATOM 4482 C CA . GLU B 1 233 ? 0.349 5.609 6.188 1 91.69 233 GLU B CA 1
ATOM 4483 C C . GLU B 1 233 ? 1.113 5.406 4.883 1 91.69 233 GLU B C 1
ATOM 4485 O O . GLU B 1 233 ? 2.078 6.121 4.605 1 91.69 233 GLU B O 1
ATOM 4490 N N . LEU B 1 234 ? 0.522 4.504 4.168 1 92.38 234 LEU B N 1
ATOM 4491 C CA . LEU B 1 234 ? 1.183 3.979 2.977 1 92.38 234 LEU B CA 1
ATOM 4492 C C . LEU B 1 234 ? 1.488 5.098 1.987 1 92.38 234 LEU B C 1
ATOM 4494 O O . LEU B 1 234 ? 2.605 5.191 1.475 1 92.38 234 LEU B O 1
ATOM 4498 N N . PHE B 1 235 ? 0.563 5.906 1.733 1 96.5 235 PHE B N 1
ATOM 4499 C CA . PHE B 1 235 ? 0.712 6.945 0.723 1 96.5 235 PHE B CA 1
ATOM 4500 C C . PHE B 1 235 ? 1.783 7.949 1.132 1 96.5 235 PHE B C 1
ATOM 4502 O O . PHE B 1 235 ? 2.686 8.258 0.35 1 96.5 235 PHE B O 1
ATOM 4509 N N . LEU B 1 236 ? 1.704 8.43 2.334 1 97.56 236 LEU B N 1
ATOM 4510 C CA . LEU B 1 236 ? 2.664 9.422 2.803 1 97.56 236 LEU B CA 1
ATOM 4511 C C . LEU B 1 236 ? 4.062 8.82 2.898 1 97.56 236 LEU B C 1
ATOM 4513 O O . LEU B 1 236 ? 5.047 9.461 2.52 1 97.56 236 LEU B O 1
ATOM 4517 N N . ARG B 1 237 ? 4.164 7.582 3.402 1 97.06 237 ARG B N 1
ATOM 4518 C CA . ARG B 1 237 ? 5.465 6.922 3.482 1 97.06 237 ARG B CA 1
ATOM 4519 C C . ARG B 1 237 ? 6.07 6.738 2.096 1 97.06 237 ARG B C 1
ATOM 4521 O O . ARG B 1 237 ? 7.273 6.941 1.907 1 97.06 237 ARG B O 1
ATOM 4528 N N . TRP B 1 238 ? 5.254 6.402 1.125 1 97.69 238 TRP B N 1
ATOM 4529 C CA . TRP B 1 238 ? 5.734 6.266 -0.246 1 97.69 238 TRP B CA 1
ATOM 4530 C C . TRP B 1 238 ? 6.203 7.609 -0.795 1 97.69 238 TRP B C 1
ATOM 4532 O O . TRP B 1 238 ? 7.238 7.688 -1.463 1 97.69 238 TRP B O 1
ATOM 4542 N N . ILE B 1 239 ? 5.496 8.688 -0.53 1 98 239 ILE B N 1
ATOM 4543 C CA . ILE B 1 239 ? 5.863 10.016 -1.008 1 98 239 ILE B CA 1
ATOM 4544 C C . ILE B 1 239 ? 7.211 10.43 -0.413 1 98 239 ILE B C 1
ATOM 4546 O O . ILE B 1 239 ? 8.023 11.062 -1.085 1 98 239 ILE B O 1
ATOM 4550 N N . LEU B 1 240 ? 7.418 10.07 0.844 1 98.31 240 LEU B N 1
ATOM 4551 C CA . LEU B 1 240 ? 8.688 10.414 1.482 1 98.31 240 LEU B CA 1
ATOM 4552 C C . LEU B 1 240 ? 9.836 9.641 0.849 1 98.31 240 LEU B C 1
ATOM 4554 O O . LEU B 1 240 ? 10.953 10.156 0.742 1 98.31 240 LEU B O 1
ATOM 4558 N N . ILE B 1 241 ? 9.578 8.398 0.424 1 97.62 241 ILE B N 1
ATOM 4559 C CA . ILE B 1 241 ? 10.57 7.641 -0.328 1 97.62 241 ILE B CA 1
ATOM 4560 C C . ILE B 1 241 ? 10.867 8.344 -1.649 1 97.62 241 ILE B C 1
ATOM 4562 O O . ILE B 1 241 ? 12.031 8.531 -2.016 1 97.62 241 ILE B O 1
ATOM 4566 N N . GLU B 1 242 ? 9.812 8.773 -2.371 1 96.75 242 GLU B N 1
ATOM 4567 C CA . GLU B 1 242 ? 9.984 9.5 -3.625 1 96.75 242 GLU B CA 1
ATOM 4568 C C . GLU B 1 242 ? 10.766 10.797 -3.414 1 96.75 242 GLU B C 1
ATOM 4570 O O . GLU B 1 242 ? 11.578 11.18 -4.25 1 96.75 242 GLU B O 1
ATOM 4575 N N . ARG B 1 243 ? 10.523 11.414 -2.307 1 97.5 243 ARG B N 1
ATOM 4576 C CA . ARG B 1 243 ? 11.188 12.664 -1.971 1 97.5 243 ARG B CA 1
ATOM 4577 C C . ARG B 1 243 ? 12.695 12.469 -1.841 1 97.5 243 ARG B C 1
ATOM 4579 O O . ARG B 1 243 ? 13.477 13.211 -2.434 1 97.5 243 ARG B O 1
ATOM 4586 N N . ILE B 1 244 ? 13.109 11.453 -1.076 1 97.5 244 ILE B N 1
ATOM 4587 C CA . ILE B 1 244 ? 14.539 11.25 -0.865 1 97.5 244 ILE B CA 1
ATOM 4588 C C . ILE B 1 244 ? 15.195 10.789 -2.166 1 97.5 244 ILE B C 1
ATOM 4590 O O . ILE B 1 244 ? 16.344 11.141 -2.447 1 97.5 244 ILE B O 1
ATOM 4594 N N . LYS B 1 245 ? 14.445 9.992 -2.932 1 94.44 245 LYS B N 1
ATOM 4595 C CA . LYS B 1 245 ? 14.969 9.617 -4.246 1 94.44 245 LYS B CA 1
ATOM 4596 C C . LYS B 1 245 ? 15.195 10.844 -5.117 1 94.44 245 LYS B C 1
ATOM 4598 O O . LYS B 1 245 ? 16.203 10.938 -5.816 1 94.44 245 LYS B O 1
ATOM 4603 N N . TYR B 1 246 ? 14.258 11.742 -5.078 1 94.06 246 TYR B N 1
ATOM 4604 C CA . TYR B 1 246 ? 14.367 13 -5.809 1 94.06 246 TYR B CA 1
ATOM 4605 C C . TYR B 1 246 ? 15.602 13.781 -5.371 1 94.06 246 TYR B C 1
ATOM 4607 O O . TYR B 1 246 ? 16.359 14.281 -6.211 1 94.06 246 TYR B O 1
ATOM 4615 N N . PHE B 1 247 ? 15.891 13.852 -4.105 1 95.69 247 PHE B N 1
ATOM 4616 C CA . PHE B 1 247 ? 17.031 14.594 -3.561 1 95.69 247 PHE B CA 1
ATOM 4617 C C . PHE B 1 247 ? 18.344 13.906 -3.92 1 95.69 247 PHE B C 1
ATOM 4619 O O . PHE B 1 247 ? 19.359 14.57 -4.105 1 95.69 247 PHE B O 1
ATOM 4626 N N . LYS B 1 248 ? 18.281 12.609 -3.959 1 92.56 248 LYS B N 1
ATOM 4627 C CA . LYS B 1 248 ? 19.484 11.883 -4.379 1 92.56 248 LYS B CA 1
ATOM 4628 C C . LYS B 1 248 ? 19.797 12.156 -5.844 1 92.56 248 LYS B C 1
ATOM 4630 O O . LYS B 1 248 ? 20.969 12.305 -6.211 1 92.56 248 LYS B O 1
ATOM 4635 N N . LYS B 1 249 ? 18.797 12.227 -6.625 1 89.94 249 LYS B N 1
ATOM 4636 C CA . LYS B 1 249 ? 18.984 12.523 -8.047 1 89.94 249 LYS B CA 1
ATOM 4637 C C . LYS B 1 249 ? 19.422 13.969 -8.25 1 89.94 249 LYS B C 1
ATOM 4639 O O . LYS B 1 249 ? 20.219 14.266 -9.141 1 89.94 249 LYS B O 1
ATOM 4644 N N . PHE B 1 250 ? 18.859 14.844 -7.449 1 92.25 250 PHE B N 1
ATOM 4645 C CA . PHE B 1 250 ? 19.172 16.266 -7.52 1 92.25 250 PHE B CA 1
ATOM 4646 C C . PHE B 1 250 ? 19.656 16.781 -6.168 1 92.25 250 PHE B C 1
ATOM 4648 O O . PHE B 1 250 ? 18.938 17.5 -5.477 1 92.25 250 PHE B O 1
ATOM 4655 N N . PRO B 1 251 ? 20.906 16.609 -5.828 1 93.06 251 PRO B N 1
ATOM 4656 C CA . PRO B 1 251 ? 21.422 16.906 -4.488 1 93.06 251 PRO B CA 1
ATOM 4657 C C . PRO B 1 251 ? 21.328 18.391 -4.148 1 93.06 251 PRO B C 1
ATOM 4659 O O . PRO B 1 251 ? 21.172 18.766 -2.98 1 93.06 251 PRO B O 1
ATOM 4662 N N . GLY B 1 252 ? 21.406 19.266 -5.113 1 94.25 252 GLY B N 1
ATOM 4663 C CA . GLY B 1 252 ? 21.328 20.688 -4.883 1 94.25 252 GLY B CA 1
ATOM 4664 C C . GLY B 1 252 ? 19.953 21.156 -4.469 1 94.25 252 GLY B C 1
ATOM 4665 O O . GLY B 1 252 ? 19.781 22.281 -4.008 1 94.25 252 GLY B O 1
ATOM 4666 N N . ARG B 1 253 ? 18.953 20.234 -4.594 1 94.12 253 ARG B N 1
ATOM 4667 C CA . ARG B 1 253 ? 17.562 20.578 -4.293 1 94.12 253 ARG B CA 1
ATOM 4668 C C . ARG B 1 253 ? 17.125 19.984 -2.957 1 94.12 253 ARG B C 1
ATOM 4670 O O . ARG B 1 253 ? 15.945 20.016 -2.621 1 94.12 253 ARG B O 1
ATOM 4677 N N . ARG B 1 254 ? 18.078 19.516 -2.221 1 96.31 254 ARG B N 1
ATOM 4678 C CA . ARG B 1 254 ? 17.781 18.781 -0.995 1 96.31 254 ARG B CA 1
ATOM 4679 C C . ARG B 1 254 ? 17.297 19.719 0.101 1 96.31 254 ARG B C 1
ATOM 4681 O O . ARG B 1 254 ? 17.828 20.828 0.251 1 96.31 254 ARG B O 1
ATOM 4688 N N . HIS B 1 255 ? 16.281 19.328 0.815 1 98.19 255 HIS B N 1
ATOM 4689 C CA . HIS B 1 255 ? 15.766 20 2.008 1 98.19 255 HIS B CA 1
ATOM 4690 C C . HIS B 1 255 ? 15.812 19.078 3.219 1 98.19 255 HIS B C 1
ATOM 4692 O O . HIS B 1 255 ? 16 17.859 3.076 1 98.19 255 HIS B O 1
ATOM 4698 N N . LYS B 1 256 ? 15.641 19.625 4.383 1 98.56 256 LYS B N 1
ATOM 4699 C CA . LYS B 1 256 ? 15.789 18.891 5.633 1 98.56 256 LYS B CA 1
ATOM 4700 C C . LYS B 1 256 ? 14.461 18.281 6.082 1 98.56 256 LYS B C 1
ATOM 4702 O O . LYS B 1 256 ? 13.438 18.469 5.426 1 98.56 256 LYS B O 1
ATOM 4707 N N . GLY B 1 257 ? 14.555 17.391 7.047 1 98.81 257 GLY B N 1
ATOM 4708 C CA . GLY B 1 257 ? 13.383 16.797 7.668 1 98.81 257 GLY B CA 1
ATOM 4709 C C . GLY B 1 257 ? 13.57 16.531 9.148 1 98.81 257 GLY B C 1
ATOM 4710 O O . GLY B 1 257 ? 14.641 16.109 9.578 1 98.81 257 GLY B O 1
ATOM 4711 N N . TRP B 1 258 ? 12.602 16.844 9.961 1 98.81 258 TRP B N 1
ATOM 4712 C CA . TRP B 1 258 ? 12.562 16.531 11.383 1 98.81 258 TRP B CA 1
ATOM 4713 C C . TRP B 1 258 ? 11.258 15.828 11.75 1 98.81 258 TRP B C 1
ATOM 4715 O O . TRP B 1 258 ? 10.195 16.188 11.242 1 98.81 258 TRP B O 1
ATOM 4725 N N . TYR B 1 259 ? 11.336 14.797 12.492 1 98.5 259 TYR B N 1
ATOM 4726 C CA . TYR B 1 259 ? 10.195 14.078 13.047 1 98.5 259 TYR B CA 1
ATOM 4727 C C . TYR B 1 259 ? 10.266 14.031 14.562 1 98.5 259 TYR B C 1
ATOM 4729 O O . TYR B 1 259 ? 11.195 13.453 15.133 1 98.5 259 TYR B O 1
ATOM 4737 N N . ILE B 1 260 ? 9.297 14.648 15.219 1 97.75 260 ILE B N 1
ATOM 4738 C CA . ILE B 1 260 ? 9.32 14.688 16.672 1 97.75 260 ILE B CA 1
ATOM 4739 C C . ILE B 1 260 ? 8.266 13.742 17.234 1 97.75 260 ILE B C 1
ATOM 4741 O O . ILE B 1 260 ? 7.121 13.727 16.766 1 97.75 260 ILE B O 1
ATOM 4745 N N . ASN B 1 261 ? 8.625 12.93 18.141 1 94.81 261 ASN B N 1
ATOM 4746 C CA . ASN B 1 261 ? 7.719 11.992 18.797 1 94.81 261 ASN B CA 1
ATOM 4747 C C . ASN B 1 261 ? 8.109 11.758 20.25 1 94.81 261 ASN B C 1
ATOM 4749 O O . ASN B 1 261 ? 9.227 12.086 20.656 1 94.81 261 ASN B O 1
ATOM 4753 N N . ARG B 1 262 ? 7.141 11.289 21 1 93.88 262 ARG B N 1
ATOM 4754 C CA . ARG B 1 262 ? 7.449 10.906 22.375 1 93.88 262 ARG B CA 1
ATOM 4755 C C . ARG B 1 262 ? 8.328 9.664 22.406 1 93.88 262 ARG B C 1
ATOM 4757 O O . ARG B 1 262 ? 8.102 8.719 21.656 1 93.88 262 ARG B O 1
ATOM 4764 N N . ARG B 1 263 ? 9.258 9.625 23.312 1 90.31 263 ARG B N 1
ATOM 4765 C CA . ARG B 1 263 ? 10.195 8.508 23.453 1 90.31 263 ARG B CA 1
ATOM 4766 C C . ARG B 1 263 ? 9.445 7.207 23.734 1 90.31 263 ARG B C 1
ATOM 4768 O O . ARG B 1 263 ? 8.531 7.176 24.562 1 90.31 263 ARG B O 1
ATOM 4775 N N . SER B 1 264 ? 9.711 6.324 22.859 1 85.56 264 SER B N 1
ATOM 4776 C CA . SER B 1 264 ? 9.148 4.988 23.031 1 85.56 264 SER B CA 1
ATOM 4777 C C . SER B 1 264 ? 10.211 3.914 22.812 1 85.56 264 SER B C 1
ATOM 4779 O O . SER B 1 264 ? 11.164 4.125 22.062 1 85.56 264 SER B O 1
ATOM 4781 N N . ASN B 1 265 ? 10.141 2.793 23.578 1 81.19 265 ASN B N 1
ATOM 4782 C CA . ASN B 1 265 ? 11.102 1.71 23.422 1 81.19 265 ASN B CA 1
ATOM 4783 C C . ASN B 1 265 ? 10.492 0.51 22.703 1 81.19 265 ASN B C 1
ATOM 4785 O O . ASN B 1 265 ? 11.078 -0.575 22.688 1 81.19 265 ASN B O 1
ATOM 4789 N N . ASN B 1 266 ? 9.43 0.754 22.078 1 86.25 266 ASN B N 1
ATOM 4790 C CA . ASN B 1 266 ? 8.82 -0.377 21.391 1 86.25 266 ASN B CA 1
ATOM 4791 C C . ASN B 1 266 ? 9.492 -0.649 20.047 1 86.25 266 ASN B C 1
ATOM 4793 O O . ASN B 1 266 ? 10.031 0.266 19.422 1 86.25 266 ASN B O 1
ATOM 4797 N N . GLU B 1 267 ? 9.57 -1.904 19.641 1 81.56 267 GLU B N 1
ATOM 4798 C CA . GLU B 1 267 ? 10.258 -2.355 18.438 1 81.56 267 GLU B CA 1
ATOM 4799 C C . GLU B 1 267 ? 9.695 -1.683 17.188 1 81.56 267 GLU B C 1
ATOM 4801 O O . GLU B 1 267 ? 10.445 -1.329 16.281 1 81.56 267 GLU B O 1
ATOM 4806 N N . THR B 1 268 ? 8.461 -1.537 17.172 1 83.31 268 THR B N 1
ATOM 4807 C CA . THR B 1 268 ? 7.805 -0.916 16.031 1 83.31 268 THR B CA 1
ATOM 4808 C C . THR B 1 268 ? 8.312 0.508 15.828 1 83.31 268 THR B C 1
ATOM 4810 O O . THR B 1 268 ? 8.555 0.927 14.695 1 83.31 268 THR B O 1
ATOM 4813 N N . ASP B 1 269 ? 8.609 1.129 16.891 1 86.94 269 ASP B N 1
ATOM 4814 C CA . ASP B 1 269 ? 9.109 2.498 16.812 1 86.94 269 ASP B CA 1
ATOM 4815 C C . ASP B 1 269 ? 10.562 2.525 16.328 1 86.94 269 ASP B C 1
ATOM 4817 O O . ASP B 1 269 ? 10.969 3.459 15.633 1 86.94 269 ASP B O 1
ATOM 4821 N N . GLN B 1 270 ? 11.227 1.502 16.625 1 86.75 270 GLN B N 1
ATOM 4822 C CA . GLN B 1 270 ? 12.609 1.438 16.156 1 86.75 270 GLN B CA 1
ATOM 4823 C C . GLN B 1 270 ? 12.672 1.279 14.648 1 86.75 270 GLN B C 1
ATOM 4825 O O . GLN B 1 270 ? 13.508 1.896 13.984 1 86.75 270 GLN B O 1
ATOM 4830 N N . GLY B 1 271 ? 11.812 0.431 14.141 1 89.81 271 GLY B N 1
ATOM 4831 C CA . GLY B 1 271 ? 11.742 0.296 12.695 1 89.81 271 GLY B CA 1
ATOM 4832 C C . GLY B 1 271 ? 11.297 1.565 11.992 1 89.81 271 GLY B C 1
ATOM 4833 O O . GLY B 1 271 ? 11.812 1.912 10.93 1 89.81 271 GLY B O 1
ATOM 4834 N N . LYS B 1 272 ? 10.391 2.244 12.641 1 93.75 272 LYS B N 1
ATOM 4835 C CA . LYS B 1 272 ? 9.945 3.525 12.102 1 93.75 272 LYS B CA 1
ATOM 4836 C C . LYS B 1 272 ? 11.078 4.543 12.086 1 93.75 272 LYS B C 1
ATOM 4838 O O . LYS B 1 272 ? 11.25 5.266 11.102 1 93.75 272 LYS B O 1
ATOM 4843 N N . LYS B 1 273 ? 11.789 4.605 13.164 1 93.94 273 LYS B N 1
ATOM 4844 C CA . LYS B 1 273 ? 12.945 5.492 13.227 1 93.94 273 LYS B CA 1
ATOM 4845 C C . LYS B 1 273 ? 13.961 5.152 12.141 1 93.94 273 LYS B C 1
ATOM 4847 O O . LYS B 1 273 ? 14.5 6.051 11.484 1 93.94 273 LYS B O 1
ATOM 4852 N N . PHE B 1 274 ? 14.227 3.859 11.984 1 93.56 274 PHE B N 1
ATOM 4853 C CA . PHE B 1 274 ? 15.125 3.385 10.938 1 93.56 274 PHE B CA 1
ATOM 4854 C C . PHE B 1 274 ? 14.68 3.889 9.57 1 93.56 274 PHE B C 1
ATOM 4856 O O . PHE B 1 274 ? 15.484 4.406 8.797 1 93.56 274 PHE B O 1
ATOM 4863 N N . PHE B 1 275 ? 13.414 3.824 9.297 1 95.81 275 PHE B N 1
ATOM 4864 C CA . PHE B 1 275 ? 12.82 4.277 8.039 1 95.81 275 PHE B CA 1
ATOM 4865 C C . PHE B 1 275 ? 12.984 5.781 7.875 1 95.81 275 PHE B C 1
ATOM 4867 O O . PHE B 1 275 ? 13.477 6.25 6.848 1 95.81 275 PHE B O 1
ATOM 4874 N N . LEU B 1 276 ? 12.594 6.523 8.898 1 97.56 276 LEU B N 1
ATOM 4875 C CA . LEU B 1 276 ? 12.57 7.98 8.844 1 97.56 276 LEU B CA 1
ATOM 4876 C C . LEU B 1 276 ? 13.977 8.539 8.641 1 97.56 276 LEU B C 1
ATOM 4878 O O . LEU B 1 276 ? 14.18 9.445 7.832 1 97.56 276 LEU B O 1
ATOM 4882 N N . GLU B 1 277 ? 14.914 7.973 9.273 1 96.62 277 GLU B N 1
ATOM 4883 C CA . GLU B 1 277 ? 16.297 8.438 9.141 1 96.62 277 GLU B CA 1
ATOM 4884 C C . GLU B 1 277 ? 16.812 8.203 7.727 1 96.62 277 GLU B C 1
ATOM 4886 O O . GLU B 1 277 ? 17.547 9.039 7.184 1 96.62 277 GLU B O 1
ATOM 4891 N N . ARG B 1 278 ? 16.422 7.16 7.137 1 95 278 ARG B N 1
ATOM 4892 C CA . ARG B 1 278 ? 16.922 6.816 5.809 1 95 278 ARG B CA 1
ATOM 4893 C C . ARG B 1 278 ? 16.219 7.641 4.73 1 95 278 ARG B C 1
ATOM 4895 O O . ARG B 1 278 ? 16.781 7.844 3.645 1 95 278 ARG B O 1
ATOM 4902 N N . VAL B 1 279 ? 15.031 8.086 5.094 1 97.12 279 VAL B N 1
ATOM 4903 C CA . VAL B 1 279 ? 14.375 8.93 4.098 1 97.12 279 VAL B CA 1
ATOM 4904 C C . VAL B 1 279 ? 14.648 10.398 4.398 1 97.12 279 VAL B C 1
ATOM 4906 O O . VAL B 1 279 ? 13.93 11.281 3.918 1 97.12 279 VAL B O 1
ATOM 4909 N N . GLY B 1 280 ? 15.594 10.688 5.27 1 97.25 280 GLY B N 1
ATOM 4910 C CA . GLY B 1 280 ? 16.156 12.023 5.348 1 97.25 280 GLY B CA 1
ATOM 4911 C C . GLY B 1 280 ? 15.672 12.805 6.559 1 97.25 280 GLY B C 1
ATOM 4912 O O . GLY B 1 280 ? 15.812 14.031 6.609 1 97.25 280 GLY B O 1
ATOM 4913 N N . PHE B 1 281 ? 15.109 12.141 7.551 1 98.5 281 PHE B N 1
ATOM 4914 C CA . PHE B 1 281 ? 14.594 12.859 8.711 1 98.5 281 PHE B CA 1
ATOM 4915 C C . PHE B 1 281 ? 15.508 12.664 9.914 1 98.5 281 PHE B C 1
ATOM 4917 O O . PHE B 1 281 ? 16.078 11.586 10.102 1 98.5 281 PHE B O 1
ATOM 4924 N N . GLU B 1 282 ? 15.711 13.695 10.648 1 98.25 282 GLU B N 1
ATOM 4925 C CA . GLU B 1 282 ? 16.188 13.586 12.016 1 98.25 282 GLU B CA 1
ATOM 4926 C C . GLU B 1 282 ? 15.047 13.305 12.984 1 98.25 282 GLU B C 1
ATOM 4928 O O . GLU B 1 282 ? 14.086 14.07 13.055 1 98.25 282 GLU B O 1
ATOM 4933 N N . VAL 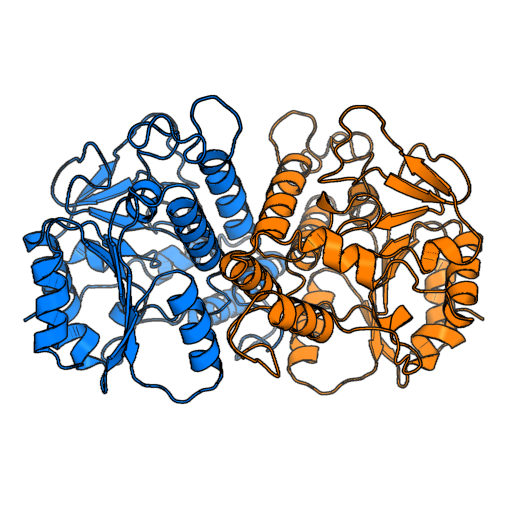B 1 283 ? 15.156 12.219 13.727 1 97.12 283 VAL B N 1
ATOM 4934 C CA . VAL B 1 283 ? 14.117 11.867 14.688 1 97.12 283 VAL B CA 1
ATOM 4935 C C . VAL B 1 283 ? 14.445 12.484 16.047 1 97.12 283 VAL B C 1
ATOM 4937 O O . VAL B 1 283 ? 15.523 12.242 16.609 1 97.12 283 VAL B O 1
ATOM 4940 N N . ILE B 1 284 ? 13.531 13.266 16.516 1 97.38 284 ILE B N 1
ATOM 4941 C CA . ILE B 1 284 ? 13.688 13.953 17.797 1 97.38 284 ILE B CA 1
ATOM 4942 C C . ILE B 1 284 ? 12.766 13.328 18.844 1 97.38 284 ILE B C 1
ATOM 4944 O O . ILE B 1 284 ? 11.539 13.414 18.734 1 97.38 284 ILE B O 1
ATOM 4948 N N . ASP B 1 285 ? 13.328 12.758 19.875 1 94.69 285 ASP B N 1
ATOM 4949 C CA . ASP B 1 285 ? 12.555 12.148 20.953 1 94.69 285 ASP B CA 1
ATOM 4950 C C . ASP B 1 285 ? 12.398 13.109 22.125 1 94.69 285 ASP B C 1
ATOM 4952 O O . ASP B 1 285 ? 13.375 13.711 22.562 1 94.69 285 ASP B O 1
ATOM 4956 N N . VAL B 1 286 ? 11.234 13.227 22.531 1 96.5 286 VAL B N 1
ATOM 4957 C CA . VAL B 1 286 ? 10.969 14.055 23.703 1 96.5 286 VAL B CA 1
ATOM 4958 C C . VAL B 1 286 ? 10.297 13.211 24.781 1 96.5 286 VAL B C 1
ATOM 4960 O O . VAL B 1 286 ? 9.82 12.102 24.516 1 96.5 286 VAL B O 1
ATOM 4963 N N . ASP B 1 287 ? 10.188 13.719 26 1 93.38 287 ASP B N 1
ATOM 4964 C CA . ASP B 1 287 ? 9.766 12.906 27.141 1 93.38 287 ASP B CA 1
ATOM 4965 C C . ASP B 1 287 ? 8.25 12.938 27.297 1 93.38 287 ASP B C 1
ATOM 4967 O O . ASP B 1 287 ? 7.656 12 27.828 1 93.38 287 ASP B O 1
ATOM 4971 N N . ASN B 1 288 ? 7.672 14.062 26.953 1 94.31 288 ASN B N 1
ATOM 4972 C CA . ASN B 1 288 ? 6.227 14.164 27.141 1 94.31 288 ASN B CA 1
ATOM 4973 C C . ASN B 1 288 ? 5.562 14.906 25.984 1 94.31 288 ASN B C 1
ATOM 4975 O O . ASN B 1 288 ? 6.227 15.633 25.25 1 94.31 288 ASN B O 1
ATOM 4979 N N . TYR B 1 289 ? 4.281 14.703 25.875 1 95.69 289 TYR B N 1
ATOM 4980 C CA . TYR B 1 289 ? 3.514 15.273 24.781 1 95.69 289 TYR B CA 1
ATOM 4981 C C . TYR B 1 289 ? 3.445 16.797 24.891 1 95.69 289 TYR B C 1
ATOM 4983 O O . TYR B 1 289 ? 3.305 17.484 23.875 1 95.69 289 TYR B O 1
ATOM 4991 N N . ALA B 1 290 ? 3.58 17.328 26.047 1 96.44 290 ALA B N 1
ATOM 4992 C CA . ALA B 1 290 ? 3.533 18.781 26.234 1 96.44 290 ALA B CA 1
ATOM 4993 C C . ALA B 1 290 ? 4.68 19.453 25.5 1 96.44 290 ALA B C 1
ATOM 4995 O O . ALA B 1 290 ? 4.543 20.594 25.031 1 96.44 290 ALA B O 1
ATOM 4996 N N . GLU B 1 291 ? 5.805 18.797 25.375 1 96.81 291 GLU B N 1
ATOM 4997 C CA . GLU B 1 291 ? 6.926 19.328 24.609 1 96.81 291 GLU B CA 1
ATOM 4998 C C . GLU B 1 291 ? 6.547 19.516 23.141 1 96.81 291 GLU B C 1
ATOM 5000 O O . GLU B 1 291 ? 6.973 20.484 22.5 1 96.81 291 GLU B O 1
ATOM 5005 N N . ILE B 1 292 ? 5.727 18.625 22.625 1 97.69 292 ILE B N 1
ATOM 5006 C CA . ILE B 1 292 ? 5.352 18.578 21.219 1 97.69 292 ILE B CA 1
ATOM 5007 C C . ILE B 1 292 ? 4.246 19.594 20.953 1 97.69 292 ILE B C 1
ATOM 5009 O O . ILE B 1 292 ? 4.277 20.312 19.953 1 97.69 292 ILE B O 1
ATOM 5013 N N . TYR B 1 293 ? 3.301 19.734 21.922 1 98.06 293 TYR B N 1
ATOM 5014 C CA . TYR B 1 293 ? 2.066 20.422 21.578 1 98.06 293 TYR B CA 1
ATOM 5015 C C . TYR B 1 293 ? 1.978 21.766 22.297 1 98.06 293 TYR B C 1
ATOM 5017 O O . TYR B 1 293 ? 1.09 22.578 22 1 98.06 293 TYR B O 1
ATOM 5025 N N . GLU B 1 294 ? 2.863 22.078 23.219 1 97.5 294 GLU B N 1
ATOM 5026 C CA . GLU B 1 294 ? 2.775 23.312 23.969 1 97.5 294 GLU B CA 1
ATOM 5027 C C . GLU B 1 294 ? 4.121 24.031 24.016 1 97.5 294 GLU B C 1
ATOM 5029 O O . GLU B 1 294 ? 4.277 25.109 23.438 1 97.5 294 GLU B O 1
ATOM 5034 N N . HIS B 1 295 ? 5.156 23.406 24.469 1 97.25 295 HIS B N 1
ATOM 5035 C CA . HIS B 1 295 ? 6.371 24.078 24.906 1 97.25 295 HIS B CA 1
ATOM 5036 C C . HIS B 1 295 ? 7.16 24.625 23.719 1 97.25 295 HIS B C 1
ATOM 5038 O O . HIS B 1 295 ? 7.773 25.688 23.828 1 97.25 295 HIS B O 1
ATOM 5044 N N . ILE B 1 296 ? 7.203 23.969 22.625 1 97.19 296 ILE B N 1
ATOM 5045 C CA . ILE B 1 296 ? 8.055 24.406 21.531 1 97.19 296 ILE B CA 1
ATOM 5046 C C . ILE B 1 296 ? 7.355 25.516 20.75 1 97.19 296 ILE B C 1
ATOM 5048 O O . ILE B 1 296 ? 7.949 26.125 19.859 1 97.19 296 ILE B O 1
ATOM 5052 N N . TRP B 1 297 ? 6.148 25.859 21.156 1 97 297 TRP B N 1
ATOM 5053 C CA . TRP B 1 297 ? 5.375 26.844 20.406 1 97 297 TRP B CA 1
ATOM 5054 C C . TRP B 1 297 ? 5.219 28.125 21.203 1 97 297 TRP B C 1
ATOM 5056 O O . TRP B 1 297 ? 4.543 29.062 20.766 1 97 297 TRP B O 1
ATOM 5066 N N . THR B 1 298 ? 5.652 28.219 22.453 1 89.44 298 THR B N 1
ATOM 5067 C CA . THR B 1 298 ? 5.586 29.375 23.312 1 89.44 298 THR B CA 1
ATOM 5068 C C . THR B 1 298 ? 6.938 30.094 23.375 1 89.44 298 THR B C 1
ATOM 5070 O O . THR B 1 298 ? 7.98 29.469 23.188 1 89.44 298 THR B O 1
#

Secondary structure (DSSP, 8-state):
--HHHHHHHHHHTTTTEEEEE-THHHHTTT-TTPPPHHHHHHHHHHHH-SS--SSPPTTS-HHHHHHHHHHH-TT---HHHHHHHHHTT----HHHHHHHHHHHHTT-EEEES--S-HHHHTTTPEEEES--TT--TT--TTEEEESS--SSGGGS-EEEETT-BTTBGGG---SHHHHHHHHHHHHHHHT--STT-GGG-S-SS-STTTTSTHHHHHHSEEEEES----TT-HHHHHHHHHHHHHHHH-GGG---EEEEEE----HHHHHHHHHHHHTT-EEEEESSHHHHHTGGG-/--HHHHHHHHHHTTTTEEEEE-THHHHTTT-TTPPPHHHHHHHHHHHH-SS--SSPPTTS-HHHHHHHHHHH-TT---HHHHHHHHHTT----HHHHHHHHHHHHTT-EEEES--S-HHHHTTTPEEEES--TT--TT--TTEEEESS--SSGGGS-EEEETT-BTTBGGG---SHHHHHHHHHHHHHHHT-SSTT-GGGSS-SS-STTTTSTHHHHHHSEEEEES----TT-HHHHHHHHHHHHHHHH-GGG---EEEEEE----HHHHHHHHHHHHTT-EEEEESSHHHHHTGGG-

Foldseek 3Di:
DDLVVLLVVCVVALLFEAEEAEQLLVCPPNDPLRDDLFRLLQVLLVVAAPDHDPTDDDPAFQQASVVVSCVSRPVPDPSLLVSLVSQAPDEEDPLLLLQLVLQQVSQHEYEYQDAYCRSLRSVVFDKEFLDDPPDDLQCNQRIWTDDDYDNFSGRGYTYGHDQHYSVSSNNHRGHPVSLVVVVVVVCCQAPPPDPAHLLVPDDLCTTPCRSGCLNSVQQGEYEYENDPPAVSVPNVLVSLQVNLVSCVSPVVRDYAYEYEDEDDDDPSVVVVCVSQVVSHYDYHYDHDCCSVRPSSSD/DDLVVLLVVCVVALLFEAEEAEQLLVCPPNNPLRDDLFRLLQVLLVVAAPDHDPTDDDPAFQQASVVVSCVSRPVNDPSLLVSLVSCAPDEEDPLLLLQLVLQQVSQHEYEYQDAYCRSLRSVVFDKEFLDDPPDDLQCRQRIWTDDDHDNFSGRGYTYGHDQHYSVSSNNHRGHPVSLVVVVVVVCCQAPPPDPQHLLVPDDLCTTPCRSGCLNSVQQGEYEYENDPPAVSVPNVLVSLQVNLVSCVSPVVRDYAYEYEDEDDDDPSVVVVCVSQVVSHYDYHYDHDCCSVRPSSSD